Protein AF-J0WQJ3-F1 (afdb_monomer)

Sequence (606 aa):
MAPSYSRLPVNDDILNLIFAFVRDGASLMRLRRVCRYMLFAVDDHGRRRFDVNKMLTPLFSDVIGFRQIQAEIGAVLSGSRVMNFFRECDWTDFSDLDVYLYPGTAAVLGNFLIAVEGYEYVGLSWTADLAAEPSRPGFSLYNMAYVRRVYKFEKGALKIDLVVATQCPLQTILHFHSMPVVNGITWDGAFSCFAYGTWAKDEGMILDAKTNPALAKYRARGFTLYDARVSLSHTFNDYWRTGQRWIGDRDTWTIKLDTTGLIAPAIADRLTNTSFRVVGVPVLSGTDCLKTTEYRVETICFTNALLSMPCTVSLKLYRFADAVINCVRRRWVSSGLPFSARVSIGTGAGFVELVRSWDRLLSLFWQLYKDFVAAFWTIEELLGVADVNDVDLPLVAAVNLLKLVSSTGSLQTDSVIADCCAAAEYKSFLGFQSAMERIHLEGAARVVAEAVSHAGGATGPRLPTPEDCDVKGAGGRLLFYYAVWCASSVVLETWQAGLPSPLHQGFEDFVRKIGTDVKRFVGFGAEACCTFLGSDVISSDAAEAILTRVYLRVAPEMGDVLGIQLDYNNECAKMVASLVEEAAYPKVIAERLERGELQLDLSVDF

Organism: Auricularia subglabra (strain TFB-10046 / SS5) (NCBI:txid717982)

Foldseek 3Di:
DPDPDPDPPPPLVNLLVVVVVVLFVQVLLVQLPPDVVSVVSSLVSLQVQQAPLVLCVVQAPCSLVLLQLLQAQLKKWFDDSLLCSSNVDPPVPLDAIEIEGEPPSCVVNVCCCCVPVPWDKDDDDPVVVNVPQDPDQQDDPDPQRFFNDWIWIDDPPYIYIYTYTSGGRLVSLLQDQKQLRSWIDGSWKTKRQQSCQCRVVLEIEGQDPPPDVVVVVSVVVVHDYDYLWAWPVDCPCPGLPFFKDATPPSNMDMHTYDCVSHDRHPFPNQRHGQMKGWDFCFDDDPPRDRTTTRIHIGRDFRDGSPDPDTDDPPVVVVVVVVVVVVVVVVVVVVVVDDDDDDDDPDPAPVVVVVVVLVVVVVVVLVVLVVVPVVLDDALCVQVPPDDPPDDDDQLQLVLLLLVLLLVLLVVLLPDPVCVVDPDVSVVSVSVSLNVVSVRSNVSSVVSNVSVCVPPPDDDADDADDCVNLVQDDDLSNLLLSLLSLLLSLVLLVVCLVPDDPDDDRSVNVSSVSVSVSSVSVNVVSLVCSLPPCACPNADLVRSLSSSLSSQVRVVVSSCVSSVHDDPSVVSSVVVSVVSVVVSCVRVVVVVCVVVVVGDDDDDDDD

Structure (mmCIF, N/CA/C/O backbone):
data_AF-J0WQJ3-F1
#
_entry.id   AF-J0WQJ3-F1
#
loop_
_atom_site.group_PDB
_atom_site.id
_atom_site.type_symbol
_atom_site.label_atom_id
_atom_site.label_alt_id
_atom_site.label_comp_id
_atom_site.label_asym_id
_atom_site.label_entity_id
_atom_site.label_seq_id
_atom_site.pdbx_PDB_ins_code
_atom_site.Cartn_x
_atom_site.Cartn_y
_atom_site.Cartn_z
_atom_site.occupancy
_atom_site.B_iso_or_equiv
_atom_site.auth_seq_id
_atom_site.auth_comp_id
_atom_site.auth_asym_id
_atom_site.auth_atom_id
_atom_site.pdbx_PDB_model_num
ATOM 1 N N . MET A 1 1 ? -22.448 -19.196 -8.436 1.00 35.66 1 MET A N 1
ATOM 2 C CA . MET A 1 1 ? -21.970 -20.532 -8.856 1.00 35.66 1 MET A CA 1
ATOM 3 C C . MET A 1 1 ? -20.828 -20.341 -9.840 1.00 35.66 1 MET A C 1
ATOM 5 O O . MET A 1 1 ? -21.053 -19.756 -10.891 1.00 35.66 1 MET A O 1
ATOM 9 N N . ALA A 1 2 ? -19.602 -20.727 -9.477 1.00 35.09 2 ALA A N 1
ATOM 10 C CA . ALA A 1 2 ? -18.471 -20.687 -10.407 1.00 35.09 2 ALA A CA 1
ATOM 11 C C . ALA A 1 2 ? -18.679 -21.737 -11.519 1.00 35.09 2 ALA A C 1
ATOM 13 O O . ALA A 1 2 ? -19.236 -22.798 -11.225 1.00 35.09 2 ALA A O 1
ATOM 14 N N . PRO A 1 3 ? -18.274 -21.480 -12.777 1.00 42.78 3 PRO A N 1
ATOM 15 C CA . PRO A 1 3 ? -18.485 -22.433 -13.858 1.00 42.78 3 PRO A CA 1
ATOM 16 C C . PRO A 1 3 ? -17.711 -23.722 -13.573 1.00 42.78 3 PRO A C 1
ATOM 18 O O . PRO A 1 3 ? -16.523 -23.679 -13.251 1.00 42.78 3 PRO A O 1
ATOM 21 N N . SER A 1 4 ? -18.389 -24.862 -13.704 1.00 45.28 4 SER A N 1
ATOM 22 C CA . SER A 1 4 ? -17.785 -26.195 -13.678 1.00 45.28 4 SER A CA 1
ATOM 23 C C . SER A 1 4 ? -16.913 -26.357 -14.925 1.00 45.28 4 SER A C 1
ATOM 25 O O . SER A 1 4 ? -17.370 -26.814 -15.972 1.00 45.28 4 SER A O 1
ATOM 27 N N . TYR A 1 5 ? -15.668 -25.885 -14.854 1.00 46.88 5 TYR A N 1
ATOM 28 C CA . TYR A 1 5 ? -14.679 -26.122 -15.896 1.00 46.88 5 TYR A CA 1
ATOM 29 C C . TYR A 1 5 ? -14.266 -27.588 -15.813 1.00 46.88 5 TYR A C 1
ATOM 31 O O . TYR A 1 5 ? -13.642 -28.025 -14.848 1.00 46.88 5 TYR A O 1
ATOM 39 N N . SER A 1 6 ? -14.680 -28.334 -16.833 1.00 41.56 6 SER A N 1
ATOM 40 C CA . SER A 1 6 ? -14.297 -29.708 -17.140 1.00 41.56 6 SER A CA 1
ATOM 41 C C . SER A 1 6 ? -12.869 -30.017 -16.688 1.00 41.56 6 SER A C 1
ATOM 43 O O . SER A 1 6 ? -11.899 -29.487 -17.237 1.00 41.56 6 SER A O 1
ATOM 45 N N . ARG A 1 7 ? -12.782 -30.872 -15.664 1.00 45.25 7 ARG A N 1
ATOM 46 C CA . ARG A 1 7 ? -11.560 -31.406 -15.066 1.00 45.25 7 ARG A CA 1
ATOM 47 C C . ARG A 1 7 ? -10.653 -31.965 -16.163 1.00 45.25 7 ARG A C 1
ATOM 49 O O . ARG A 1 7 ? -10.948 -33.011 -16.734 1.00 45.25 7 ARG A O 1
ATOM 56 N N . LEU A 1 8 ? -9.512 -31.325 -16.403 1.00 50.59 8 LEU A N 1
ATOM 57 C CA . LEU A 1 8 ? -8.331 -32.128 -16.698 1.00 50.59 8 LEU A CA 1
ATOM 58 C C . LEU A 1 8 ? -8.126 -33.029 -15.467 1.00 50.59 8 LEU A C 1
ATOM 60 O O . LEU A 1 8 ? -8.220 -32.521 -14.350 1.00 50.59 8 LEU A O 1
ATOM 64 N N . PRO A 1 9 ? -7.891 -34.341 -15.619 1.00 56.88 9 PRO A N 1
ATOM 65 C CA . PRO A 1 9 ? -7.734 -35.264 -14.502 1.00 56.88 9 PRO A CA 1
ATOM 66 C C . PRO A 1 9 ? -6.326 -35.125 -13.914 1.00 56.88 9 PRO A C 1
ATOM 68 O O . PRO A 1 9 ? -5.621 -36.111 -13.719 1.00 56.88 9 PRO A O 1
ATOM 71 N N . VAL A 1 10 ? -5.866 -33.896 -13.686 1.00 59.38 10 VAL A N 1
ATOM 72 C CA . VAL A 1 10 ? -4.701 -33.709 -12.840 1.00 59.38 10 VAL A CA 1
ATOM 73 C C . VAL A 1 10 ? -5.231 -33.859 -11.425 1.00 59.38 10 VAL A C 1
ATOM 75 O O . VAL A 1 10 ? -6.024 -33.045 -10.968 1.00 59.38 10 VAL A O 1
ATOM 78 N N . ASN A 1 11 ? -4.883 -34.977 -10.794 1.00 77.25 11 ASN A N 1
ATOM 79 C CA . ASN A 1 11 ? -5.239 -35.249 -9.411 1.00 77.25 11 ASN A CA 1
ATOM 80 C C . ASN A 1 11 ? -4.760 -34.068 -8.545 1.00 77.25 11 ASN A C 1
ATOM 82 O O . ASN A 1 11 ? -3.573 -33.730 -8.587 1.00 77.25 11 ASN A O 1
ATOM 86 N N . ASP A 1 12 ? -5.669 -33.447 -7.788 1.00 79.06 12 ASP A N 1
ATOM 87 C CA . ASP A 1 12 ? -5.358 -32.330 -6.890 1.00 79.06 12 ASP A CA 1
ATOM 88 C C . ASP A 1 12 ? -4.214 -32.695 -5.926 1.00 79.06 12 ASP A C 1
ATOM 90 O O . ASP A 1 12 ? -3.384 -31.846 -5.602 1.00 79.06 12 ASP A O 1
ATOM 94 N N . ASP A 1 13 ? -4.080 -33.973 -5.554 1.00 82.69 13 ASP A N 1
ATOM 95 C CA . ASP A 1 13 ? -2.967 -34.488 -4.750 1.00 82.69 13 ASP A CA 1
ATOM 96 C C . ASP A 1 13 ? -1.614 -34.348 -5.461 1.00 82.69 13 ASP A C 1
ATOM 98 O O . ASP A 1 13 ? -0.623 -33.960 -4.843 1.00 82.69 13 ASP A O 1
ATOM 102 N N . ILE A 1 14 ? -1.559 -34.612 -6.773 1.00 85.25 14 ILE A N 1
ATOM 103 C CA . ILE A 1 14 ? -0.334 -34.466 -7.572 1.00 85.25 14 ILE A CA 1
ATOM 104 C C . ILE A 1 14 ? 0.040 -32.988 -7.683 1.00 85.25 14 ILE A C 1
ATOM 106 O O . ILE A 1 14 ? 1.214 -32.653 -7.546 1.00 85.25 14 ILE A O 1
ATOM 110 N N . LEU A 1 15 ? -0.928 -32.090 -7.892 1.00 85.75 15 LEU A N 1
ATOM 111 C CA . LEU A 1 15 ? -0.651 -30.649 -7.932 1.00 85.75 15 LEU A CA 1
ATOM 112 C C . LEU A 1 15 ? -0.200 -30.117 -6.581 1.00 85.75 15 LEU A C 1
ATOM 114 O O . LEU A 1 15 ? 0.760 -29.356 -6.526 1.00 85.75 15 LEU A O 1
ATOM 118 N N . ASN A 1 16 ? -0.843 -30.543 -5.495 1.00 82.75 16 ASN A N 1
ATOM 119 C CA . ASN A 1 16 ? -0.416 -30.200 -4.144 1.00 82.75 16 ASN A CA 1
ATOM 120 C C . ASN A 1 16 ? 1.014 -30.679 -3.880 1.00 82.75 16 ASN A C 1
ATOM 122 O O . ASN A 1 16 ? 1.807 -29.931 -3.312 1.00 82.75 16 ASN A O 1
ATOM 126 N N . LEU A 1 17 ? 1.363 -31.884 -4.341 1.00 86.06 17 LEU A N 1
ATOM 127 C CA . LEU A 1 17 ? 2.717 -32.416 -4.241 1.00 86.06 17 LEU A CA 1
ATOM 128 C C . LEU A 1 17 ? 3.703 -31.590 -5.079 1.00 86.06 17 LEU A C 1
ATOM 130 O O . LEU A 1 17 ? 4.722 -31.158 -4.550 1.00 86.06 17 LEU A O 1
ATOM 134 N N . ILE A 1 18 ? 3.378 -31.281 -6.341 1.00 87.00 18 ILE A N 1
ATOM 135 C CA . ILE A 1 18 ? 4.190 -30.399 -7.196 1.00 87.00 18 ILE A CA 1
ATOM 136 C C . ILE A 1 18 ? 4.408 -29.053 -6.506 1.00 87.00 18 ILE A C 1
ATOM 138 O O . ILE A 1 18 ? 5.549 -28.628 -6.366 1.00 87.00 18 ILE A O 1
ATOM 142 N N . PHE A 1 19 ? 3.353 -28.395 -6.026 1.00 88.00 19 PHE A N 1
ATOM 143 C CA . PHE A 1 19 ? 3.476 -27.093 -5.379 1.00 88.00 19 PHE A CA 1
ATOM 144 C C . PHE A 1 19 ? 4.248 -27.152 -4.057 1.00 88.00 19 PHE A C 1
ATOM 146 O O . PHE A 1 19 ? 5.010 -26.238 -3.769 1.00 88.00 19 PHE A O 1
ATOM 153 N N . ALA A 1 20 ? 4.153 -28.246 -3.296 1.00 81.75 20 ALA A N 1
ATOM 154 C CA . ALA A 1 20 ? 4.983 -28.454 -2.109 1.00 81.75 20 ALA A CA 1
ATOM 155 C C . ALA A 1 20 ? 6.486 -28.582 -2.441 1.00 81.75 20 ALA A C 1
ATOM 157 O O . ALA A 1 20 ? 7.336 -28.207 -1.628 1.00 81.75 20 ALA A O 1
ATOM 158 N N . PHE A 1 21 ? 6.826 -29.092 -3.631 1.00 84.75 21 PHE A N 1
ATOM 159 C CA . PHE A 1 21 ? 8.204 -29.134 -4.133 1.00 84.75 21 PHE A CA 1
ATOM 160 C C . PHE A 1 21 ? 8.644 -27.826 -4.798 1.00 84.75 21 PHE A C 1
ATOM 162 O O . PHE A 1 21 ? 9.830 -27.491 -4.769 1.00 84.75 21 PHE A O 1
ATOM 169 N N . VAL A 1 22 ? 7.707 -27.063 -5.360 1.00 84.69 22 VAL A N 1
ATOM 170 C CA . VAL A 1 22 ? 7.961 -25.745 -5.940 1.00 84.69 22 VAL A CA 1
ATOM 171 C C . VAL A 1 22 ? 8.062 -24.710 -4.820 1.00 84.69 22 VAL A C 1
ATOM 173 O O . VAL A 1 22 ? 7.110 -24.015 -4.476 1.00 84.69 22 VAL A O 1
ATOM 176 N N . ARG A 1 23 ? 9.257 -24.618 -4.233 1.00 71.12 23 ARG A N 1
ATOM 177 C CA . ARG A 1 23 ? 9.536 -23.696 -3.122 1.00 71.12 23 ARG A CA 1
ATOM 178 C C . ARG A 1 23 ? 9.804 -22.267 -3.571 1.00 71.12 23 ARG A C 1
ATOM 180 O O . ARG A 1 23 ? 9.626 -21.346 -2.780 1.00 71.12 23 ARG A O 1
ATOM 187 N N . ASP A 1 24 ? 10.247 -22.075 -4.812 1.00 72.94 24 ASP A N 1
ATOM 188 C CA . ASP A 1 24 ? 10.558 -20.749 -5.327 1.00 72.94 24 ASP A CA 1
ATOM 189 C C . ASP A 1 24 ? 9.302 -20.069 -5.891 1.00 72.94 24 ASP A C 1
ATOM 191 O O . ASP A 1 24 ? 8.579 -20.617 -6.731 1.00 72.94 24 ASP A O 1
ATOM 195 N N . GLY A 1 25 ? 9.046 -18.837 -5.437 1.00 71.44 25 GLY A N 1
ATOM 196 C CA . GLY A 1 25 ? 7.887 -18.048 -5.863 1.00 71.44 25 GLY A CA 1
ATOM 197 C C . GLY A 1 25 ? 7.835 -17.827 -7.376 1.00 71.44 25 GLY A C 1
ATOM 198 O O . GLY A 1 25 ? 6.773 -17.598 -7.945 1.00 71.44 25 GLY A O 1
ATOM 199 N N . ALA A 1 26 ? 8.955 -17.959 -8.077 1.00 70.38 26 ALA A N 1
ATOM 200 C CA . ALA A 1 26 ? 8.991 -17.773 -9.514 1.00 70.38 26 ALA A CA 1
ATOM 201 C C . ALA A 1 26 ? 8.511 -18.931 -10.346 1.00 70.38 26 ALA A C 1
ATOM 203 O O . ALA A 1 26 ? 7.876 -18.717 -11.374 1.00 70.38 26 ALA A O 1
ATOM 204 N N . SER A 1 27 ? 8.812 -20.148 -9.937 1.00 81.50 27 SER A N 1
ATOM 205 C CA . SER A 1 27 ? 8.210 -21.326 -10.523 1.00 81.50 27 SER A CA 1
ATOM 206 C C . SER A 1 27 ? 6.701 -21.294 -10.286 1.00 81.50 27 SER A C 1
ATOM 208 O O . SER A 1 27 ? 5.966 -21.497 -11.249 1.00 81.50 27 SER A O 1
ATOM 210 N N . LEU A 1 28 ? 6.225 -20.873 -9.103 1.00 83.81 28 LEU A N 1
ATOM 211 C CA . LEU A 1 28 ? 4.795 -20.593 -8.892 1.00 83.81 28 LEU A CA 1
ATOM 212 C C . LEU A 1 28 ? 4.277 -19.528 -9.873 1.00 83.81 28 LEU A C 1
ATOM 214 O O . LEU A 1 28 ? 3.272 -19.752 -10.546 1.00 83.81 28 LEU A O 1
ATOM 218 N N . MET A 1 29 ? 4.992 -18.414 -10.050 1.00 78.50 29 MET A N 1
ATOM 219 C CA . MET A 1 29 ? 4.595 -17.360 -10.990 1.00 78.50 29 MET A CA 1
ATOM 220 C C . MET A 1 29 ? 4.616 -17.790 -12.461 1.00 78.50 29 MET A C 1
ATOM 222 O O . MET A 1 29 ? 3.762 -17.364 -13.239 1.00 78.50 29 MET A O 1
ATOM 226 N N . ARG A 1 30 ? 5.564 -18.639 -12.865 1.00 80.81 30 ARG A N 1
ATOM 227 C CA . ARG A 1 30 ? 5.616 -19.222 -14.211 1.00 80.81 30 ARG A CA 1
ATOM 228 C C . ARG A 1 30 ? 4.446 -20.170 -14.423 1.00 80.81 30 ARG A C 1
ATOM 230 O O . ARG A 1 30 ? 3.755 -20.035 -15.427 1.00 80.81 30 ARG A O 1
ATOM 237 N N . LEU A 1 31 ? 4.177 -21.056 -13.462 1.00 86.69 31 LEU A N 1
ATOM 238 C CA . LEU A 1 31 ? 3.041 -21.980 -13.499 1.00 86.69 31 LEU A CA 1
ATOM 239 C C . LEU A 1 31 ? 1.715 -21.219 -13.587 1.00 86.69 31 LEU A C 1
ATOM 241 O O . LEU A 1 31 ? 0.890 -21.530 -14.445 1.00 86.69 31 LEU A O 1
ATOM 245 N N . ARG A 1 32 ? 1.562 -20.145 -12.806 1.00 85.44 32 ARG A N 1
ATOM 246 C CA . ARG A 1 32 ? 0.399 -19.246 -12.836 1.00 85.44 32 ARG A CA 1
ATOM 247 C C . ARG A 1 32 ? 0.114 -18.677 -14.235 1.00 85.44 32 ARG A C 1
ATOM 249 O O . ARG A 1 32 ? -1.032 -18.382 -14.557 1.00 85.44 32 ARG A O 1
ATOM 256 N N . ARG A 1 33 ? 1.139 -18.532 -15.084 1.00 81.44 33 ARG A N 1
ATOM 257 C CA . ARG A 1 33 ? 1.037 -17.990 -16.454 1.00 81.44 33 ARG A CA 1
ATOM 258 C C . ARG A 1 33 ? 0.813 -19.050 -17.538 1.00 81.44 33 ARG A C 1
ATOM 260 O O . ARG A 1 33 ? 0.591 -18.667 -18.682 1.00 81.44 33 ARG A O 1
ATOM 267 N N . VAL A 1 34 ? 0.856 -20.346 -17.211 1.00 88.31 34 VAL A N 1
ATOM 268 C CA . VAL A 1 34 ? 0.714 -21.434 -18.199 1.00 88.31 34 VAL A CA 1
ATOM 269 C C . VAL A 1 34 ? -0.706 -21.492 -18.764 1.00 88.31 34 VAL A C 1
ATOM 271 O O . VAL A 1 34 ? -0.893 -21.501 -19.977 1.00 88.31 34 VAL A O 1
ATOM 274 N N . CYS A 1 35 ? -1.720 -21.537 -17.898 1.00 86.62 35 CYS A N 1
ATOM 275 C CA . CYS A 1 35 ? -3.127 -21.569 -18.297 1.00 86.62 35 CYS A CA 1
ATOM 276 C C . CYS A 1 35 ? -4.037 -21.094 -17.152 1.00 86.62 35 CYS A C 1
ATOM 278 O O . CYS A 1 35 ? -3.602 -20.982 -16.007 1.00 86.62 35 CYS A O 1
ATOM 280 N N . ARG A 1 36 ? -5.328 -20.859 -17.438 1.00 83.38 36 ARG A N 1
ATOM 281 C CA . ARG A 1 36 ? -6.313 -20.435 -16.421 1.00 83.38 36 ARG A CA 1
ATOM 282 C C . ARG A 1 36 ? -6.446 -21.428 -15.262 1.00 83.38 36 ARG A C 1
ATOM 284 O O . ARG A 1 36 ? -6.646 -21.008 -14.132 1.00 83.38 36 ARG A O 1
ATOM 291 N N . TYR A 1 37 ? -6.328 -22.727 -15.528 1.00 86.62 37 TYR A N 1
ATOM 292 C CA . TYR A 1 37 ? -6.397 -23.743 -14.479 1.00 86.62 37 TYR A CA 1
ATOM 293 C C . TYR A 1 37 ? -5.205 -23.643 -13.518 1.00 86.62 37 TYR A C 1
ATOM 295 O O . TYR A 1 37 ? -5.408 -23.558 -12.312 1.00 86.62 37 TYR A O 1
ATOM 303 N N . MET A 1 38 ? -3.976 -23.547 -14.040 1.00 87.94 38 MET A N 1
ATOM 304 C CA . MET A 1 38 ? -2.784 -23.363 -13.204 1.00 87.94 38 MET A CA 1
ATOM 305 C C . MET A 1 38 ? -2.790 -22.024 -12.466 1.00 87.94 38 MET A C 1
ATOM 307 O O . MET A 1 38 ? -2.332 -21.967 -11.332 1.00 87.94 38 MET A O 1
ATOM 311 N N . LEU A 1 39 ? -3.349 -20.970 -13.070 1.00 84.56 39 LEU A N 1
ATOM 312 C CA . LEU A 1 39 ? -3.618 -19.708 -12.381 1.00 84.56 39 LEU A CA 1
ATOM 313 C C . LEU A 1 39 ? -4.456 -19.942 -11.115 1.00 84.56 39 LEU A C 1
ATOM 315 O O . LEU A 1 39 ? -4.025 -19.571 -10.029 1.00 84.56 39 LEU A O 1
ATOM 319 N N . PHE A 1 40 ? -5.613 -20.601 -11.237 1.00 84.94 40 PHE A N 1
ATOM 320 C CA . PHE A 1 40 ? -6.474 -20.878 -10.084 1.00 84.94 40 PHE A CA 1
ATOM 321 C C . PHE A 1 40 ? -5.839 -21.841 -9.078 1.00 84.94 40 PHE A C 1
ATOM 323 O O . PHE A 1 40 ? -5.983 -21.625 -7.879 1.00 84.94 40 PHE A O 1
ATOM 330 N N . ALA A 1 41 ? -5.130 -22.870 -9.545 1.00 87.81 41 ALA A N 1
ATOM 331 C CA . ALA A 1 41 ? -4.475 -23.851 -8.684 1.00 87.81 41 ALA A C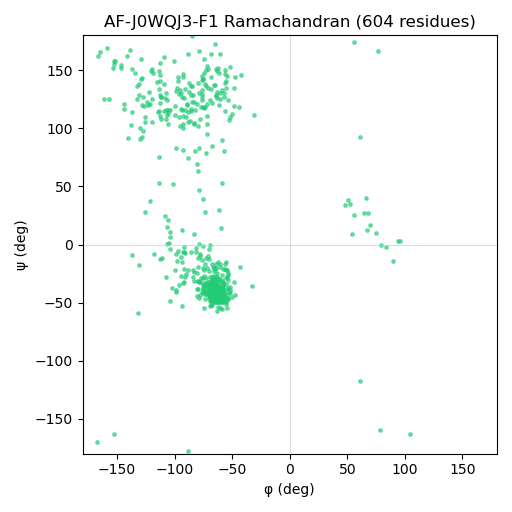A 1
ATOM 332 C C . ALA A 1 41 ? -3.327 -23.226 -7.872 1.00 87.81 41 ALA A C 1
ATOM 334 O O . ALA A 1 41 ? -3.215 -23.481 -6.675 1.00 87.81 41 ALA A O 1
ATOM 335 N N . VAL A 1 42 ? -2.511 -22.363 -8.491 1.00 86.94 42 VAL A N 1
ATOM 336 C CA . VAL A 1 42 ? -1.466 -21.598 -7.792 1.00 86.94 42 VAL A CA 1
ATOM 337 C C . VAL A 1 42 ? -2.084 -20.582 -6.835 1.00 86.94 42 VAL A C 1
ATOM 339 O O . VAL A 1 42 ? -1.605 -20.458 -5.712 1.00 86.94 42 VAL A O 1
ATOM 342 N N . ASP A 1 43 ? -3.150 -19.882 -7.236 1.00 84.62 43 ASP A N 1
ATOM 343 C CA . ASP A 1 43 ? -3.836 -18.929 -6.357 1.00 84.62 43 ASP A CA 1
ATOM 344 C C . ASP A 1 43 ? -4.457 -19.639 -5.134 1.00 84.62 43 ASP A C 1
ATOM 346 O O . ASP A 1 43 ? -4.381 -19.119 -4.023 1.00 84.62 43 ASP A O 1
ATOM 350 N N . ASP A 1 44 ? -5.040 -20.831 -5.306 1.00 84.75 44 ASP A N 1
ATOM 351 C CA . ASP A 1 44 ? -5.568 -21.653 -4.208 1.00 84.75 44 ASP A CA 1
ATOM 352 C C . ASP A 1 44 ? -4.464 -22.180 -3.285 1.00 84.75 44 ASP A C 1
ATOM 354 O O . ASP A 1 44 ? -4.553 -22.053 -2.062 1.00 84.75 44 ASP A O 1
ATOM 358 N N . HIS A 1 45 ? -3.389 -22.716 -3.867 1.00 87.00 45 HIS A N 1
ATOM 359 C CA . HIS A 1 45 ? -2.218 -23.133 -3.108 1.00 87.00 45 HIS A CA 1
ATOM 360 C C . HIS A 1 45 ? -1.631 -21.961 -2.315 1.00 87.00 45 HIS A C 1
ATOM 362 O O . HIS A 1 45 ? -1.330 -22.107 -1.134 1.00 87.00 45 HIS A O 1
ATOM 368 N N . GLY A 1 46 ? -1.545 -20.783 -2.938 1.00 85.38 46 GLY A N 1
ATOM 369 C CA . GLY A 1 46 ? -1.090 -19.554 -2.307 1.00 85.38 46 GLY A CA 1
ATOM 370 C C . GLY A 1 46 ? -1.915 -19.189 -1.073 1.00 85.38 46 GLY A C 1
ATOM 371 O O . GLY A 1 46 ? -1.333 -18.928 -0.028 1.00 85.38 46 GLY A O 1
ATOM 372 N N . ARG A 1 47 ? -3.252 -19.259 -1.137 1.00 83.69 47 ARG A N 1
ATOM 373 C CA . ARG A 1 47 ? -4.115 -18.987 0.034 1.00 83.69 47 ARG A CA 1
ATOM 374 C C . ARG A 1 47 ? -3.812 -19.889 1.229 1.00 83.69 47 ARG A C 1
ATOM 376 O O . ARG A 1 47 ? -3.866 -19.431 2.361 1.00 83.69 47 ARG A O 1
ATOM 383 N N . ARG A 1 48 ? -3.518 -21.169 0.980 1.00 83.62 48 ARG A N 1
ATOM 384 C CA . ARG A 1 48 ? -3.223 -22.159 2.032 1.00 83.62 48 ARG A CA 1
ATOM 385 C C . ARG A 1 48 ? -1.798 -22.044 2.565 1.00 83.62 48 ARG A C 1
ATOM 387 O O . ARG A 1 48 ? -1.540 -22.356 3.721 1.00 83.62 48 ARG A O 1
ATOM 394 N N . ARG A 1 49 ? -0.877 -21.650 1.690 1.00 86.50 49 ARG A N 1
ATOM 395 C CA . ARG A 1 49 ? 0.556 -21.542 1.959 1.00 86.50 49 ARG A CA 1
ATOM 396 C C . ARG A 1 49 ? 0.889 -20.263 2.732 1.00 86.50 49 ARG A C 1
ATOM 398 O O . ARG A 1 49 ? 1.606 -20.301 3.727 1.00 86.50 49 ARG A O 1
ATOM 405 N N . PHE A 1 50 ? 0.321 -19.144 2.299 1.00 90.38 50 PHE A N 1
ATOM 406 C CA . PHE A 1 50 ? 0.646 -17.811 2.785 1.00 90.38 50 PHE A CA 1
ATOM 407 C C . PHE A 1 50 ? -0.364 -17.334 3.836 1.00 90.38 50 PHE A C 1
ATOM 409 O O . PHE A 1 50 ? -1.303 -16.595 3.543 1.00 90.38 50 PHE A O 1
ATOM 416 N N . ASP A 1 51 ? -0.148 -17.758 5.081 1.00 93.12 51 ASP A N 1
ATOM 417 C CA . ASP A 1 51 ? -1.001 -17.418 6.222 1.00 93.12 51 ASP A CA 1
ATOM 418 C C . ASP A 1 51 ? -0.494 -16.166 6.960 1.00 93.12 51 ASP A C 1
ATOM 420 O O . ASP A 1 51 ? 0.478 -16.194 7.726 1.00 93.12 51 ASP A O 1
ATOM 424 N N . VAL A 1 52 ? -1.180 -15.043 6.732 1.00 95.75 52 VAL A N 1
ATOM 425 C CA . VAL A 1 52 ? -0.876 -13.769 7.395 1.00 95.75 52 VAL A CA 1
ATOM 426 C C . VAL A 1 52 ? -1.160 -13.826 8.898 1.00 95.75 52 VAL A C 1
ATOM 428 O O . VAL A 1 52 ? -0.425 -13.219 9.673 1.00 95.75 52 VAL A O 1
ATOM 431 N N . ASN A 1 53 ? -2.161 -14.590 9.344 1.00 96.12 53 ASN A N 1
ATOM 432 C CA . ASN A 1 53 ? -2.480 -14.697 10.765 1.00 96.12 53 ASN A CA 1
ATOM 433 C C . ASN A 1 53 ? -1.350 -15.412 11.504 1.00 96.12 53 ASN A C 1
ATOM 435 O O . ASN A 1 53 ? -0.893 -14.953 12.552 1.00 96.12 53 ASN A O 1
ATOM 439 N N . LYS A 1 54 ? -0.823 -16.486 10.911 1.00 94.19 54 LYS A N 1
ATOM 440 C CA . LYS A 1 54 ? 0.358 -17.178 11.431 1.00 94.19 54 LYS A CA 1
ATOM 441 C C . LYS A 1 54 ? 1.578 -16.256 11.499 1.00 94.19 54 LYS A C 1
ATOM 443 O O . LYS A 1 54 ? 2.278 -16.264 12.508 1.00 94.19 54 LYS A O 1
ATOM 448 N N . MET A 1 55 ? 1.820 -15.437 10.469 1.00 94.62 55 MET A N 1
ATOM 449 C CA . MET A 1 55 ? 2.914 -14.449 10.470 1.00 94.62 55 MET A CA 1
ATOM 450 C C . MET A 1 55 ? 2.784 -13.434 11.621 1.00 94.62 55 MET A C 1
ATOM 452 O O . MET A 1 55 ? 3.794 -13.007 12.188 1.00 94.62 55 MET A O 1
ATOM 456 N N . LEU A 1 56 ? 1.551 -13.043 11.948 1.00 96.38 56 LEU A N 1
ATOM 457 C CA . LEU A 1 56 ? 1.222 -12.003 12.921 1.00 96.38 56 LEU A CA 1
ATOM 458 C C . LEU A 1 56 ? 1.074 -12.505 14.364 1.00 96.38 56 LEU A C 1
ATOM 460 O O . LEU A 1 56 ? 1.270 -11.725 15.292 1.00 96.38 56 LEU A O 1
ATOM 464 N N . THR A 1 57 ? 0.800 -13.795 14.565 1.00 96.19 57 THR A N 1
ATOM 465 C CA . THR A 1 57 ? 0.600 -14.420 15.889 1.00 96.19 57 THR A CA 1
ATOM 466 C C . THR A 1 57 ? 1.739 -14.144 16.890 1.00 96.19 57 THR A C 1
ATOM 468 O O . THR A 1 57 ? 1.453 -13.898 18.057 1.00 96.19 57 THR A O 1
ATOM 471 N N . PRO A 1 58 ? 3.033 -14.125 16.502 1.00 94.62 58 PRO A N 1
ATOM 472 C CA . PRO A 1 58 ? 4.102 -13.796 17.447 1.00 94.62 58 PRO A CA 1
ATOM 473 C C . PRO A 1 58 ? 4.094 -12.336 17.928 1.00 94.62 58 PRO A C 1
ATOM 475 O O . PRO A 1 58 ? 4.786 -12.023 18.890 1.00 94.62 58 PRO A O 1
ATOM 478 N N . LEU A 1 59 ? 3.395 -11.433 17.232 1.00 95.94 59 LEU A N 1
ATOM 479 C CA . LEU A 1 59 ? 3.336 -10.000 17.544 1.00 95.94 59 LEU A CA 1
ATOM 480 C C . LEU A 1 59 ? 2.071 -9.635 18.327 1.00 95.94 59 LEU A C 1
ATOM 482 O O . LEU A 1 59 ? 2.126 -8.833 19.264 1.00 95.94 59 LEU A O 1
ATOM 486 N N . PHE A 1 60 ? 0.951 -10.257 17.960 1.00 97.38 60 PHE A N 1
ATOM 487 C CA . PHE A 1 60 ? -0.377 -9.892 18.432 1.00 97.38 60 PHE A CA 1
ATOM 488 C C . PHE A 1 60 ? -1.066 -11.062 19.120 1.00 97.38 60 PHE A C 1
ATOM 490 O O . PHE A 1 60 ? -1.122 -12.169 18.583 1.00 97.38 60 PHE A O 1
ATOM 497 N N . SER A 1 61 ? -1.615 -10.790 20.299 1.00 97.94 61 SER A N 1
ATOM 498 C CA . SER A 1 61 ? -2.543 -11.689 20.982 1.00 97.94 61 SER A CA 1
ATOM 499 C C . SER A 1 61 ? -3.925 -11.678 20.322 1.00 97.94 61 SER A C 1
ATOM 501 O O . SER A 1 61 ? -4.560 -12.728 20.233 1.00 97.94 61 SER A O 1
ATOM 503 N N . ASP A 1 62 ? -4.345 -10.529 19.783 1.00 98.06 62 ASP A N 1
ATOM 504 C CA . ASP A 1 62 ? -5.566 -10.334 19.005 1.00 98.06 62 ASP A CA 1
ATOM 505 C C . ASP A 1 62 ? -5.238 -9.990 17.539 1.00 98.06 62 ASP A C 1
ATOM 507 O O . ASP A 1 62 ? -5.340 -8.854 17.065 1.00 98.06 62 ASP A O 1
ATOM 511 N N . VAL A 1 63 ? -4.825 -11.017 16.788 1.00 98.25 63 VAL A N 1
ATOM 512 C CA . VAL A 1 63 ? -4.501 -10.901 15.355 1.00 98.25 63 VAL A CA 1
ATOM 513 C C . VAL A 1 63 ? -5.698 -10.416 14.530 1.00 98.25 63 VAL A C 1
ATOM 515 O O . VAL A 1 63 ? -5.520 -9.646 13.584 1.00 98.25 63 VAL A O 1
ATOM 518 N N . ILE A 1 64 ? -6.912 -10.862 14.864 1.00 98.25 64 ILE A N 1
ATOM 519 C CA . ILE A 1 64 ? -8.127 -10.485 14.132 1.00 98.25 64 ILE A CA 1
ATOM 520 C C . ILE A 1 64 ? -8.474 -9.022 14.407 1.00 98.25 64 ILE A C 1
ATOM 522 O O . ILE A 1 64 ? -8.719 -8.290 13.452 1.00 98.25 64 ILE A O 1
ATOM 526 N N . GLY A 1 65 ? -8.398 -8.565 15.660 1.00 98.12 65 GLY A N 1
ATOM 527 C CA . GLY A 1 65 ? -8.575 -7.156 16.013 1.00 98.12 65 GLY A CA 1
ATOM 528 C C . GLY A 1 65 ? -7.569 -6.246 15.312 1.00 98.12 65 GLY A C 1
ATOM 529 O O . GLY A 1 65 ? -7.957 -5.240 14.713 1.00 98.12 65 GLY A O 1
ATOM 530 N N . PHE A 1 66 ? -6.291 -6.639 15.263 1.00 98.44 66 PHE A N 1
ATOM 531 C CA . PHE A 1 66 ? -5.285 -5.907 14.490 1.00 98.44 66 PHE A CA 1
ATOM 532 C C . PHE A 1 66 ? -5.649 -5.822 13.000 1.00 98.44 66 PHE A C 1
ATOM 534 O O . PHE A 1 66 ? -5.610 -4.741 12.411 1.00 98.44 66 PHE A O 1
ATOM 541 N N . ARG A 1 67 ? -6.017 -6.947 12.371 1.00 97.81 67 ARG A N 1
ATOM 542 C CA . ARG A 1 67 ? -6.382 -6.980 10.944 1.00 97.81 67 ARG A CA 1
ATOM 543 C C . ARG A 1 67 ? -7.684 -6.232 10.650 1.00 97.81 67 ARG A C 1
ATOM 545 O O . ARG A 1 67 ? -7.817 -5.665 9.568 1.00 97.81 67 ARG A O 1
ATOM 552 N N . GLN A 1 68 ? -8.610 -6.179 11.603 1.00 97.75 68 GLN A N 1
ATOM 553 C CA . GLN A 1 68 ? -9.821 -5.369 11.505 1.00 97.75 68 GLN A CA 1
ATOM 554 C C . GLN A 1 68 ? -9.469 -3.874 11.488 1.00 97.75 68 GLN A C 1
ATOM 556 O O . GLN A 1 68 ? -9.883 -3.162 10.574 1.00 97.75 68 GLN A O 1
ATOM 561 N N . ILE A 1 69 ? -8.601 -3.415 12.399 1.00 97.50 69 ILE A N 1
ATOM 562 C CA . ILE A 1 69 ? -8.077 -2.037 12.378 1.00 97.50 69 ILE A CA 1
ATOM 563 C C . ILE A 1 69 ? -7.334 -1.765 11.068 1.00 97.50 69 ILE A C 1
ATOM 565 O O . ILE A 1 69 ? -7.527 -0.716 10.451 1.00 97.50 69 ILE A O 1
ATOM 569 N N . GLN A 1 70 ? -6.508 -2.713 10.615 1.00 96.81 70 GLN A N 1
ATOM 570 C CA . GLN A 1 70 ? -5.795 -2.621 9.343 1.00 96.81 70 GLN A CA 1
ATOM 571 C C . GLN A 1 70 ? -6.762 -2.370 8.175 1.00 96.81 70 GLN A C 1
ATOM 573 O O . GLN A 1 70 ? -6.475 -1.519 7.327 1.00 96.81 70 GLN A O 1
ATOM 578 N N . ALA A 1 71 ? -7.900 -3.071 8.145 1.00 95.19 71 ALA A N 1
ATOM 579 C CA . ALA A 1 71 ? -8.941 -2.907 7.136 1.00 95.19 71 ALA A CA 1
ATOM 580 C C . ALA A 1 71 ? -9.602 -1.524 7.202 1.00 95.19 71 ALA A C 1
ATOM 582 O O . ALA A 1 71 ? -9.736 -0.849 6.181 1.00 95.19 71 ALA A O 1
ATOM 583 N N . GLU A 1 72 ? -9.961 -1.074 8.404 1.00 93.75 72 GLU A N 1
ATOM 584 C CA . GLU A 1 72 ? -10.660 0.194 8.637 1.00 93.75 72 GLU A CA 1
ATOM 585 C C . GLU A 1 72 ? -9.826 1.413 8.239 1.00 93.75 72 GLU A C 1
ATOM 587 O O . GLU A 1 72 ? -10.318 2.330 7.574 1.00 93.75 72 GLU A O 1
ATOM 592 N N . ILE A 1 73 ? -8.544 1.425 8.611 1.00 94.00 73 ILE A N 1
ATOM 593 C CA . ILE A 1 73 ? -7.666 2.570 8.340 1.00 94.00 73 ILE A CA 1
ATOM 594 C C . ILE A 1 73 ? -6.916 2.449 7.007 1.00 94.00 73 ILE A C 1
ATOM 596 O O . ILE A 1 73 ? -6.268 3.406 6.571 1.00 94.00 73 ILE A O 1
ATOM 600 N N . GLY A 1 74 ? -7.018 1.298 6.334 1.00 93.62 74 GLY A N 1
ATOM 601 C CA . GLY A 1 74 ? -6.305 1.000 5.092 1.00 93.62 74 GLY A CA 1
ATOM 602 C C . GLY A 1 74 ? -4.788 0.918 5.282 1.00 93.62 74 GLY A C 1
ATOM 603 O O . GLY A 1 74 ? -4.040 1.442 4.455 1.00 93.62 74 GLY A O 1
ATOM 604 N N . ALA A 1 75 ? -4.336 0.327 6.390 1.00 96.19 75 ALA A N 1
ATOM 605 C CA . ALA A 1 75 ? -2.916 0.158 6.686 1.00 96.19 75 ALA A CA 1
ATOM 606 C C . ALA A 1 75 ? -2.280 -0.944 5.824 1.00 96.19 75 ALA A C 1
ATOM 608 O O . ALA A 1 75 ? -2.908 -1.953 5.493 1.00 96.19 75 ALA A O 1
ATOM 609 N N . VAL A 1 76 ? -1.001 -0.766 5.493 1.00 97.38 76 VAL A N 1
ATOM 610 C CA . VAL A 1 76 ? -0.247 -1.699 4.645 1.00 97.38 76 VAL A CA 1
ATOM 611 C C . VAL A 1 76 ? 0.989 -2.169 5.392 1.00 97.38 76 VAL A C 1
ATOM 613 O O . VAL A 1 76 ? 1.838 -1.357 5.747 1.00 97.38 76 VAL A O 1
ATOM 616 N N . LEU A 1 77 ? 1.121 -3.472 5.625 1.00 97.94 77 LEU A N 1
ATOM 617 C CA . LEU A 1 77 ? 2.363 -4.033 6.159 1.00 97.94 77 LEU A CA 1
ATOM 618 C C . LEU A 1 77 ? 3.393 -4.074 5.035 1.00 97.94 77 LEU A C 1
ATOM 620 O O . LEU A 1 77 ? 3.041 -4.393 3.899 1.00 97.94 77 LEU A O 1
ATOM 624 N N . SER A 1 78 ? 4.656 -3.795 5.330 1.00 96.56 78 SER A N 1
ATOM 625 C CA . SER A 1 78 ? 5.742 -3.943 4.356 1.00 96.56 78 SER A CA 1
ATOM 626 C C . SER A 1 78 ? 7.072 -4.231 5.068 1.00 96.56 78 SER A C 1
ATOM 628 O O . SER A 1 78 ? 7.091 -4.671 6.218 1.00 96.56 78 SER A O 1
ATOM 630 N N . GLY A 1 79 ? 8.193 -4.051 4.375 1.00 92.81 79 GLY A N 1
ATOM 631 C CA . GLY A 1 79 ? 9.526 -4.246 4.933 1.00 92.81 79 GLY A CA 1
ATOM 632 C C . GLY A 1 79 ? 9.952 -5.711 5.022 1.00 92.81 79 GLY A C 1
ATOM 633 O O . GLY A 1 79 ? 9.462 -6.593 4.310 1.00 92.81 79 GLY A O 1
ATOM 634 N N . SER A 1 80 ? 10.932 -5.992 5.883 1.00 91.25 80 SER A N 1
ATOM 635 C CA . SER A 1 80 ? 11.601 -7.299 5.889 1.00 91.25 80 SER A CA 1
ATOM 636 C C . SER A 1 80 ? 10.708 -8.453 6.331 1.00 91.25 80 SER A C 1
ATOM 638 O O . SER A 1 80 ? 10.928 -9.577 5.881 1.00 91.25 80 SER A O 1
ATOM 640 N N . ARG A 1 81 ? 9.698 -8.193 7.166 1.00 92.75 81 ARG A N 1
ATOM 641 C CA . ARG A 1 81 ? 8.792 -9.242 7.639 1.00 92.75 81 ARG A CA 1
ATOM 642 C C . ARG A 1 81 ? 7.833 -9.707 6.547 1.00 92.75 81 ARG A C 1
ATOM 644 O O . ARG A 1 81 ? 7.596 -10.903 6.411 1.00 92.75 81 ARG A O 1
ATOM 651 N N . VAL A 1 82 ? 7.377 -8.786 5.698 1.00 94.62 82 VAL A N 1
ATOM 652 C CA . VAL A 1 82 ? 6.598 -9.133 4.501 1.00 94.62 82 VAL A CA 1
ATOM 653 C C . VAL A 1 82 ? 7.450 -9.886 3.479 1.00 94.62 82 VAL A C 1
ATOM 655 O O . VAL A 1 82 ? 6.962 -10.799 2.819 1.00 94.62 82 VAL A O 1
ATOM 658 N N . MET A 1 83 ? 8.752 -9.610 3.392 1.00 91.88 83 MET A N 1
ATOM 659 C CA . MET A 1 83 ? 9.627 -10.448 2.568 1.00 91.88 83 MET A CA 1
ATOM 660 C C . MET A 1 83 ? 9.722 -11.893 3.074 1.00 91.88 83 MET A C 1
ATOM 662 O O . MET A 1 83 ? 9.670 -12.809 2.253 1.00 91.88 83 MET A O 1
ATOM 666 N N . ASN A 1 84 ? 9.806 -12.108 4.394 1.00 90.00 84 ASN A N 1
ATOM 667 C CA . ASN A 1 84 ? 9.759 -13.457 4.973 1.00 90.00 84 ASN A CA 1
ATOM 668 C C . ASN A 1 84 ? 8.450 -14.166 4.628 1.00 90.00 84 ASN A C 1
ATOM 670 O O . ASN A 1 84 ? 8.471 -15.350 4.313 1.00 90.00 84 ASN A O 1
ATOM 674 N N . PHE A 1 85 ? 7.330 -13.439 4.624 1.00 91.81 85 PHE A N 1
ATOM 675 C CA . PHE A 1 85 ? 6.039 -13.977 4.205 1.00 91.81 85 PHE A CA 1
ATOM 676 C C . PHE A 1 85 ? 6.067 -14.502 2.765 1.00 91.81 85 PHE A C 1
ATOM 678 O O . PHE A 1 85 ? 5.678 -15.639 2.532 1.00 91.81 85 PHE A O 1
ATOM 685 N N . PHE A 1 86 ? 6.592 -13.734 1.805 1.00 89.81 86 PHE A N 1
ATOM 686 C CA . PHE A 1 86 ? 6.668 -14.179 0.406 1.00 89.81 86 PHE A CA 1
ATOM 687 C C . PHE A 1 86 ? 7.699 -15.288 0.157 1.00 89.81 86 PHE A C 1
ATOM 689 O O . PHE A 1 86 ? 7.504 -16.113 -0.737 1.00 89.81 86 PHE A O 1
ATOM 696 N N . ARG A 1 87 ? 8.808 -15.301 0.907 1.00 85.44 87 ARG A N 1
ATOM 697 C CA . ARG A 1 87 ? 9.914 -16.252 0.705 1.00 85.44 87 ARG A CA 1
ATOM 698 C C . ARG A 1 87 ? 9.802 -17.511 1.568 1.00 85.44 87 ARG A C 1
ATOM 700 O O . ARG A 1 87 ? 10.513 -18.475 1.304 1.00 85.44 87 ARG A O 1
ATOM 707 N N . GLU A 1 88 ? 8.943 -17.499 2.585 1.00 80.19 88 GLU A N 1
ATOM 708 C CA . GLU A 1 88 ? 8.886 -18.510 3.651 1.00 80.19 88 GLU A CA 1
ATOM 709 C C . GLU A 1 88 ? 10.253 -18.835 4.258 1.00 80.19 88 GLU A C 1
ATOM 711 O O . GLU A 1 88 ? 10.557 -19.976 4.608 1.00 80.19 88 GLU A O 1
ATOM 716 N N . CYS A 1 89 ? 11.122 -17.833 4.334 1.00 74.75 89 CYS A N 1
ATOM 717 C CA . CYS A 1 89 ? 12.406 -17.987 4.983 1.00 74.75 89 CYS A CA 1
ATOM 718 C C . CYS A 1 89 ? 12.318 -17.480 6.418 1.00 74.75 89 CYS A C 1
ATOM 720 O O . CYS A 1 89 ? 11.939 -16.333 6.668 1.00 74.75 89 CYS A O 1
ATOM 722 N N . ASP A 1 90 ? 12.772 -18.313 7.345 1.00 66.06 90 ASP A N 1
ATOM 723 C CA . ASP A 1 90 ? 13.036 -17.917 8.722 1.00 66.06 90 ASP A CA 1
ATOM 724 C C . ASP A 1 90 ? 14.392 -17.207 8.777 1.00 66.06 90 ASP A C 1
ATOM 726 O O . ASP A 1 90 ? 15.348 -17.708 9.373 1.00 66.06 90 ASP A O 1
ATOM 730 N N . TRP A 1 91 ? 14.527 -16.053 8.107 1.00 74.00 91 TRP A N 1
ATOM 731 C CA . TRP A 1 91 ? 15.672 -15.198 8.408 1.00 74.00 91 TRP A CA 1
ATOM 732 C C . TRP A 1 91 ? 15.611 -14.900 9.907 1.00 74.00 91 TRP A C 1
ATOM 734 O O . TRP A 1 91 ? 14.648 -14.321 10.404 1.00 74.00 91 TRP A O 1
ATOM 744 N N . THR A 1 92 ? 16.616 -15.392 10.633 1.00 61.69 92 THR A N 1
ATOM 745 C CA . THR A 1 92 ? 16.650 -15.410 12.101 1.00 61.69 92 THR A CA 1
ATOM 746 C C . THR A 1 92 ? 16.806 -14.017 12.700 1.00 61.69 92 THR A C 1
ATOM 748 O O . THR A 1 92 ? 16.812 -13.869 13.921 1.00 61.69 92 THR A O 1
ATOM 751 N N . ASP A 1 93 ? 16.969 -12.988 11.864 1.00 68.44 93 ASP A N 1
ATOM 752 C CA . ASP A 1 93 ? 16.842 -11.620 12.317 1.00 68.44 93 ASP A CA 1
ATOM 753 C C . ASP A 1 93 ? 15.361 -11.352 12.591 1.00 68.44 93 ASP A C 1
ATOM 755 O O . ASP A 1 93 ? 14.563 -11.207 11.669 1.00 68.44 93 ASP A O 1
ATOM 759 N N . PHE A 1 94 ? 14.989 -11.334 13.878 1.00 65.31 94 PHE A N 1
ATOM 760 C CA . PHE A 1 94 ? 13.668 -10.930 14.368 1.00 65.31 94 PHE A CA 1
ATOM 761 C C . PHE A 1 94 ? 13.374 -9.509 13.904 1.00 65.31 94 PHE A C 1
ATOM 763 O O . PHE A 1 94 ? 13.610 -8.538 14.616 1.00 65.31 94 PHE A O 1
ATOM 770 N N . SER A 1 95 ? 12.939 -9.385 12.657 1.00 76.50 95 SER A N 1
ATOM 771 C CA . SER A 1 95 ? 12.830 -8.092 12.034 1.00 76.50 95 SER A CA 1
ATOM 772 C C . SER A 1 95 ? 11.557 -7.415 12.495 1.00 76.50 95 SER A C 1
ATOM 774 O O . SER A 1 95 ? 10.492 -8.047 12.559 1.00 76.50 95 SER A O 1
ATOM 776 N N . ASP A 1 96 ? 11.693 -6.125 12.742 1.00 91.56 96 ASP A N 1
ATOM 777 C CA . ASP A 1 96 ? 10.621 -5.195 13.047 1.00 91.56 96 ASP A CA 1
ATOM 778 C C . ASP A 1 96 ? 9.464 -5.366 12.043 1.00 91.56 96 ASP A C 1
ATOM 780 O O . ASP A 1 96 ? 9.668 -5.710 10.868 1.00 91.56 96 ASP A O 1
ATOM 784 N N . LEU A 1 97 ? 8.230 -5.207 12.526 1.00 96.12 97 LEU A N 1
ATOM 785 C CA . LEU A 1 97 ? 7.064 -5.104 11.654 1.00 96.12 97 LEU A CA 1
ATOM 786 C C . LEU A 1 97 ? 6.865 -3.634 11.282 1.00 96.12 97 LEU A C 1
ATOM 788 O O . LEU A 1 97 ? 6.506 -2.828 12.136 1.00 96.12 97 LEU A O 1
ATOM 792 N N . ASP A 1 98 ? 7.033 -3.314 10.002 1.00 97.44 98 ASP A N 1
ATOM 793 C CA . ASP A 1 98 ? 6.747 -1.982 9.479 1.00 97.44 98 ASP A CA 1
ATOM 794 C C . ASP A 1 98 ? 5.282 -1.900 9.021 1.00 97.44 98 ASP A C 1
ATOM 796 O O . ASP A 1 98 ? 4.856 -2.632 8.117 1.00 97.44 98 ASP A O 1
ATOM 800 N N . VAL A 1 99 ? 4.511 -0.989 9.616 1.00 98.19 99 VAL A N 1
ATOM 801 C CA . VAL A 1 99 ? 3.106 -0.736 9.271 1.00 98.19 99 VAL A CA 1
ATOM 802 C C . VAL A 1 99 ? 2.968 0.662 8.683 1.00 98.19 99 VAL A C 1
ATOM 804 O O . VAL A 1 99 ? 3.158 1.663 9.368 1.00 98.19 99 VAL A O 1
ATOM 807 N N . TYR A 1 100 ? 2.607 0.740 7.407 1.00 97.44 100 TYR A N 1
ATOM 808 C CA . TYR A 1 100 ? 2.482 1.991 6.671 1.00 97.44 100 TYR A CA 1
ATOM 809 C C . TYR A 1 100 ? 1.055 2.523 6.753 1.00 97.44 100 TYR A C 1
ATOM 811 O O . TYR A 1 100 ? 0.093 1.827 6.415 1.00 97.44 100 TYR A O 1
ATOM 819 N N . LEU A 1 101 ? 0.929 3.775 7.184 1.00 96.12 101 LEU A N 1
ATOM 820 C CA . LEU A 1 101 ? -0.332 4.409 7.553 1.00 96.12 101 LEU A CA 1
ATOM 821 C C . LEU A 1 101 ? -0.619 5.649 6.707 1.00 96.12 101 LEU A C 1
ATOM 823 O O . LEU A 1 101 ? 0.292 6.365 6.288 1.00 96.12 101 LEU A O 1
ATOM 827 N N . TYR A 1 102 ? -1.902 5.932 6.489 1.00 93.00 102 TYR A N 1
ATOM 828 C CA . TYR A 1 102 ? -2.331 7.227 5.963 1.00 93.00 102 TYR A CA 1
ATOM 829 C C . TYR A 1 102 ? -2.142 8.329 7.024 1.00 93.00 102 TYR A C 1
ATOM 831 O O . TYR A 1 102 ? -2.271 8.043 8.222 1.00 93.00 102 TYR A O 1
ATOM 839 N N . PRO A 1 103 ? -1.897 9.593 6.620 1.00 90.56 103 PRO A N 1
ATOM 840 C CA . PRO A 1 103 ? -1.893 10.726 7.545 1.00 90.56 103 PRO A CA 1
ATOM 841 C C . PRO A 1 103 ? -3.125 10.737 8.460 1.00 90.56 103 PRO A C 1
ATOM 843 O O . PRO A 1 103 ? -4.245 10.535 7.994 1.00 90.56 103 PRO A O 1
ATOM 846 N N . GLY A 1 104 ? -2.921 10.974 9.758 1.00 91.81 104 GLY A N 1
ATOM 847 C CA . GLY A 1 104 ? -4.008 11.074 10.740 1.00 91.81 104 GLY A CA 1
ATOM 848 C C . GLY A 1 104 ? -4.591 9.744 11.233 1.00 91.81 104 GLY A C 1
ATOM 849 O O . GLY A 1 104 ? -5.475 9.760 12.083 1.00 91.81 104 GLY A O 1
ATOM 850 N N . THR A 1 105 ? -4.101 8.593 10.760 1.00 94.69 105 THR A N 1
ATOM 851 C CA . THR A 1 105 ? -4.605 7.272 11.202 1.00 94.69 105 THR A CA 1
ATOM 852 C C . THR A 1 105 ? -3.750 6.598 12.281 1.00 94.69 105 THR A C 1
ATOM 854 O O . THR A 1 105 ? -4.179 5.611 12.876 1.00 94.69 105 THR A O 1
ATOM 857 N N . ALA A 1 106 ? -2.572 7.153 12.598 1.00 97.06 106 ALA A N 1
ATOM 858 C CA . ALA A 1 106 ? -1.645 6.606 13.595 1.00 97.06 106 ALA A CA 1
ATOM 859 C C . ALA A 1 106 ? -2.257 6.463 14.993 1.00 97.06 106 ALA A C 1
ATOM 861 O O . ALA A 1 106 ? -1.966 5.489 15.684 1.00 97.06 106 ALA A O 1
ATOM 862 N N . ALA A 1 107 ? -3.140 7.390 15.378 1.00 97.38 107 ALA A N 1
ATOM 863 C CA . ALA A 1 107 ? -3.829 7.383 16.665 1.00 97.38 107 ALA A CA 1
ATOM 864 C C . ALA A 1 107 ? -4.548 6.053 16.937 1.00 97.38 107 ALA A C 1
ATOM 866 O O . ALA A 1 107 ? -4.415 5.485 18.018 1.00 97.38 107 ALA A O 1
ATOM 867 N N . VAL A 1 108 ? -5.280 5.550 15.937 1.00 97.62 108 VAL A N 1
ATOM 868 C CA . VAL A 1 108 ? -6.127 4.355 16.053 1.00 97.62 108 VAL A CA 1
ATOM 869 C C . VAL A 1 108 ? -5.270 3.135 16.371 1.00 97.62 108 VAL A C 1
ATOM 871 O O . VAL A 1 108 ? -5.488 2.463 17.378 1.00 97.62 108 VAL A O 1
ATOM 874 N N . LEU A 1 109 ? -4.251 2.888 15.546 1.00 98.19 109 LEU A N 1
ATOM 875 C CA . LEU A 1 109 ? -3.409 1.712 15.708 1.00 98.19 109 LEU A CA 1
ATOM 876 C C . LEU A 1 109 ? -2.459 1.838 16.905 1.00 98.19 109 LEU A C 1
ATOM 878 O O . LEU A 1 109 ? -2.304 0.878 17.649 1.00 98.19 109 LEU A O 1
ATOM 882 N N . GLY A 1 110 ? -1.861 3.006 17.146 1.00 98.38 110 GLY A N 1
ATOM 883 C CA . GLY A 1 110 ? -0.973 3.194 18.297 1.00 98.38 110 GLY A CA 1
ATOM 884 C C . GLY A 1 110 ? -1.693 3.017 19.637 1.00 98.38 110 GLY A C 1
ATOM 885 O O . GLY A 1 110 ? -1.152 2.387 20.543 1.00 98.38 110 GLY A O 1
ATOM 886 N N . ASN A 1 111 ? -2.947 3.473 19.747 1.00 98.44 111 ASN A N 1
ATOM 887 C CA . ASN A 1 111 ? -3.767 3.224 20.935 1.00 98.44 111 ASN A CA 1
ATOM 888 C C . ASN A 1 111 ? -4.069 1.732 21.123 1.00 98.44 111 ASN A C 1
ATOM 890 O O . ASN A 1 111 ? -4.003 1.250 22.250 1.00 98.44 111 ASN A O 1
ATOM 894 N N . PHE A 1 112 ? -4.358 0.995 20.045 1.00 98.50 112 PHE A N 1
ATOM 895 C CA . PHE A 1 112 ? -4.538 -0.460 20.104 1.00 98.50 112 PHE A CA 1
ATOM 896 C C . PHE A 1 112 ? -3.262 -1.174 20.571 1.00 98.50 112 PHE A C 1
ATOM 898 O O . PHE A 1 112 ? -3.320 -2.007 21.475 1.00 98.50 112 PHE A O 1
ATOM 905 N N . LEU A 1 113 ? -2.101 -0.799 20.021 1.00 98.62 113 LEU A N 1
ATOM 906 C CA . LEU A 1 113 ? -0.816 -1.383 20.408 1.00 98.62 113 LEU A CA 1
ATOM 907 C C . LEU A 1 113 ? -0.540 -1.225 21.909 1.00 98.62 113 LEU A C 1
ATOM 909 O O . LEU A 1 113 ? -0.116 -2.182 22.552 1.00 98.62 113 LEU A O 1
ATOM 913 N N . ILE A 1 114 ? -0.812 -0.045 22.470 1.00 98.44 114 ILE A N 1
ATOM 914 C CA . ILE A 1 114 ? -0.591 0.237 23.894 1.00 98.44 114 ILE A CA 1
ATOM 915 C C . ILE A 1 114 ? -1.656 -0.441 24.762 1.00 98.44 114 ILE A C 1
ATOM 917 O O . ILE A 1 114 ? -1.330 -1.170 25.694 1.00 98.44 114 ILE A O 1
ATOM 921 N N . ALA A 1 115 ? -2.934 -0.180 24.480 1.00 98.19 115 ALA A N 1
ATOM 922 C CA . ALA A 1 115 ? -4.026 -0.522 25.386 1.00 98.19 115 ALA A CA 1
ATOM 923 C C . ALA A 1 115 ? -4.430 -2.000 25.330 1.00 98.19 115 ALA A C 1
ATOM 925 O O . ALA A 1 115 ? -4.879 -2.537 26.340 1.00 98.19 115 ALA A O 1
ATOM 926 N N . VAL A 1 116 ? -4.298 -2.643 24.166 1.00 98.12 116 VAL A N 1
ATOM 927 C CA . VAL A 1 116 ? -4.728 -4.034 23.953 1.00 98.12 116 VAL A CA 1
ATOM 928 C C . VAL A 1 116 ? -3.528 -4.972 23.936 1.00 98.12 116 VAL A C 1
ATOM 930 O O . VAL A 1 116 ? -3.515 -5.975 24.641 1.00 98.12 116 VAL A O 1
ATOM 933 N N . GLU A 1 117 ? -2.496 -4.632 23.166 1.00 98.19 117 GLU A N 1
ATOM 934 C CA . GLU A 1 117 ? -1.367 -5.538 22.919 1.00 98.19 117 GLU A CA 1
ATOM 935 C C . GLU A 1 117 ? -0.192 -5.369 23.889 1.00 98.19 117 GLU A C 1
ATOM 937 O O . GLU A 1 117 ? 0.754 -6.166 23.841 1.00 98.19 117 GLU A O 1
ATOM 942 N N . GLY A 1 118 ? -0.240 -4.353 24.758 1.00 98.19 118 GLY A N 1
ATOM 943 C CA . GLY A 1 118 ? 0.759 -4.104 25.798 1.00 98.19 118 GLY A CA 1
ATOM 944 C C . GLY A 1 118 ? 2.127 -3.677 25.266 1.00 98.19 118 GLY A C 1
ATOM 945 O O . GLY A 1 118 ? 3.141 -3.969 25.894 1.00 98.19 118 GLY A O 1
ATOM 946 N N . TYR A 1 119 ? 2.180 -3.043 24.093 1.00 98.50 119 TYR A N 1
ATOM 947 C CA . TYR A 1 119 ? 3.407 -2.434 23.585 1.00 98.50 119 TYR A CA 1
ATOM 948 C C . TYR A 1 119 ? 3.705 -1.112 24.292 1.00 98.50 119 TYR A C 1
ATOM 950 O O . TYR A 1 119 ? 2.814 -0.307 24.564 1.00 98.50 119 TYR A O 1
ATOM 958 N N . GLU A 1 120 ? 4.988 -0.846 24.498 1.00 98.44 120 GLU A N 1
ATOM 959 C CA . GLU A 1 120 ? 5.489 0.422 25.007 1.00 98.44 120 GLU A CA 1
ATOM 960 C C . GLU A 1 120 ? 5.892 1.325 23.841 1.00 98.44 120 GLU A C 1
ATOM 962 O O . GLU A 1 120 ? 6.608 0.914 22.926 1.00 98.44 120 GLU A O 1
ATOM 967 N N . TYR A 1 121 ? 5.423 2.571 23.855 1.00 98.38 121 TYR A N 1
ATOM 968 C CA . TYR A 1 121 ? 5.821 3.564 22.862 1.00 98.38 121 TYR A CA 1
ATOM 969 C C . TYR A 1 121 ? 7.230 4.094 23.160 1.00 98.38 121 TYR A C 1
ATOM 971 O O . TYR A 1 121 ? 7.499 4.598 24.250 1.00 98.38 121 TYR A O 1
ATOM 979 N N . VAL A 1 122 ? 8.113 4.042 22.162 1.00 97.56 122 VAL A N 1
ATOM 980 C CA . VAL A 1 122 ? 9.492 4.537 22.240 1.00 97.56 122 VAL A CA 1
ATOM 981 C C . VAL A 1 122 ? 9.536 5.986 21.756 1.00 97.56 122 VAL A C 1
ATOM 983 O O . VAL A 1 122 ? 9.869 6.294 20.610 1.00 97.56 122 VAL A O 1
ATOM 986 N N . GLY A 1 123 ? 9.181 6.891 22.660 1.00 95.06 123 GLY A N 1
ATOM 987 C CA . GLY A 1 123 ? 9.244 8.338 22.483 1.00 95.06 123 GLY A CA 1
ATOM 988 C C . GLY A 1 123 ? 9.047 9.047 23.819 1.00 95.06 123 GLY A C 1
ATOM 989 O O . GLY A 1 123 ? 9.066 8.410 24.870 1.00 95.06 123 GLY A O 1
ATOM 990 N N . LEU A 1 124 ? 8.873 10.370 23.803 1.00 93.75 124 LEU A N 1
ATOM 991 C CA . LEU A 1 124 ? 8.700 11.127 25.051 1.00 93.75 124 LEU A CA 1
ATOM 992 C C . LEU A 1 124 ? 7.313 10.905 25.654 1.00 93.75 124 LEU A C 1
ATOM 994 O O . LEU A 1 124 ? 7.164 10.679 26.850 1.00 93.75 124 LEU A O 1
ATOM 998 N N . SER A 1 125 ? 6.286 11.006 24.816 1.00 96.69 125 SER A N 1
ATOM 999 C CA . SER A 1 125 ? 4.898 10.783 25.199 1.00 96.69 125 SER A CA 1
ATOM 1000 C C . SER A 1 125 ? 4.092 10.538 23.937 1.00 96.69 125 SER A C 1
ATOM 1002 O O . SER A 1 125 ? 4.103 11.378 23.041 1.00 96.69 125 SER A O 1
ATOM 1004 N N . TRP A 1 126 ? 3.379 9.411 23.876 1.00 97.12 126 TRP A N 1
ATOM 1005 C CA . TRP A 1 126 ? 2.559 9.047 22.718 1.00 97.12 126 TRP A CA 1
ATOM 1006 C C . TRP A 1 126 ? 1.573 10.160 22.347 1.00 97.12 126 TRP A C 1
ATOM 1008 O O . TRP A 1 126 ? 1.496 10.571 21.192 1.00 97.12 126 TRP A O 1
ATOM 1018 N N . THR A 1 127 ? 0.872 10.711 23.338 1.00 96.56 127 THR A N 1
ATOM 1019 C CA . THR A 1 127 ? -0.130 11.761 23.124 1.00 96.56 127 THR A CA 1
ATOM 1020 C C . THR A 1 127 ? 0.497 13.089 22.710 1.00 96.56 127 THR A C 1
ATOM 1022 O O . THR A 1 127 ? -0.021 13.745 21.808 1.00 96.56 127 THR A O 1
ATOM 1025 N N . ALA A 1 128 ? 1.622 13.481 23.318 1.00 95.69 128 ALA A N 1
ATOM 1026 C CA . ALA A 1 128 ? 2.314 14.719 22.962 1.00 95.69 128 ALA A CA 1
ATOM 1027 C C . ALA A 1 128 ? 2.939 14.630 21.563 1.00 95.69 128 ALA A C 1
ATOM 1029 O O . ALA A 1 128 ? 2.842 15.566 20.772 1.00 95.69 128 ALA A O 1
ATOM 1030 N N . ASP A 1 129 ? 3.537 13.485 21.239 1.00 94.50 129 ASP A N 1
ATOM 1031 C CA . ASP A 1 129 ? 4.140 13.230 19.941 1.00 94.50 129 ASP A CA 1
ATOM 1032 C C . ASP A 1 129 ? 3.091 13.180 18.833 1.00 94.50 129 ASP A C 1
ATOM 1034 O O . ASP A 1 129 ? 3.297 13.771 17.775 1.00 94.50 129 ASP A O 1
ATOM 1038 N N . LEU A 1 130 ? 1.950 12.538 19.071 1.00 93.75 130 LEU A N 1
ATOM 1039 C CA . LEU A 1 130 ? 0.827 12.548 18.141 1.00 93.75 130 LEU A CA 1
ATOM 1040 C C . LEU A 1 130 ? 0.264 13.968 17.945 1.00 93.75 130 LEU A C 1
ATOM 1042 O O . LEU A 1 130 ? 0.033 14.378 16.812 1.00 93.75 130 LEU A O 1
ATOM 1046 N N . ALA A 1 131 ? 0.119 14.755 19.017 1.00 92.94 131 ALA A N 1
ATOM 1047 C CA . ALA A 1 131 ? -0.343 16.145 18.934 1.00 92.94 131 ALA A CA 1
ATOM 1048 C C . ALA A 1 131 ? 0.644 17.074 18.199 1.00 92.94 131 ALA A C 1
ATOM 1050 O O . ALA A 1 131 ? 0.229 18.041 17.564 1.00 92.94 131 ALA A O 1
ATOM 1051 N N . ALA A 1 132 ? 1.943 16.773 18.266 1.00 89.31 132 ALA A N 1
ATOM 1052 C CA . ALA A 1 132 ? 2.991 17.482 17.538 1.00 89.31 132 ALA A CA 1
ATOM 1053 C C . ALA A 1 132 ? 3.133 17.023 16.075 1.00 89.31 132 ALA A C 1
ATOM 1055 O O . ALA A 1 132 ? 3.973 17.558 15.347 1.00 89.31 132 ALA A O 1
ATOM 1056 N N . GLU A 1 133 ? 2.364 16.022 15.625 1.00 85.12 133 GLU A N 1
ATOM 1057 C CA . GLU A 1 133 ? 2.354 15.645 14.216 1.00 85.12 133 GLU A CA 1
ATOM 1058 C C . GLU A 1 133 ? 1.876 16.852 13.386 1.00 85.12 133 GLU A C 1
ATOM 1060 O O . GLU A 1 133 ? 0.814 17.413 13.666 1.00 85.12 133 GLU A O 1
ATOM 1065 N N . PRO A 1 134 ? 2.642 17.299 12.372 1.00 77.88 134 PRO A N 1
ATOM 1066 C CA . PRO A 1 134 ? 2.247 18.443 11.564 1.00 77.88 134 PRO A CA 1
ATOM 1067 C C . PRO A 1 134 ? 0.864 18.180 10.974 1.00 77.88 134 PRO A C 1
ATOM 1069 O O . PRO A 1 134 ? 0.586 17.078 10.527 1.00 77.88 134 PRO A O 1
ATOM 1072 N N . SER A 1 135 ? -0.015 19.178 10.944 1.00 72.62 135 SER A N 1
ATOM 1073 C CA . SER A 1 135 ? -1.356 19.013 10.364 1.00 72.62 135 SER A CA 1
ATOM 1074 C C . SER A 1 135 ? -1.329 19.045 8.834 1.00 72.62 135 SER A C 1
ATOM 1076 O O . SER A 1 135 ? -2.126 18.377 8.179 1.00 72.62 135 SER A O 1
ATOM 1078 N N . ARG A 1 136 ? -0.360 19.756 8.244 1.00 70.69 136 ARG A N 1
ATOM 1079 C CA . ARG A 1 136 ? -0.264 19.982 6.794 1.00 70.69 136 ARG A CA 1
ATOM 1080 C C . ARG A 1 136 ? 0.160 18.718 6.026 1.00 70.69 136 ARG A C 1
ATOM 1082 O O . ARG A 1 136 ? 1.255 18.205 6.294 1.00 70.69 136 ARG A O 1
ATOM 1089 N N . PRO A 1 137 ? -0.651 18.220 5.071 1.00 64.69 137 PRO A N 1
ATOM 1090 C CA . PRO A 1 137 ? -0.229 17.181 4.128 1.00 64.69 137 PRO A CA 1
ATOM 1091 C C . PRO A 1 137 ? 1.023 17.625 3.359 1.00 64.69 137 PRO A C 1
ATOM 1093 O O . PRO A 1 137 ? 1.213 18.819 3.135 1.00 64.69 137 PRO A O 1
ATOM 1096 N N . GLY A 1 138 ? 1.884 16.692 2.943 1.00 62.06 138 GLY A N 1
ATOM 1097 C CA . GLY A 1 138 ? 3.089 17.038 2.168 1.00 62.06 138 GLY A CA 1
ATOM 1098 C C . GLY A 1 138 ? 4.351 17.330 2.992 1.00 62.06 138 GLY A C 1
ATOM 1099 O O . GLY A 1 138 ? 5.441 17.350 2.429 1.00 62.06 138 GLY A O 1
ATOM 1100 N N . PHE A 1 139 ? 4.235 17.539 4.306 1.00 64.81 139 PHE A N 1
ATOM 1101 C CA . PHE A 1 139 ? 5.385 17.831 5.164 1.00 64.81 139 PHE A CA 1
ATOM 1102 C C . PHE A 1 139 ? 6.044 16.547 5.683 1.00 64.81 139 PHE A C 1
ATOM 1104 O O . PHE A 1 139 ? 5.354 15.679 6.214 1.00 64.81 139 PHE A O 1
ATOM 1111 N N . SER A 1 140 ? 7.370 16.450 5.568 1.00 69.19 140 SER A N 1
ATOM 1112 C CA . SER A 1 140 ? 8.171 15.328 6.070 1.00 69.19 140 SER A CA 1
ATOM 1113 C C . SER A 1 140 ? 9.059 15.780 7.228 1.00 69.19 140 SER A C 1
ATOM 1115 O O . SER A 1 140 ? 9.822 16.731 7.072 1.00 69.19 140 SER A O 1
ATOM 1117 N N . LEU A 1 141 ? 8.998 15.087 8.372 1.00 64.81 141 LEU A N 1
ATOM 1118 C CA . LEU A 1 141 ? 9.943 15.295 9.483 1.00 64.81 141 LEU A CA 1
ATOM 1119 C C . LEU A 1 141 ? 11.287 14.588 9.248 1.00 64.81 141 LEU A C 1
ATOM 1121 O O . LEU A 1 141 ? 12.253 14.832 9.965 1.00 64.81 141 LEU A O 1
ATOM 1125 N N . TYR A 1 142 ? 11.350 13.712 8.244 1.00 70.06 142 TYR A N 1
ATOM 1126 C CA . TYR A 1 142 ? 12.529 12.929 7.897 1.00 70.06 142 TYR A CA 1
ATOM 1127 C C . TYR A 1 142 ? 13.136 13.427 6.582 1.00 70.06 142 TYR A C 1
ATOM 1129 O O . TYR A 1 142 ? 12.465 14.036 5.748 1.00 70.06 142 TYR A O 1
ATOM 1137 N N . ASN A 1 143 ? 14.400 13.088 6.318 1.00 68.81 143 ASN A N 1
ATOM 1138 C CA . ASN A 1 143 ? 15.045 13.334 5.017 1.00 68.81 143 ASN A CA 1
ATOM 1139 C C . ASN A 1 143 ? 14.541 12.370 3.907 1.00 68.81 143 ASN A C 1
ATOM 1141 O O . ASN A 1 143 ? 15.270 12.020 2.977 1.00 68.81 143 ASN A O 1
ATOM 1145 N N . MET A 1 144 ? 13.300 11.892 4.047 1.00 76.62 144 MET A N 1
ATOM 1146 C CA . MET A 1 144 ? 12.611 10.935 3.188 1.00 76.62 144 MET A CA 1
ATOM 1147 C C . MET A 1 144 ? 11.283 11.559 2.755 1.00 76.62 144 MET A C 1
ATOM 1149 O O . MET A 1 144 ? 10.351 11.615 3.545 1.00 76.62 144 MET A O 1
ATOM 1153 N N . ALA A 1 145 ? 11.178 12.011 1.503 1.00 82.56 145 ALA A N 1
ATOM 1154 C CA . ALA A 1 145 ? 10.042 12.811 1.016 1.00 82.56 145 ALA A CA 1
ATOM 1155 C C . ALA A 1 145 ? 8.648 12.183 1.254 1.00 82.56 145 ALA A C 1
ATOM 1157 O O . ALA A 1 145 ? 7.644 12.892 1.343 1.00 82.56 145 ALA A O 1
ATOM 1158 N N . TYR A 1 146 ? 8.586 10.856 1.376 1.00 88.00 146 TYR A N 1
ATOM 1159 C CA . TYR A 1 146 ? 7.345 10.085 1.474 1.00 88.00 146 TYR A CA 1
ATOM 1160 C C . TYR A 1 146 ? 7.052 9.547 2.879 1.00 88.00 146 TYR A C 1
ATOM 1162 O O . TYR A 1 146 ? 6.036 8.875 3.062 1.00 88.00 146 TYR A O 1
ATOM 1170 N N . VAL A 1 147 ? 7.919 9.820 3.858 1.00 91.06 147 VAL A N 1
ATOM 1171 C CA . VAL A 1 147 ? 7.722 9.429 5.258 1.00 91.06 147 VAL A CA 1
ATOM 1172 C C . VAL A 1 147 ? 7.500 10.685 6.078 1.00 91.06 147 VAL A C 1
ATOM 1174 O O . VAL A 1 147 ? 8.427 11.437 6.357 1.00 91.06 147 VAL A O 1
ATOM 1177 N N . ARG A 1 148 ? 6.262 10.887 6.516 1.00 91.25 148 ARG A N 1
ATOM 1178 C CA . ARG A 1 148 ? 5.907 12.002 7.382 1.00 91.25 148 ARG A CA 1
ATOM 1179 C C . ARG A 1 148 ? 6.500 11.824 8.766 1.00 91.25 148 ARG A C 1
ATOM 1181 O O . ARG A 1 148 ? 7.165 12.732 9.266 1.00 91.25 148 ARG A O 1
ATOM 1188 N N . ARG A 1 149 ? 6.246 10.661 9.373 1.00 93.62 149 ARG A N 1
ATOM 1189 C CA . ARG A 1 149 ? 6.707 10.321 10.718 1.00 93.62 149 ARG A CA 1
ATOM 1190 C C . ARG A 1 149 ? 6.858 8.816 10.907 1.00 93.62 149 ARG A C 1
ATOM 1192 O O . ARG A 1 149 ? 6.141 8.056 10.268 1.00 93.62 149 ARG A O 1
ATOM 1199 N N . VAL A 1 150 ? 7.758 8.401 11.797 1.00 95.31 150 VAL A N 1
ATOM 1200 C CA . VAL A 1 150 ? 7.845 7.016 12.274 1.00 95.31 150 VAL A CA 1
ATOM 1201 C C . VAL A 1 150 ? 7.623 7.007 13.781 1.00 95.31 150 VAL A C 1
ATOM 1203 O O . VAL A 1 150 ? 8.318 7.719 14.506 1.00 95.31 150 VAL A O 1
ATOM 1206 N N . TYR A 1 151 ? 6.660 6.215 14.240 1.00 97.50 151 TYR A N 1
ATOM 1207 C CA . TYR A 1 151 ? 6.415 5.952 15.656 1.00 97.50 151 TYR A CA 1
ATOM 1208 C C . TYR A 1 151 ? 6.853 4.532 15.979 1.00 97.50 151 TYR A C 1
ATOM 1210 O O . TYR A 1 151 ? 6.476 3.604 15.270 1.00 97.50 151 TYR A O 1
ATOM 1218 N N . LYS A 1 152 ? 7.642 4.365 17.035 1.00 97.94 152 LYS A N 1
ATOM 1219 C CA . LYS A 1 152 ? 8.260 3.085 17.374 1.00 97.94 152 LYS A CA 1
ATOM 1220 C C . LYS A 1 152 ? 7.621 2.493 18.615 1.00 97.94 152 LYS A C 1
ATOM 1222 O O . LYS A 1 152 ? 7.373 3.217 19.576 1.00 97.94 152 LYS A O 1
ATOM 1227 N N . PHE A 1 153 ? 7.377 1.192 18.591 1.00 98.38 153 PHE A N 1
ATOM 1228 C CA . PHE A 1 153 ? 6.746 0.450 19.674 1.00 98.38 153 PHE A CA 1
ATOM 1229 C C . PHE A 1 153 ? 7.538 -0.821 19.965 1.00 98.38 153 PHE A C 1
ATOM 1231 O O . PHE A 1 153 ? 7.922 -1.539 19.040 1.00 98.38 153 PHE A O 1
ATOM 1238 N N . GLU A 1 154 ? 7.752 -1.123 21.242 1.00 97.88 154 GLU A N 1
ATOM 1239 C CA . GLU A 1 154 ? 8.512 -2.295 21.681 1.00 97.88 154 GLU A CA 1
ATOM 1240 C C . GLU A 1 154 ? 7.735 -3.118 22.723 1.00 97.88 154 GLU A C 1
ATOM 1242 O O . GLU A 1 154 ? 7.021 -2.581 23.565 1.00 97.88 154 GLU A O 1
ATOM 1247 N N . LYS A 1 155 ? 7.851 -4.449 22.644 1.00 96.94 155 LYS A N 1
ATOM 1248 C CA . LYS A 1 155 ? 7.324 -5.414 23.623 1.00 96.94 155 LYS A CA 1
ATOM 1249 C C . LYS A 1 155 ? 8.354 -6.525 23.806 1.00 96.94 155 LYS A C 1
ATOM 1251 O O . LYS A 1 155 ? 8.398 -7.494 23.042 1.00 96.94 155 LYS A O 1
ATOM 1256 N N . GLY A 1 156 ? 9.244 -6.357 24.783 1.00 95.00 156 GLY A N 1
ATOM 1257 C CA . GLY A 1 156 ? 10.417 -7.219 24.940 1.00 95.00 156 GLY A CA 1
ATOM 1258 C C . GLY A 1 156 ? 11.332 -7.139 23.713 1.00 95.00 156 GLY A C 1
ATOM 1259 O O . GLY A 1 156 ? 11.850 -6.076 23.393 1.00 95.00 156 GLY A O 1
ATOM 1260 N N . ALA A 1 157 ? 11.524 -8.258 23.009 1.00 94.06 157 ALA A N 1
ATOM 1261 C CA . ALA A 1 157 ? 12.308 -8.300 21.768 1.00 94.06 157 ALA A CA 1
ATOM 1262 C C . ALA A 1 157 ? 11.494 -7.955 20.504 1.00 94.06 157 ALA A C 1
ATOM 1264 O O . ALA A 1 157 ? 12.055 -7.881 19.412 1.00 94.06 157 ALA A O 1
ATOM 1265 N N . LEU A 1 158 ? 10.173 -7.792 20.626 1.00 94.88 158 LEU A N 1
ATOM 1266 C CA . LEU A 1 158 ? 9.285 -7.511 19.502 1.00 94.88 158 LEU A CA 1
ATOM 1267 C C . LEU A 1 158 ? 9.246 -6.011 19.229 1.00 94.88 158 LEU A C 1
ATOM 1269 O O . LEU A 1 158 ? 9.098 -5.222 20.160 1.00 94.88 158 LEU A O 1
ATOM 1273 N N . LYS A 1 159 ? 9.311 -5.632 17.952 1.00 96.69 159 LYS A N 1
ATOM 1274 C CA . LYS A 1 159 ? 9.325 -4.234 17.515 1.00 96.69 159 LYS A CA 1
ATOM 1275 C C . LYS A 1 159 ? 8.312 -3.992 16.407 1.00 96.69 159 LYS A C 1
ATOM 1277 O O . LYS A 1 159 ? 8.173 -4.825 15.504 1.00 96.69 159 LYS A O 1
ATOM 1282 N N . ILE A 1 160 ? 7.613 -2.866 16.490 1.00 97.94 160 ILE A N 1
ATOM 1283 C CA . ILE A 1 160 ? 6.660 -2.399 15.484 1.00 97.94 160 ILE A CA 1
ATOM 1284 C C . ILE A 1 160 ? 6.941 -0.926 15.196 1.00 97.94 160 ILE A C 1
ATOM 1286 O O . ILE A 1 160 ? 6.900 -0.095 16.102 1.00 97.94 160 ILE A O 1
ATOM 1290 N N . ASP A 1 161 ? 7.149 -0.608 13.923 1.00 97.75 161 ASP A N 1
ATOM 1291 C CA . ASP A 1 161 ? 7.319 0.758 13.443 1.00 97.75 161 ASP A CA 1
ATOM 1292 C C . ASP A 1 161 ? 6.058 1.172 12.668 1.00 97.75 161 ASP A C 1
ATOM 1294 O O . ASP A 1 161 ? 5.729 0.617 11.618 1.00 97.75 161 ASP A O 1
ATOM 1298 N N . LEU A 1 162 ? 5.329 2.166 13.181 1.00 98.06 162 LEU A N 1
ATOM 1299 C CA . LEU A 1 162 ? 4.227 2.807 12.467 1.00 98.06 162 LEU A CA 1
ATOM 1300 C C . LEU A 1 162 ? 4.783 3.932 11.593 1.00 98.06 162 LEU A C 1
ATOM 1302 O O . LEU A 1 162 ? 5.152 5.001 12.084 1.00 98.06 162 LEU A O 1
ATOM 1306 N N . VAL A 1 163 ? 4.828 3.697 10.285 1.00 96.88 163 VAL A N 1
ATOM 1307 C CA . VAL A 1 163 ? 5.345 4.629 9.283 1.00 96.88 163 VAL A CA 1
ATOM 1308 C C . VAL A 1 163 ? 4.188 5.424 8.686 1.00 96.88 163 VAL A C 1
ATOM 1310 O O . VAL A 1 163 ? 3.457 4.950 7.816 1.00 96.88 163 VAL A O 1
ATOM 1313 N N . VAL A 1 164 ? 4.012 6.665 9.128 1.00 95.62 164 VAL A N 1
ATOM 1314 C CA . VAL A 1 164 ? 3.004 7.569 8.567 1.00 95.62 164 VAL A CA 1
ATOM 1315 C C . VAL A 1 164 ? 3.505 8.116 7.239 1.00 95.62 164 VAL A C 1
ATOM 1317 O O . VAL A 1 164 ? 4.526 8.806 7.175 1.00 95.62 164 VAL A O 1
ATOM 1320 N N . ALA A 1 165 ? 2.779 7.815 6.169 1.00 92.94 165 ALA A N 1
ATOM 1321 C CA . ALA A 1 165 ? 3.077 8.316 4.840 1.00 92.94 165 ALA A CA 1
ATOM 1322 C C . ALA A 1 165 ? 2.750 9.807 4.719 1.00 92.94 165 ALA A C 1
ATOM 1324 O O . ALA A 1 165 ? 1.852 10.320 5.381 1.00 92.94 165 ALA A O 1
ATOM 1325 N N . THR A 1 166 ? 3.434 10.505 3.814 1.00 89.62 166 THR A N 1
ATOM 1326 C CA . THR A 1 166 ? 3.120 11.909 3.500 1.00 89.62 166 THR A CA 1
ATOM 1327 C C . THR A 1 166 ? 1.760 12.065 2.804 1.00 89.62 166 THR A C 1
ATOM 1329 O O . THR A 1 166 ? 1.069 13.064 3.017 1.00 89.62 166 THR A O 1
ATOM 1332 N N . GLN A 1 167 ? 1.379 11.091 1.967 1.00 85.56 167 GLN A N 1
ATOM 1333 C CA . GLN A 1 167 ? 0.104 11.077 1.234 1.00 85.56 167 GLN A CA 1
ATOM 1334 C C . GLN A 1 167 ? -0.603 9.725 1.358 1.00 85.56 167 GLN A C 1
ATOM 1336 O O . GLN A 1 167 ? -1.720 9.666 1.866 1.00 85.56 167 GLN A O 1
ATOM 1341 N N . CYS A 1 168 ? 0.040 8.635 0.926 1.00 88.75 168 CYS A N 1
ATOM 1342 C CA . CYS A 1 168 ? -0.507 7.287 1.072 1.00 88.75 168 CYS A CA 1
ATOM 1343 C C . CYS A 1 168 ? 0.591 6.227 1.291 1.00 88.75 168 CYS A C 1
ATOM 1345 O O . CYS A 1 168 ? 1.706 6.397 0.786 1.00 88.75 168 CYS A O 1
ATOM 1347 N N . PRO A 1 169 ? 0.278 5.117 1.988 1.00 93.56 169 PRO A N 1
ATOM 1348 C CA . PRO A 1 169 ? 1.213 4.023 2.265 1.00 93.56 169 PRO A CA 1
ATOM 1349 C C . PRO A 1 169 ? 1.958 3.499 1.035 1.00 93.56 169 PRO A C 1
ATOM 1351 O O . PRO A 1 169 ? 3.175 3.319 1.057 1.00 93.56 169 PRO A O 1
ATOM 1354 N N . LEU A 1 170 ? 1.238 3.288 -0.071 1.00 91.69 170 LEU A N 1
ATOM 1355 C CA . LEU A 1 170 ? 1.817 2.695 -1.272 1.00 91.69 170 LEU A CA 1
ATOM 1356 C C . LEU A 1 170 ? 2.833 3.621 -1.949 1.00 91.69 170 LEU A C 1
ATOM 1358 O O . LEU A 1 170 ? 3.821 3.135 -2.490 1.00 91.69 170 LEU A O 1
ATOM 1362 N N . GLN A 1 171 ? 2.662 4.944 -1.864 1.00 89.88 171 GLN A N 1
ATOM 1363 C CA . GLN A 1 171 ? 3.680 5.885 -2.336 1.00 89.88 171 GLN A CA 1
ATOM 1364 C C . GLN A 1 171 ? 4.999 5.692 -1.600 1.00 89.88 171 GLN A C 1
ATOM 1366 O O . GLN A 1 171 ? 6.053 5.684 -2.229 1.00 89.88 171 GLN A O 1
ATOM 1371 N N . THR A 1 172 ? 4.944 5.528 -0.281 1.00 91.94 172 THR A N 1
ATOM 1372 C CA . THR A 1 172 ? 6.132 5.310 0.540 1.00 91.94 172 THR A CA 1
ATOM 1373 C C . THR A 1 172 ? 6.817 3.996 0.165 1.00 91.94 172 THR A C 1
ATOM 1375 O O . THR A 1 172 ? 8.029 3.984 -0.034 1.00 91.94 172 THR A O 1
ATOM 1378 N N . ILE A 1 173 ? 6.042 2.923 -0.031 1.00 94.31 173 ILE A N 1
ATOM 1379 C CA . ILE A 1 173 ? 6.547 1.594 -0.421 1.00 94.31 173 ILE A CA 1
ATOM 1380 C C . ILE A 1 173 ? 7.195 1.610 -1.816 1.00 94.31 173 ILE A C 1
ATOM 1382 O O . ILE A 1 173 ? 8.261 1.032 -2.017 1.00 94.31 173 ILE A O 1
ATOM 1386 N N . LEU A 1 174 ? 6.595 2.307 -2.787 1.00 92.25 174 LEU A N 1
ATOM 1387 C CA . LEU A 1 174 ? 7.135 2.426 -4.151 1.00 92.25 174 LEU A CA 1
ATOM 1388 C C . LEU A 1 174 ? 8.480 3.169 -4.214 1.00 92.25 174 LEU A C 1
ATOM 1390 O O . LEU A 1 174 ? 9.211 3.004 -5.189 1.00 92.25 174 LEU A O 1
ATOM 1394 N N . HIS A 1 175 ? 8.811 3.956 -3.187 1.00 90.06 175 HIS A N 1
ATOM 1395 C CA . HIS A 1 175 ? 10.060 4.718 -3.083 1.00 90.06 175 HIS A CA 1
ATOM 1396 C C . HIS A 1 175 ? 11.025 4.152 -2.038 1.00 90.06 175 HIS A C 1
ATOM 1398 O O . HIS A 1 175 ? 11.878 4.869 -1.509 1.00 90.06 175 HIS A O 1
ATOM 1404 N N . PHE A 1 176 ? 10.914 2.863 -1.728 1.00 90.88 176 PHE A N 1
ATOM 1405 C CA . PHE A 1 176 ? 11.959 2.177 -0.987 1.00 90.88 176 PHE A CA 1
ATOM 1406 C C . PHE A 1 176 ? 13.298 2.198 -1.721 1.00 90.88 176 PHE A C 1
ATOM 1408 O O . PHE A 1 176 ? 13.382 2.422 -2.919 1.00 90.88 176 PHE A O 1
ATOM 1415 N N . HIS A 1 177 ? 14.364 1.898 -0.987 1.00 90.31 177 HIS A N 1
ATOM 1416 C CA . HIS A 1 177 ? 15.735 1.924 -1.489 1.00 90.31 177 HIS A CA 1
ATOM 1417 C C . HIS A 1 177 ? 16.026 0.893 -2.591 1.00 90.31 177 HIS A C 1
ATOM 1419 O O . HIS A 1 177 ? 16.988 1.065 -3.337 1.00 90.31 177 HIS A O 1
ATOM 1425 N N . SER A 1 178 ? 15.240 -0.184 -2.709 1.00 92.25 178 SER A N 1
ATOM 1426 C CA . SER A 1 178 ? 15.437 -1.198 -3.751 1.00 92.25 178 SER A CA 1
ATOM 1427 C C . SER A 1 178 ? 14.145 -1.924 -4.140 1.00 92.25 178 SER A C 1
ATOM 1429 O O . SER A 1 178 ? 13.217 -2.018 -3.346 1.00 92.25 178 SER A O 1
ATOM 1431 N N . MET A 1 179 ? 14.078 -2.465 -5.358 1.00 91.06 179 MET A N 1
ATOM 1432 C CA . MET A 1 179 ? 12.901 -3.200 -5.854 1.00 91.06 179 MET A CA 1
ATOM 1433 C C . MET A 1 179 ? 12.477 -4.426 -5.016 1.00 91.06 179 MET A C 1
ATOM 1435 O O . MET A 1 179 ? 11.269 -4.631 -4.894 1.00 91.06 179 MET A O 1
ATOM 1439 N N . PRO A 1 180 ? 13.384 -5.234 -4.420 1.00 92.50 180 PRO A N 1
ATOM 1440 C CA . PRO A 1 180 ? 13.002 -6.438 -3.675 1.00 92.50 180 PRO A CA 1
ATOM 1441 C C . PRO A 1 180 ? 12.057 -6.194 -2.503 1.00 92.50 180 PRO A C 1
ATOM 1443 O O . PRO A 1 180 ? 11.284 -7.075 -2.139 1.00 92.50 180 PRO A O 1
ATOM 1446 N N . VAL A 1 181 ? 12.090 -4.990 -1.935 1.00 93.50 181 VAL A N 1
ATOM 1447 C CA . VAL A 1 181 ? 11.239 -4.598 -0.808 1.00 93.50 181 VAL A CA 1
ATOM 1448 C C . VAL A 1 181 ? 9.926 -3.943 -1.239 1.00 93.50 181 VAL A C 1
ATOM 1450 O O . VAL A 1 181 ? 9.104 -3.640 -0.384 1.00 93.50 181 VAL A O 1
ATOM 1453 N N . VAL A 1 182 ? 9.681 -3.742 -2.539 1.00 94.94 182 VAL A N 1
ATOM 1454 C CA . VAL A 1 182 ? 8.439 -3.129 -3.045 1.00 94.94 182 VAL A CA 1
ATOM 1455 C C . VAL A 1 182 ? 7.322 -4.179 -3.095 1.00 94.94 182 VAL A C 1
ATOM 1457 O O . VAL A 1 182 ? 6.895 -4.668 -4.147 1.00 94.94 182 VAL A O 1
ATOM 1460 N N . ASN A 1 183 ? 6.897 -4.571 -1.904 1.00 95.94 183 ASN A N 1
ATOM 1461 C CA . ASN A 1 183 ? 5.857 -5.543 -1.615 1.00 95.94 183 ASN A CA 1
ATOM 1462 C C . ASN A 1 183 ? 5.043 -5.067 -0.404 1.00 95.94 183 ASN A C 1
ATOM 1464 O O . ASN A 1 183 ? 5.473 -4.181 0.334 1.00 95.94 183 ASN A O 1
ATOM 1468 N N . GLY A 1 184 ? 3.852 -5.617 -0.210 1.00 96.69 184 GLY A N 1
ATOM 1469 C CA . GLY A 1 184 ? 3.026 -5.250 0.929 1.00 96.69 184 GLY A CA 1
ATOM 1470 C C . GLY A 1 184 ? 1.889 -6.219 1.194 1.00 96.69 184 GLY A C 1
ATOM 1471 O O . GLY A 1 184 ? 1.569 -7.064 0.359 1.00 96.69 184 GLY A O 1
ATOM 1472 N N . ILE A 1 185 ? 1.296 -6.092 2.375 1.00 97.31 185 ILE A N 1
ATOM 1473 C CA . ILE A 1 185 ? 0.134 -6.862 2.820 1.00 97.31 185 ILE A CA 1
ATOM 1474 C C . ILE A 1 185 ? -0.950 -5.881 3.272 1.00 97.31 185 ILE A C 1
ATOM 1476 O O . ILE A 1 185 ? -0.729 -5.087 4.186 1.00 97.31 185 ILE A O 1
ATOM 1480 N N . THR A 1 186 ? -2.107 -5.924 2.618 1.00 96.50 186 THR A N 1
ATOM 1481 C CA . THR A 1 186 ? -3.361 -5.290 3.043 1.00 96.50 186 THR A CA 1
ATOM 1482 C C . THR A 1 186 ? -4.147 -6.245 3.941 1.00 96.50 186 THR A C 1
ATOM 1484 O O . THR A 1 186 ? -3.699 -7.347 4.261 1.00 96.50 186 THR A O 1
ATOM 1487 N N . TRP A 1 187 ? -5.331 -5.823 4.375 1.00 96.25 187 TRP A N 1
ATOM 1488 C CA . TRP A 1 187 ? -6.202 -6.663 5.188 1.00 96.25 187 TRP A CA 1
ATOM 1489 C C . TRP A 1 187 ? -6.738 -7.886 4.422 1.00 96.25 187 TRP A C 1
ATOM 1491 O O . TRP A 1 187 ? -7.004 -8.906 5.049 1.00 96.25 187 TRP A O 1
ATOM 1501 N N . ASP A 1 188 ? -6.868 -7.826 3.094 1.00 95.06 188 ASP A N 1
ATOM 1502 C CA . ASP A 1 188 ? -7.461 -8.867 2.235 1.00 95.06 188 ASP A CA 1
ATOM 1503 C C . ASP A 1 188 ? -6.502 -9.466 1.196 1.00 95.06 188 ASP A C 1
ATOM 1505 O O . ASP A 1 188 ? -6.832 -10.453 0.528 1.00 95.06 188 ASP A O 1
ATOM 1509 N N . GLY A 1 189 ? -5.307 -8.900 1.051 1.00 94.69 189 GLY A N 1
ATOM 1510 C CA . GLY A 1 189 ? -4.381 -9.269 -0.005 1.00 94.69 189 GLY A CA 1
ATOM 1511 C C . GLY A 1 189 ? -2.919 -9.051 0.357 1.00 94.69 189 GLY A C 1
ATOM 1512 O O . GLY A 1 189 ? -2.564 -8.244 1.205 1.00 94.69 189 GLY A O 1
ATOM 1513 N N . ALA A 1 190 ? -2.037 -9.760 -0.332 1.00 95.31 190 ALA A N 1
ATOM 1514 C CA . ALA A 1 190 ? -0.616 -9.451 -0.386 1.00 95.31 190 ALA A CA 1
ATOM 1515 C C . ALA A 1 190 ? -0.217 -9.162 -1.831 1.00 95.31 190 ALA A C 1
ATOM 1517 O O . ALA A 1 190 ? -0.768 -9.760 -2.758 1.00 95.31 190 ALA A O 1
ATOM 1518 N N . PHE A 1 191 ? 0.748 -8.269 -2.037 1.00 94.81 191 PHE A N 1
ATOM 1519 C CA . PHE A 1 191 ? 1.264 -7.933 -3.359 1.00 94.81 191 PHE A CA 1
ATOM 1520 C C . PHE A 1 191 ? 2.790 -7.815 -3.393 1.00 94.81 191 PHE A C 1
ATOM 1522 O O . PHE A 1 191 ? 3.432 -7.418 -2.424 1.00 94.81 191 PHE A O 1
ATOM 1529 N N . SER A 1 192 ? 3.372 -8.104 -4.555 1.00 94.38 192 SER A N 1
ATOM 1530 C CA . SER A 1 192 ? 4.771 -7.822 -4.877 1.00 94.38 192 SER A CA 1
ATOM 1531 C C . SER A 1 192 ? 4.873 -7.251 -6.292 1.00 94.38 192 SER A C 1
ATOM 1533 O O . SER A 1 192 ? 4.566 -7.937 -7.271 1.00 94.38 192 SER A O 1
ATOM 1535 N N . CYS A 1 193 ? 5.289 -5.984 -6.403 1.00 93.56 193 CYS A N 1
ATOM 1536 C CA . CYS A 1 193 ? 5.262 -5.215 -7.656 1.00 93.56 193 CYS A CA 1
ATOM 1537 C C . CYS A 1 193 ? 6.277 -5.705 -8.702 1.00 93.56 193 CYS A C 1
ATOM 1539 O O . CYS A 1 193 ? 6.065 -5.544 -9.908 1.00 93.56 193 CYS A O 1
ATOM 1541 N N . PHE A 1 194 ? 7.381 -6.295 -8.238 1.00 91.50 194 PHE A N 1
ATOM 1542 C CA . PHE A 1 194 ? 8.493 -6.784 -9.061 1.00 91.50 194 PHE A CA 1
ATOM 1543 C C . PHE A 1 194 ? 8.736 -8.279 -8.845 1.00 91.50 194 PHE A C 1
ATOM 1545 O O . PHE A 1 194 ? 9.874 -8.744 -8.838 1.00 91.50 194 PHE A O 1
ATOM 1552 N N . ALA A 1 195 ? 7.648 -9.035 -8.681 1.00 90.12 195 ALA A N 1
ATOM 1553 C CA . ALA A 1 195 ? 7.670 -10.412 -8.209 1.00 90.12 195 ALA A CA 1
ATOM 1554 C C . ALA A 1 195 ? 8.632 -11.329 -8.972 1.00 90.12 195 ALA A C 1
ATOM 1556 O O . ALA A 1 195 ? 9.328 -12.129 -8.356 1.00 90.12 195 ALA A O 1
ATOM 1557 N N . TYR A 1 196 ? 8.708 -11.220 -10.300 1.00 86.00 196 TYR A N 1
ATOM 1558 C CA . TYR A 1 196 ? 9.622 -12.071 -11.058 1.00 86.00 196 TYR A CA 1
ATOM 1559 C C . TYR A 1 196 ? 11.090 -11.723 -10.781 1.00 86.00 196 TYR A C 1
ATOM 1561 O O . TYR A 1 196 ? 11.862 -12.615 -10.462 1.00 86.00 196 TYR A O 1
ATOM 1569 N N . GLY A 1 197 ? 11.493 -10.451 -10.834 1.00 87.25 197 GLY A N 1
ATOM 1570 C CA . GLY A 1 197 ? 12.874 -10.082 -10.494 1.00 87.25 197 GLY A CA 1
ATOM 1571 C C . GLY A 1 197 ? 13.230 -10.478 -9.059 1.00 87.25 197 GLY A C 1
ATOM 1572 O O . GLY A 1 197 ? 14.233 -11.146 -8.822 1.00 87.25 197 GLY A O 1
ATOM 1573 N N . THR A 1 198 ? 12.341 -10.159 -8.118 1.00 90.25 198 THR A N 1
ATOM 1574 C CA . THR A 1 198 ? 12.563 -10.402 -6.693 1.00 90.25 198 THR A CA 1
ATOM 1575 C C . THR A 1 198 ? 12.589 -11.886 -6.342 1.00 90.25 198 THR A C 1
ATOM 1577 O O . THR A 1 198 ? 13.545 -12.340 -5.727 1.00 90.25 198 THR A O 1
ATOM 1580 N N . TRP A 1 199 ? 11.576 -12.657 -6.736 1.00 87.12 199 TRP A N 1
ATOM 1581 C CA . TRP A 1 199 ? 11.407 -14.037 -6.268 1.00 87.12 199 TRP A CA 1
ATOM 1582 C C . TRP A 1 199 ? 11.935 -15.094 -7.246 1.00 87.12 199 TRP A C 1
ATOM 1584 O O . TRP A 1 199 ? 12.069 -16.248 -6.851 1.00 87.12 199 TRP A O 1
ATOM 1594 N N . ALA A 1 200 ? 12.217 -14.742 -8.512 1.00 83.00 200 ALA A N 1
ATOM 1595 C CA . ALA A 1 200 ? 12.786 -15.675 -9.505 1.00 83.00 200 ALA A CA 1
ATOM 1596 C C . ALA A 1 200 ? 14.275 -15.611 -9.647 1.00 83.00 200 ALA A C 1
ATOM 1598 O O . ALA A 1 200 ? 14.904 -16.606 -10.005 1.00 83.00 200 ALA A O 1
ATOM 1599 N N . LYS A 1 201 ? 14.793 -14.403 -9.505 1.00 85.19 201 LYS A N 1
ATOM 1600 C CA . LYS A 1 201 ? 16.177 -14.112 -9.812 1.00 85.19 201 LYS A CA 1
ATOM 1601 C C . LYS A 1 201 ? 16.965 -13.757 -8.565 1.00 85.19 201 LYS A C 1
ATOM 1603 O O . LYS A 1 201 ? 18.182 -13.747 -8.641 1.00 85.19 201 LYS A O 1
ATOM 1608 N N . ASP A 1 202 ? 16.292 -13.500 -7.437 1.00 89.81 202 ASP A N 1
ATOM 1609 C CA . ASP A 1 202 ? 16.908 -12.838 -6.287 1.00 89.81 202 ASP A CA 1
ATOM 1610 C C . ASP A 1 202 ? 17.622 -11.548 -6.745 1.00 89.81 202 ASP A C 1
ATOM 1612 O O . ASP A 1 202 ? 18.705 -11.200 -6.286 1.00 89.81 202 ASP A O 1
ATOM 1616 N N . GLU A 1 203 ? 17.014 -10.823 -7.687 1.00 90.50 203 GLU A N 1
ATOM 1617 C CA . GLU A 1 203 ? 17.583 -9.627 -8.301 1.00 90.50 203 GLU A CA 1
ATOM 1618 C C . GLU A 1 203 ? 16.694 -8.409 -8.056 1.00 90.50 203 GLU A C 1
ATOM 1620 O O . GLU A 1 203 ? 15.464 -8.489 -7.958 1.00 90.50 203 GLU A O 1
ATOM 1625 N N . GLY A 1 204 ? 17.312 -7.234 -8.018 1.00 89.88 204 GLY A N 1
ATOM 1626 C CA . GLY A 1 204 ? 16.566 -5.990 -7.965 1.00 89.88 204 GLY A CA 1
ATOM 1627 C C . GLY A 1 204 ? 17.412 -4.767 -8.249 1.00 89.88 204 GLY A C 1
ATOM 1628 O O . GLY A 1 204 ? 18.637 -4.796 -8.160 1.00 89.88 204 GLY A O 1
ATOM 1629 N N . MET A 1 205 ? 16.739 -3.670 -8.572 1.00 88.69 205 MET A N 1
ATOM 1630 C CA . MET A 1 205 ? 17.398 -2.387 -8.782 1.00 88.69 205 MET A CA 1
ATOM 1631 C C . MET A 1 205 ? 17.421 -1.566 -7.505 1.00 88.69 205 MET A C 1
ATOM 1633 O O . MET A 1 205 ? 16.464 -1.586 -6.727 1.00 88.69 205 MET A O 1
ATOM 1637 N N . ILE A 1 206 ? 18.506 -0.825 -7.316 1.00 90.38 206 ILE A N 1
ATOM 1638 C CA . ILE A 1 206 ? 18.614 0.235 -6.320 1.00 90.38 206 ILE A CA 1
ATOM 1639 C C . ILE A 1 206 ? 17.818 1.429 -6.844 1.00 90.38 206 ILE A C 1
ATOM 1641 O O . ILE A 1 206 ? 18.121 1.954 -7.910 1.00 90.38 206 ILE A O 1
ATOM 1645 N N . LEU A 1 207 ? 16.786 1.830 -6.109 1.00 84.81 207 LEU A N 1
ATOM 1646 C CA . LEU A 1 207 ? 15.902 2.941 -6.476 1.00 84.81 207 LEU A CA 1
ATOM 1647 C C . LEU A 1 207 ? 16.345 4.258 -5.824 1.00 84.81 207 LEU A C 1
ATOM 1649 O O . LEU A 1 207 ? 16.115 5.327 -6.382 1.00 84.81 207 LEU A O 1
ATOM 1653 N N . ASP A 1 208 ? 17.013 4.179 -4.669 1.00 80.44 208 ASP A N 1
ATOM 1654 C CA . ASP A 1 208 ? 17.665 5.312 -4.011 1.00 80.44 208 ASP A CA 1
ATOM 1655 C C . ASP A 1 208 ? 19.132 4.957 -3.742 1.00 80.44 208 ASP A C 1
ATOM 1657 O O . ASP A 1 208 ? 19.441 4.093 -2.919 1.00 80.44 208 ASP A O 1
ATOM 1661 N N . ALA A 1 209 ? 20.032 5.613 -4.479 1.00 65.44 209 ALA A N 1
ATOM 1662 C CA . ALA A 1 209 ? 21.470 5.354 -4.460 1.00 65.44 209 ALA A CA 1
ATOM 1663 C C . ALA A 1 209 ? 22.201 5.966 -3.252 1.00 65.44 209 ALA A C 1
ATOM 1665 O O . ALA A 1 209 ? 23.422 5.823 -3.141 1.00 65.44 209 ALA A O 1
ATOM 1666 N N . LYS A 1 210 ? 21.499 6.650 -2.335 1.00 72.19 210 LYS A N 1
ATOM 1667 C CA . LYS A 1 210 ? 22.105 7.089 -1.070 1.00 72.19 210 LYS A CA 1
ATOM 1668 C C . LYS A 1 210 ? 22.679 5.881 -0.326 1.00 72.19 210 LYS A C 1
ATOM 1670 O O . LYS A 1 210 ? 22.130 4.784 -0.400 1.00 72.19 210 LYS A O 1
ATOM 1675 N N . THR A 1 211 ? 23.779 6.078 0.407 1.00 64.88 211 THR A N 1
ATOM 1676 C CA . THR A 1 211 ? 24.406 5.040 1.243 1.00 64.88 211 THR A CA 1
ATOM 1677 C C . THR A 1 211 ? 23.407 4.539 2.280 1.00 64.88 211 THR A C 1
ATOM 1679 O O . THR A 1 211 ? 23.288 5.096 3.369 1.00 64.88 211 THR A O 1
ATOM 1682 N N . ASN A 1 212 ? 22.657 3.508 1.907 1.00 78.69 212 ASN A N 1
ATOM 1683 C CA . ASN A 1 212 ? 21.603 2.937 2.715 1.00 78.69 212 ASN A CA 1
ATOM 1684 C C . ASN A 1 212 ? 22.099 1.598 3.286 1.00 78.69 212 ASN A C 1
ATOM 1686 O O . ASN A 1 212 ? 22.298 0.652 2.517 1.00 78.69 212 ASN A O 1
ATOM 1690 N N . PRO A 1 213 ? 22.288 1.485 4.615 1.00 85.69 213 PRO A N 1
ATOM 1691 C CA . PRO A 1 213 ? 22.704 0.242 5.269 1.00 85.69 213 PRO A CA 1
ATOM 1692 C C . PRO A 1 213 ? 21.802 -0.954 4.932 1.00 85.69 213 PRO A C 1
ATOM 1694 O O . PRO A 1 213 ? 22.263 -2.096 4.914 1.00 85.69 213 PRO A O 1
ATOM 1697 N N . ALA A 1 214 ? 20.532 -0.702 4.592 1.00 87.31 214 ALA A N 1
ATOM 1698 C CA . ALA A 1 214 ? 19.602 -1.740 4.170 1.00 87.31 214 ALA A CA 1
ATOM 1699 C C . ALA A 1 214 ? 20.066 -2.466 2.895 1.00 87.31 214 ALA A C 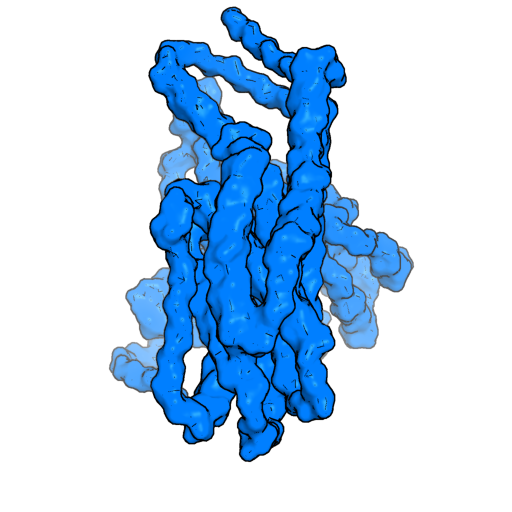1
ATOM 1701 O O . ALA A 1 214 ? 19.826 -3.662 2.759 1.00 87.31 214 ALA A O 1
ATOM 1702 N N . LEU A 1 215 ? 20.806 -1.809 1.992 1.00 91.50 215 LEU A N 1
ATOM 1703 C CA . LEU A 1 215 ? 21.348 -2.460 0.793 1.00 91.50 215 LEU A CA 1
ATOM 1704 C C . LEU A 1 215 ? 22.321 -3.590 1.146 1.00 91.50 215 LEU A C 1
ATOM 1706 O O . LEU A 1 215 ? 22.284 -4.650 0.524 1.00 91.50 215 LEU A O 1
ATOM 1710 N N . ALA A 1 216 ? 23.169 -3.389 2.160 1.00 91.75 216 ALA A N 1
ATOM 1711 C CA . ALA A 1 216 ? 24.069 -4.431 2.648 1.00 91.75 216 ALA A CA 1
ATOM 1712 C C . ALA A 1 216 ? 23.282 -5.592 3.278 1.00 91.75 216 ALA A C 1
ATOM 1714 O O . ALA A 1 216 ? 23.572 -6.750 2.983 1.00 91.75 216 ALA A O 1
ATOM 1715 N N . LYS A 1 217 ? 22.235 -5.283 4.060 1.00 90.81 217 LYS A N 1
ATOM 1716 C CA . LYS A 1 217 ? 21.310 -6.278 4.630 1.00 90.81 217 LYS A CA 1
ATOM 1717 C C . LYS A 1 217 ? 20.686 -7.159 3.543 1.00 90.81 217 LYS A C 1
ATOM 1719 O O . LYS A 1 217 ? 20.722 -8.380 3.658 1.00 90.81 217 LYS A O 1
ATOM 1724 N N . TYR A 1 218 ? 20.150 -6.577 2.469 1.00 91.56 218 TYR A N 1
ATOM 1725 C CA . TYR A 1 218 ? 19.517 -7.366 1.404 1.00 91.56 218 TYR A CA 1
ATOM 1726 C C . TYR A 1 218 ? 20.524 -8.132 0.539 1.00 91.56 218 TYR A C 1
ATOM 1728 O O . TYR A 1 218 ? 20.250 -9.271 0.170 1.00 91.56 218 TYR A O 1
ATOM 1736 N N . ARG A 1 219 ? 21.729 -7.599 0.308 1.00 93.50 219 ARG A N 1
ATOM 1737 C CA . ARG A 1 219 ? 22.816 -8.378 -0.314 1.00 93.50 219 ARG A CA 1
ATOM 1738 C C . ARG A 1 219 ? 23.207 -9.596 0.522 1.00 93.50 219 ARG A C 1
ATOM 1740 O O . ARG A 1 219 ? 23.340 -10.686 -0.022 1.00 93.50 219 ARG A O 1
ATOM 1747 N N . ALA A 1 220 ? 23.316 -9.443 1.843 1.00 91.62 220 ALA A N 1
ATOM 1748 C CA . ALA A 1 220 ? 23.602 -10.555 2.754 1.00 91.62 220 ALA A CA 1
ATOM 1749 C C . ALA A 1 220 ? 22.494 -11.627 2.760 1.00 91.62 220 ALA A C 1
ATOM 1751 O O . ALA A 1 220 ? 22.763 -12.793 3.028 1.00 91.62 220 ALA A O 1
ATOM 1752 N N . ARG A 1 221 ? 21.259 -11.251 2.404 1.00 89.88 221 ARG A N 1
ATOM 1753 C CA . ARG A 1 221 ? 20.113 -12.160 2.212 1.00 89.88 221 ARG A CA 1
ATOM 1754 C C . ARG A 1 221 ? 20.070 -12.821 0.822 1.00 89.88 221 ARG A C 1
ATOM 1756 O O . ARG A 1 221 ? 19.078 -13.467 0.483 1.00 89.88 221 ARG A O 1
ATOM 1763 N N . GLY A 1 222 ? 21.130 -12.661 0.027 1.00 91.44 222 GLY A N 1
ATOM 1764 C CA . GLY A 1 222 ? 21.313 -13.307 -1.273 1.00 91.44 222 GLY A CA 1
ATOM 1765 C C . GLY A 1 222 ? 20.862 -12.483 -2.478 1.00 91.44 222 GLY A C 1
ATOM 1766 O O . GLY A 1 222 ? 20.943 -12.987 -3.593 1.00 91.44 222 GLY A O 1
ATOM 1767 N N . PHE A 1 223 ? 20.408 -11.237 -2.292 1.00 91.69 223 PHE A N 1
ATOM 1768 C CA . PHE A 1 223 ? 19.957 -10.422 -3.419 1.00 91.69 223 PHE A CA 1
ATOM 1769 C C . PHE A 1 223 ? 21.120 -9.803 -4.197 1.00 91.69 223 PHE A C 1
ATOM 1771 O O . PHE A 1 223 ? 21.971 -9.103 -3.638 1.00 91.69 223 PHE A O 1
ATOM 1778 N N . THR A 1 224 ? 21.086 -9.955 -5.517 1.00 92.62 224 THR A N 1
ATOM 1779 C CA . THR A 1 224 ? 21.925 -9.187 -6.435 1.00 92.62 224 THR A CA 1
ATOM 1780 C C . THR A 1 224 ? 21.254 -7.843 -6.705 1.00 92.62 224 THR A C 1
ATOM 1782 O O . THR A 1 224 ? 20.257 -7.746 -7.421 1.00 92.62 224 THR A O 1
ATOM 1785 N N . LEU A 1 225 ? 21.789 -6.790 -6.080 1.00 91.44 225 LEU A N 1
ATOM 1786 C CA . LEU A 1 225 ? 21.281 -5.425 -6.218 1.00 91.44 225 LEU A CA 1
ATOM 1787 C C . LEU A 1 225 ? 22.114 -4.631 -7.215 1.00 91.44 225 LEU A C 1
ATOM 1789 O O . LEU A 1 225 ? 23.268 -4.285 -6.928 1.00 91.44 225 LEU A O 1
ATOM 1793 N N . TYR A 1 226 ? 21.498 -4.314 -8.346 1.00 87.94 226 TYR A N 1
ATOM 1794 C CA . TYR A 1 226 ? 22.098 -3.518 -9.403 1.00 87.94 226 TYR A CA 1
ATOM 1795 C C . TYR A 1 226 ? 21.921 -2.031 -9.119 1.00 87.94 226 TYR A C 1
ATOM 1797 O O . TYR A 1 226 ? 20.836 -1.590 -8.735 1.00 87.94 226 TYR A O 1
ATOM 1805 N N . ASP A 1 227 ? 22.981 -1.251 -9.332 1.00 82.06 227 ASP A N 1
ATOM 1806 C CA . ASP A 1 227 ? 22.860 0.205 -9.415 1.00 82.06 227 ASP A CA 1
ATOM 1807 C C . ASP A 1 227 ? 21.807 0.552 -10.474 1.00 82.06 227 ASP A C 1
ATOM 1809 O O . ASP A 1 227 ? 21.695 -0.150 -11.480 1.00 82.06 227 ASP A O 1
ATOM 1813 N N . ALA A 1 228 ? 21.037 1.621 -10.264 1.00 66.81 228 ALA A N 1
ATOM 1814 C CA . ALA A 1 228 ? 20.081 2.097 -11.250 1.00 66.81 228 ALA A CA 1
ATOM 1815 C C . ALA A 1 228 ? 20.717 2.210 -12.646 1.00 66.81 228 ALA A C 1
ATOM 1817 O O . ALA A 1 228 ? 20.031 1.952 -13.625 1.00 66.81 228 ALA A O 1
ATOM 1818 N N . ARG A 1 229 ? 22.020 2.525 -12.741 1.00 66.19 229 ARG A N 1
ATOM 1819 C CA . ARG A 1 229 ? 22.797 2.668 -13.984 1.00 66.19 229 ARG A CA 1
ATOM 1820 C C . ARG A 1 229 ? 23.413 1.343 -14.454 1.00 66.19 229 ARG A C 1
ATOM 1822 O O . ARG A 1 229 ? 24.628 1.158 -14.369 1.00 66.19 229 ARG A O 1
ATOM 1829 N N . VAL A 1 230 ? 22.612 0.429 -14.999 1.00 61.72 230 VAL A N 1
ATOM 1830 C CA . VAL A 1 230 ? 23.145 -0.834 -15.554 1.00 61.72 230 VAL A CA 1
ATOM 1831 C C . VAL A 1 230 ? 23.442 -0.718 -17.049 1.00 61.72 230 VAL A C 1
ATOM 1833 O O . VAL A 1 230 ? 22.754 0.002 -17.774 1.00 61.72 230 VAL A O 1
ATOM 1836 N N . SER A 1 231 ? 24.476 -1.435 -17.507 1.00 56.03 231 SER A N 1
ATOM 1837 C CA . SER A 1 231 ? 24.847 -1.579 -18.922 1.00 56.03 231 SER A CA 1
ATOM 1838 C C . SER A 1 231 ? 23.678 -2.099 -19.772 1.00 56.03 231 SER A C 1
ATOM 1840 O O . SER A 1 231 ? 23.057 -3.099 -19.412 1.00 56.03 231 SER A O 1
ATOM 1842 N N . LEU A 1 232 ? 23.448 -1.486 -20.940 1.00 51.69 232 LEU A N 1
ATOM 1843 C CA . LEU A 1 232 ? 22.437 -1.860 -21.950 1.00 51.69 232 LEU A CA 1
ATOM 1844 C C . LEU A 1 232 ? 22.544 -3.317 -22.439 1.00 51.69 232 LEU A C 1
ATOM 1846 O O . LEU A 1 232 ? 21.622 -3.821 -23.074 1.00 51.69 232 LEU A O 1
ATOM 1850 N N . SER A 1 233 ? 23.664 -3.993 -22.170 1.00 52.94 233 SER A N 1
ATOM 1851 C CA . SER A 1 233 ? 23.876 -5.396 -22.536 1.00 52.94 233 SER A CA 1
ATOM 1852 C C . SER A 1 233 ? 23.101 -6.396 -21.671 1.00 52.94 233 SER A C 1
ATOM 1854 O O . SER A 1 233 ? 22.954 -7.543 -22.085 1.00 52.94 233 SER A O 1
ATOM 1856 N N . HIS A 1 234 ? 22.596 -6.000 -20.495 1.00 58.03 234 HIS A N 1
ATOM 1857 C CA . HIS A 1 234 ? 21.642 -6.818 -19.743 1.00 58.03 234 HIS A CA 1
ATOM 1858 C C . HIS A 1 234 ? 20.219 -6.488 -20.200 1.00 58.03 234 HIS A C 1
ATOM 1860 O O . HIS A 1 234 ? 19.654 -5.448 -19.858 1.00 58.03 234 HIS A O 1
ATOM 1866 N N . THR A 1 235 ? 19.614 -7.388 -20.970 1.00 54.97 235 THR A N 1
ATOM 1867 C CA . THR A 1 235 ? 18.198 -7.307 -21.336 1.00 54.97 235 THR A CA 1
ATOM 1868 C C . THR A 1 235 ? 17.324 -7.651 -20.128 1.00 54.97 235 THR A C 1
ATOM 1870 O O . THR A 1 235 ? 16.779 -8.745 -20.033 1.00 54.97 235 THR A O 1
ATOM 1873 N N . PHE A 1 236 ? 17.141 -6.700 -19.210 1.00 63.97 236 PHE A N 1
ATOM 1874 C CA . PHE A 1 236 ? 16.149 -6.790 -18.123 1.00 63.97 236 PHE A CA 1
ATOM 1875 C C . PHE A 1 236 ? 14.691 -6.691 -18.613 1.00 63.97 236 PHE A C 1
ATOM 1877 O O . PHE A 1 236 ? 13.750 -6.753 -17.815 1.00 63.97 236 PHE A O 1
ATOM 1884 N N . ASN A 1 237 ? 14.503 -6.530 -19.929 1.00 58.69 237 ASN A N 1
ATOM 1885 C CA . ASN A 1 237 ? 13.225 -6.260 -20.590 1.00 58.69 237 ASN A CA 1
ATOM 1886 C C . ASN A 1 237 ? 12.116 -7.268 -20.264 1.00 58.69 237 ASN A C 1
ATOM 1888 O O . ASN A 1 237 ? 10.942 -6.914 -20.365 1.00 58.69 237 ASN A O 1
ATOM 1892 N N . ASP A 1 238 ? 12.456 -8.479 -19.824 1.00 67.25 238 ASP A N 1
ATOM 1893 C CA . ASP A 1 238 ? 11.453 -9.514 -19.588 1.00 67.25 238 ASP A CA 1
ATOM 1894 C C . ASP A 1 238 ? 10.766 -9.411 -18.218 1.00 67.25 238 ASP A C 1
ATOM 1896 O O . ASP A 1 238 ? 9.645 -9.902 -18.075 1.00 67.25 238 ASP A O 1
ATOM 1900 N N . TYR A 1 239 ? 11.387 -8.777 -17.212 1.00 76.12 239 TYR A N 1
ATOM 1901 C CA . TYR A 1 239 ? 10.839 -8.770 -15.845 1.00 76.12 239 TYR A CA 1
ATOM 1902 C C . TYR A 1 239 ? 10.875 -7.450 -15.077 1.00 76.12 239 TYR A C 1
ATOM 1904 O O . TYR A 1 239 ? 10.201 -7.345 -14.050 1.00 76.12 239 TYR A O 1
ATOM 1912 N N . TRP A 1 240 ? 11.546 -6.417 -15.587 1.00 79.31 240 TRP A N 1
ATOM 1913 C CA . TRP A 1 240 ? 11.403 -5.036 -15.098 1.00 79.31 240 TRP A CA 1
ATOM 1914 C C . TRP A 1 240 ? 10.761 -4.153 -16.158 1.00 79.31 240 TRP A C 1
ATOM 1916 O O . TRP A 1 240 ? 11.282 -3.108 -16.542 1.0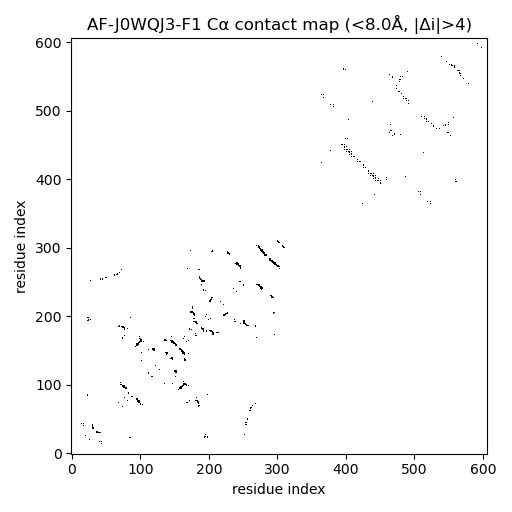0 79.31 240 TRP A O 1
ATOM 1926 N N . ARG A 1 241 ? 9.612 -4.616 -16.655 1.00 82.31 241 ARG A N 1
ATOM 1927 C CA . ARG A 1 241 ? 8.859 -3.956 -17.718 1.00 82.31 241 ARG A CA 1
ATOM 1928 C C . ARG A 1 241 ? 8.692 -2.460 -17.428 1.00 82.31 241 ARG A C 1
ATOM 1930 O O . ARG A 1 241 ? 8.060 -2.084 -16.438 1.00 82.31 241 ARG A O 1
ATOM 1937 N N . THR A 1 242 ? 9.224 -1.635 -18.327 1.00 84.94 242 THR A N 1
ATOM 1938 C CA . THR A 1 242 ? 9.027 -0.184 -18.328 1.00 84.94 242 THR A CA 1
ATOM 1939 C C . THR A 1 242 ? 7.622 0.179 -18.815 1.00 84.94 242 THR A C 1
ATOM 1941 O O . THR A 1 242 ? 6.934 -0.604 -19.475 1.00 84.94 242 THR A O 1
ATOM 1944 N N . GLY A 1 243 ? 7.174 1.385 -18.477 1.00 87.44 243 GLY A N 1
ATOM 1945 C CA . GLY A 1 243 ? 5.841 1.890 -18.780 1.00 87.44 243 GLY A CA 1
ATOM 1946 C C . GLY A 1 243 ? 4.921 1.899 -17.564 1.00 87.44 243 GLY A C 1
ATOM 1947 O O . GLY A 1 243 ? 5.368 1.877 -16.417 1.00 87.44 243 GLY A O 1
ATOM 1948 N N . GLN A 1 244 ? 3.621 2.013 -17.828 1.00 89.12 244 GLN A N 1
ATOM 1949 C CA . GLN A 1 244 ? 2.595 2.060 -16.792 1.00 89.12 244 GLN A CA 1
ATOM 1950 C C . GLN A 1 244 ? 2.338 0.663 -16.219 1.00 89.12 244 GLN A C 1
ATOM 1952 O O . GLN A 1 244 ? 2.175 -0.309 -16.957 1.00 89.12 244 GLN A O 1
ATOM 1957 N N . ARG A 1 245 ? 2.305 0.601 -14.893 1.00 90.19 245 ARG A N 1
ATOM 1958 C CA . ARG A 1 245 ? 2.093 -0.573 -14.050 1.00 90.19 245 ARG A CA 1
ATOM 1959 C C . ARG A 1 245 ? 0.991 -0.257 -13.041 1.00 90.19 245 ARG A C 1
ATOM 1961 O O . ARG A 1 245 ? 0.712 0.915 -12.778 1.00 90.19 245 ARG A O 1
ATOM 1968 N N . TRP A 1 246 ? 0.372 -1.275 -12.468 1.00 90.75 246 TRP A N 1
ATOM 1969 C CA . TRP A 1 246 ? -0.577 -1.117 -11.364 1.00 90.75 246 TRP A CA 1
ATOM 1970 C C . TRP A 1 246 ? -0.605 -2.363 -10.487 1.00 90.75 246 TRP A C 1
ATOM 1972 O O . TRP A 1 246 ? -0.246 -3.455 -10.931 1.00 90.75 246 TRP A O 1
ATOM 1982 N N . ILE A 1 247 ? -1.047 -2.208 -9.238 1.00 89.75 247 ILE A N 1
ATOM 1983 C CA . ILE A 1 247 ? -1.215 -3.353 -8.338 1.00 89.75 247 ILE A CA 1
ATOM 1984 C C . ILE A 1 247 ? -2.247 -4.312 -8.935 1.00 89.75 247 ILE A C 1
ATOM 1986 O O . ILE A 1 247 ? -3.392 -3.936 -9.181 1.00 89.75 247 ILE A O 1
ATOM 1990 N N . GLY A 1 248 ? -1.816 -5.549 -9.187 1.00 88.06 248 GLY A N 1
ATOM 1991 C CA . GLY A 1 248 ? -2.634 -6.589 -9.813 1.00 88.06 248 GLY A CA 1
ATOM 1992 C C . GLY A 1 248 ? -2.451 -6.736 -11.325 1.00 88.06 248 GLY A C 1
ATOM 1993 O O . GLY A 1 248 ? -3.127 -7.567 -11.930 1.00 88.06 248 GLY A O 1
ATOM 1994 N N . ASP A 1 249 ? -1.544 -5.981 -11.955 1.00 88.19 249 ASP A N 1
ATOM 1995 C CA . ASP A 1 249 ? -1.166 -6.252 -13.343 1.00 88.19 249 ASP A CA 1
ATOM 1996 C C . ASP A 1 249 ? -0.456 -7.609 -13.512 1.00 88.19 249 ASP A C 1
ATOM 1998 O O . ASP A 1 249 ? -0.117 -8.298 -12.551 1.00 88.19 249 ASP A O 1
ATOM 2002 N N . ARG A 1 250 ? -0.213 -8.012 -14.765 1.00 84.50 250 ARG A N 1
ATOM 2003 C CA . ARG A 1 250 ? 0.369 -9.327 -15.102 1.00 84.50 250 ARG A CA 1
ATOM 2004 C C . ARG A 1 250 ? 1.770 -9.581 -14.523 1.00 84.50 250 ARG A C 1
ATOM 2006 O O . ARG A 1 250 ? 2.216 -10.725 -14.509 1.00 84.50 250 ARG A O 1
ATOM 2013 N N . ASP A 1 251 ? 2.464 -8.514 -14.141 1.00 85.50 251 ASP A N 1
ATOM 2014 C CA . ASP A 1 251 ? 3.846 -8.525 -13.669 1.00 85.50 251 ASP A CA 1
ATOM 2015 C C . ASP A 1 251 ? 3.895 -8.356 -12.126 1.00 85.50 251 ASP A C 1
ATOM 2017 O O . ASP A 1 251 ? 4.959 -8.457 -11.515 1.00 85.50 251 ASP A O 1
ATOM 2021 N N . THR A 1 252 ? 2.733 -8.154 -11.490 1.00 89.31 252 THR A N 1
ATOM 2022 C CA . THR A 1 252 ? 2.530 -8.137 -10.039 1.00 89.31 252 THR A CA 1
ATOM 2023 C C . THR A 1 252 ? 2.068 -9.515 -9.572 1.00 89.31 252 THR A C 1
ATOM 2025 O O . THR A 1 252 ? 1.145 -10.107 -10.136 1.00 89.31 252 THR A O 1
ATOM 2028 N N . TRP A 1 253 ? 2.671 -10.029 -8.502 1.00 89.88 253 TRP A N 1
ATOM 2029 C CA . TRP A 1 253 ? 2.122 -11.192 -7.806 1.00 89.88 253 TRP A CA 1
ATOM 2030 C C . TRP A 1 253 ? 1.158 -10.712 -6.735 1.00 89.88 253 TRP A C 1
ATOM 2032 O O . TRP A 1 253 ? 1.566 -9.954 -5.859 1.00 89.88 253 TRP A O 1
ATOM 2042 N N . THR A 1 254 ? -0.099 -11.138 -6.817 1.00 91.00 254 THR A N 1
ATOM 2043 C CA . THR A 1 254 ? -1.109 -10.903 -5.786 1.00 91.00 254 THR A CA 1
ATOM 2044 C C . THR A 1 254 ? -1.554 -12.222 -5.168 1.00 91.00 254 THR A C 1
ATOM 2046 O O . THR A 1 254 ? -1.717 -13.223 -5.867 1.00 91.00 254 THR A O 1
ATOM 2049 N N . ILE A 1 255 ? -1.742 -12.223 -3.852 1.00 91.25 255 ILE A N 1
ATOM 2050 C CA . ILE A 1 255 ? -2.219 -13.366 -3.072 1.00 91.25 255 ILE A CA 1
ATOM 2051 C C . ILE A 1 255 ? -3.454 -12.888 -2.321 1.00 91.25 255 ILE A C 1
ATOM 2053 O O . ILE A 1 255 ? -3.373 -11.909 -1.588 1.00 91.25 255 ILE A O 1
ATOM 2057 N N . LYS A 1 256 ? -4.599 -13.548 -2.512 1.00 92.25 256 LYS A N 1
ATOM 2058 C CA . LYS A 1 256 ? -5.776 -13.288 -1.672 1.00 92.25 256 LYS A CA 1
ATOM 2059 C C . LYS A 1 256 ? -5.537 -13.886 -0.291 1.00 92.25 256 LYS A C 1
ATOM 2061 O O . LYS A 1 256 ? -5.064 -15.015 -0.213 1.00 92.25 256 LYS A O 1
ATOM 2066 N N . LEU A 1 257 ? -5.873 -13.160 0.763 1.00 93.94 257 LEU A N 1
ATOM 2067 C CA . LEU A 1 257 ? -5.704 -13.623 2.138 1.00 93.94 257 LEU A CA 1
ATOM 2068 C C . LEU A 1 257 ? -7.027 -14.130 2.702 1.00 93.94 257 LEU A C 1
ATOM 2070 O O . LEU A 1 257 ? -8.100 -13.778 2.214 1.00 93.94 257 LEU A O 1
ATOM 2074 N N . ASP A 1 258 ? -6.943 -14.971 3.730 1.00 93.69 258 ASP A N 1
ATOM 2075 C CA . ASP A 1 258 ? -8.121 -15.385 4.484 1.00 93.69 258 ASP A CA 1
ATOM 2076 C C . ASP A 1 258 ? -8.688 -14.187 5.254 1.00 93.69 258 ASP A C 1
ATOM 2078 O O . ASP A 1 258 ? -7.984 -13.565 6.052 1.00 93.69 258 ASP A O 1
ATOM 2082 N N . THR A 1 259 ? -9.949 -13.854 4.999 1.00 95.56 259 THR A N 1
ATOM 2083 C CA . THR A 1 259 ? -10.681 -12.769 5.664 1.00 95.56 259 THR A CA 1
ATOM 2084 C C . THR A 1 259 ? -11.724 -13.301 6.647 1.00 95.56 259 THR A C 1
ATOM 2086 O O . THR A 1 259 ? -12.619 -12.562 7.053 1.00 95.56 259 THR A O 1
ATOM 2089 N N . THR A 1 260 ? -11.654 -14.583 7.018 1.00 95.56 260 THR A N 1
ATOM 2090 C CA . THR A 1 260 ? -12.544 -15.183 8.016 1.00 95.56 260 THR A CA 1
ATOM 2091 C C . THR A 1 260 ? -12.440 -14.423 9.338 1.00 95.56 260 THR A C 1
ATOM 2093 O O . THR A 1 260 ? -11.350 -14.221 9.869 1.00 95.56 260 THR A O 1
ATOM 2096 N N . GLY A 1 261 ? -13.586 -13.988 9.864 1.00 96.50 261 GLY A N 1
ATOM 2097 C CA . GLY A 1 261 ? -13.664 -13.193 11.093 1.00 96.50 261 GLY A CA 1
ATOM 2098 C C . GLY A 1 261 ? -13.454 -11.686 10.909 1.00 96.50 261 GLY A C 1
ATOM 2099 O O . GLY A 1 261 ? -13.584 -10.958 11.886 1.00 96.50 261 GLY A O 1
ATOM 2100 N N . LEU A 1 262 ? -13.178 -11.207 9.689 1.00 96.75 262 LEU A N 1
ATOM 2101 C CA . LEU A 1 262 ? -13.082 -9.777 9.383 1.00 96.75 262 LEU A CA 1
ATOM 2102 C C . LEU A 1 262 ? -14.390 -9.244 8.800 1.00 96.75 262 LEU A C 1
ATOM 2104 O O . LEU A 1 262 ? -15.060 -9.909 8.007 1.00 96.75 262 LEU A O 1
ATOM 2108 N N . ILE A 1 263 ? -14.718 -8.004 9.150 1.00 96.19 263 ILE A N 1
ATOM 2109 C CA . ILE A 1 263 ? -15.792 -7.242 8.521 1.00 96.19 263 ILE A CA 1
ATOM 2110 C C . ILE A 1 263 ? -15.157 -6.422 7.405 1.00 96.19 263 ILE A C 1
ATOM 2112 O O . ILE A 1 263 ? -14.324 -5.551 7.662 1.00 96.19 263 ILE A O 1
ATOM 2116 N N . ALA A 1 264 ? -15.550 -6.707 6.161 1.00 92.38 264 ALA A N 1
ATOM 2117 C CA . ALA A 1 264 ? -15.073 -5.945 5.017 1.00 92.38 264 ALA A CA 1
ATOM 2118 C C . ALA A 1 264 ? -15.404 -4.453 5.218 1.00 92.38 264 ALA A C 1
ATOM 2120 O O . ALA A 1 264 ? -16.553 -4.126 5.535 1.00 92.38 264 ALA A O 1
ATOM 2121 N N . PRO A 1 265 ? -14.430 -3.544 5.047 1.00 89.75 265 PRO A N 1
ATOM 2122 C CA . PRO A 1 265 ? -14.685 -2.122 5.176 1.00 89.75 265 PRO A CA 1
ATOM 2123 C C . PRO A 1 265 ? -15.715 -1.698 4.123 1.00 89.75 265 PRO A C 1
ATOM 2125 O O . PRO A 1 265 ? -15.730 -2.221 3.008 1.00 89.75 265 PRO A O 1
ATOM 2128 N N . ALA A 1 266 ? -16.545 -0.702 4.450 1.00 81.06 266 ALA A N 1
ATOM 2129 C CA . ALA A 1 266 ? -17.533 -0.132 3.518 1.00 81.06 266 ALA A CA 1
ATOM 2130 C C . ALA A 1 266 ? -16.898 0.389 2.214 1.00 81.06 266 ALA A C 1
ATOM 2132 O O . ALA A 1 266 ? -17.562 0.627 1.210 1.00 81.06 266 ALA A O 1
ATOM 2133 N N . ILE A 1 267 ? -15.586 0.578 2.255 1.00 71.12 267 ILE A N 1
ATOM 2134 C CA . ILE A 1 267 ? -14.771 1.160 1.224 1.00 71.12 267 ILE A CA 1
ATOM 2135 C C . ILE A 1 267 ? -13.866 0.042 0.729 1.00 71.12 267 ILE A C 1
ATOM 2137 O O . ILE A 1 267 ? -13.010 -0.424 1.479 1.00 71.12 267 ILE A O 1
ATOM 2141 N N . ALA A 1 268 ? -14.036 -0.346 -0.535 1.00 67.44 268 ALA A N 1
ATOM 2142 C CA . ALA A 1 268 ? -13.171 -1.322 -1.187 1.00 67.44 268 ALA A CA 1
ATOM 2143 C C . ALA A 1 268 ? -11.681 -0.955 -1.049 1.00 67.44 268 ALA A C 1
ATOM 2145 O O . ALA A 1 268 ? -11.329 0.221 -0.929 1.00 67.44 268 ALA A O 1
ATOM 2146 N N . ASP A 1 269 ? -10.814 -1.973 -1.073 1.00 66.62 269 ASP A N 1
ATOM 2147 C CA . ASP A 1 269 ? -9.374 -1.832 -0.846 1.00 66.62 269 ASP A CA 1
ATOM 2148 C C . ASP A 1 269 ? -8.772 -0.630 -1.598 1.00 66.62 269 ASP A C 1
ATOM 2150 O O . ASP A 1 269 ? -8.775 -0.554 -2.831 1.00 66.62 269 ASP A O 1
ATOM 2154 N N . ARG A 1 270 ? -8.229 0.315 -0.816 1.00 71.75 270 ARG A N 1
ATOM 2155 C CA . ARG A 1 270 ? -7.678 1.592 -1.290 1.00 71.75 270 ARG A CA 1
ATOM 2156 C C . ARG A 1 270 ? -6.482 1.416 -2.227 1.00 71.75 270 ARG A C 1
ATOM 2158 O O . ARG A 1 270 ? -6.091 2.385 -2.874 1.00 71.75 270 ARG A O 1
ATOM 2165 N N . LEU A 1 271 ? -5.872 0.230 -2.277 1.00 74.25 271 LEU A N 1
ATOM 2166 C CA . LEU A 1 271 ? -4.724 -0.036 -3.142 1.00 74.25 271 LEU A CA 1
ATOM 2167 C C . LEU A 1 271 ? -5.101 -0.587 -4.514 1.00 74.25 271 LEU A C 1
ATOM 2169 O O . LEU A 1 271 ? -4.305 -0.464 -5.453 1.00 74.25 271 LEU A O 1
ATOM 2173 N N . THR A 1 272 ? -6.292 -1.171 -4.655 1.00 68.25 272 THR A N 1
ATOM 2174 C CA . THR A 1 272 ? -6.716 -1.784 -5.913 1.00 68.25 272 THR A CA 1
ATOM 2175 C C . THR A 1 272 ? -6.749 -0.721 -7.018 1.00 68.25 272 THR A C 1
ATOM 2177 O O . THR A 1 272 ? -7.297 0.364 -6.844 1.00 68.25 272 THR A O 1
ATOM 2180 N N . ASN A 1 273 ? -6.124 -1.017 -8.162 1.00 64.62 273 ASN A N 1
ATOM 2181 C CA . ASN A 1 273 ? -5.943 -0.101 -9.300 1.00 64.62 273 ASN A CA 1
ATOM 2182 C C . ASN A 1 273 ? -5.022 1.109 -9.059 1.00 64.62 273 ASN A C 1
ATOM 2184 O O . ASN A 1 273 ? -4.960 2.002 -9.906 1.00 64.62 273 ASN A O 1
ATOM 2188 N N . THR A 1 274 ? -4.248 1.146 -7.969 1.00 81.06 274 THR A N 1
ATOM 2189 C CA . THR A 1 274 ? -3.183 2.150 -7.858 1.00 81.06 274 THR A CA 1
ATOM 2190 C C . THR A 1 274 ? -2.127 1.917 -8.933 1.00 81.06 274 THR A C 1
ATOM 2192 O O . THR A 1 274 ? -1.596 0.810 -9.061 1.00 81.06 274 THR A O 1
ATOM 2195 N N . SER A 1 275 ? -1.791 2.975 -9.677 1.00 86.00 275 SER A N 1
ATOM 2196 C CA . SER A 1 275 ? -0.869 2.905 -10.809 1.00 86.00 275 SER A CA 1
ATOM 2197 C C . SER A 1 275 ? 0.441 3.654 -10.567 1.00 86.00 275 SER A C 1
ATOM 2199 O O . SER A 1 275 ? 0.497 4.715 -9.944 1.00 86.00 275 SER A O 1
ATOM 2201 N N . PHE A 1 276 ? 1.514 3.112 -11.123 1.00 90.50 276 PHE A N 1
ATOM 2202 C CA . PHE A 1 276 ? 2.849 3.695 -11.106 1.00 90.50 276 PHE A CA 1
ATOM 2203 C C . PHE A 1 276 ? 3.514 3.512 -12.474 1.00 90.50 276 PHE A C 1
ATOM 2205 O O . PHE A 1 276 ? 3.015 2.796 -13.341 1.00 90.50 276 PHE A O 1
ATOM 2212 N N . ARG A 1 277 ? 4.625 4.202 -12.712 1.00 88.31 277 ARG A N 1
ATOM 2213 C CA . ARG A 1 277 ? 5.458 4.055 -13.904 1.00 88.31 277 ARG A CA 1
ATOM 2214 C C . ARG A 1 277 ? 6.786 3.466 -13.507 1.00 88.31 277 ARG A C 1
ATOM 2216 O O . ARG A 1 277 ? 7.388 3.897 -12.532 1.00 88.31 277 ARG A O 1
ATOM 2223 N N . VAL A 1 278 ? 7.292 2.582 -14.344 1.00 86.38 278 VAL A N 1
ATOM 2224 C CA . VAL A 1 278 ? 8.712 2.249 -14.364 1.00 86.38 278 VAL A CA 1
ATOM 2225 C C . VAL A 1 278 ? 9.303 2.946 -15.582 1.00 86.38 278 VAL A C 1
ATOM 2227 O O . VAL A 1 278 ? 8.905 2.665 -16.712 1.00 86.38 278 VAL A O 1
ATOM 2230 N N . VAL A 1 279 ? 10.204 3.897 -15.374 1.00 84.50 279 VAL A N 1
ATOM 2231 C CA . VAL A 1 279 ? 10.851 4.653 -16.449 1.00 84.50 279 VAL A CA 1
ATOM 2232 C C . VAL A 1 279 ? 12.286 4.184 -16.576 1.00 84.50 279 VAL A C 1
ATOM 2234 O O . VAL A 1 279 ? 13.029 4.228 -15.605 1.00 84.50 279 VAL A O 1
ATOM 2237 N N . GLY A 1 280 ? 12.671 3.745 -17.772 1.00 79.88 280 GLY A N 1
ATOM 2238 C CA . GLY A 1 280 ? 14.075 3.588 -18.135 1.00 79.88 280 GLY A CA 1
ATOM 2239 C C . GLY A 1 280 ? 14.555 4.869 -18.805 1.00 79.88 280 GLY A C 1
ATOM 2240 O O . GLY A 1 280 ? 14.112 5.184 -19.908 1.00 79.88 280 GLY A O 1
ATOM 2241 N N . VAL A 1 281 ? 15.431 5.620 -18.144 1.00 75.44 281 VAL A N 1
ATOM 2242 C CA . VAL A 1 281 ? 16.055 6.828 -18.685 1.00 75.44 281 VAL A CA 1
ATOM 2243 C C . VAL A 1 281 ? 17.396 6.435 -19.305 1.00 75.44 281 VAL A C 1
ATOM 2245 O O . VAL A 1 281 ? 18.275 5.957 -18.589 1.00 75.44 281 VAL A O 1
ATOM 2248 N N . PRO A 1 282 ? 17.598 6.598 -20.620 1.00 70.50 282 PRO A N 1
ATOM 2249 C CA . PRO A 1 282 ? 18.913 6.393 -21.208 1.00 70.50 282 PRO A CA 1
ATOM 2250 C C . PRO A 1 282 ? 19.896 7.434 -20.658 1.00 70.50 282 PRO A C 1
ATOM 2252 O O . PRO A 1 282 ? 19.623 8.633 -20.703 1.00 70.50 282 PRO A O 1
ATOM 2255 N N . VAL A 1 283 ? 21.044 6.983 -20.152 1.00 71.62 283 VAL A N 1
ATOM 2256 C CA . VAL A 1 283 ? 22.107 7.857 -19.641 1.00 71.62 283 VAL A CA 1
ATOM 2257 C C . VAL A 1 283 ? 23.314 7.764 -20.572 1.00 71.62 283 VAL A C 1
ATOM 2259 O O . VAL A 1 283 ? 23.813 6.679 -20.885 1.00 71.62 283 VAL A O 1
ATOM 2262 N N . LEU A 1 284 ? 23.786 8.922 -21.037 1.00 66.38 284 LEU A N 1
ATOM 2263 C CA . LEU A 1 284 ? 25.023 9.020 -21.804 1.00 66.38 284 LEU A CA 1
ATOM 2264 C C . LEU A 1 284 ? 26.203 8.844 -20.843 1.00 66.38 284 LEU A C 1
ATOM 2266 O O . LEU A 1 284 ? 26.395 9.638 -19.924 1.00 66.38 284 LEU A O 1
ATOM 2270 N N . SER A 1 285 ? 26.999 7.794 -21.046 1.00 58.50 285 SER A N 1
ATOM 2271 C CA . SER A 1 285 ? 28.338 7.734 -20.450 1.00 58.50 285 SER A CA 1
ATOM 2272 C C . SER A 1 285 ? 29.246 8.666 -21.256 1.00 58.50 285 SER A C 1
ATOM 2274 O O . SER A 1 285 ? 29.074 8.721 -22.470 1.00 58.50 285 SER A O 1
ATOM 2276 N N . GLY A 1 286 ? 30.180 9.385 -20.618 1.00 57.47 286 GLY A N 1
ATOM 2277 C CA . GLY A 1 286 ? 31.001 10.476 -21.191 1.00 57.47 286 GLY A CA 1
ATOM 2278 C C . GLY A 1 286 ? 31.944 10.136 -22.362 1.00 57.47 286 GLY A C 1
ATOM 2279 O O . GLY A 1 286 ? 32.988 10.755 -22.500 1.00 57.47 286 GLY A O 1
ATOM 2280 N N . THR A 1 287 ? 31.602 9.146 -23.186 1.00 60.22 287 THR A N 1
ATOM 2281 C CA . THR A 1 287 ? 32.266 8.748 -24.435 1.00 60.22 287 THR A CA 1
ATOM 2282 C C . THR A 1 287 ? 31.284 8.720 -25.620 1.00 60.22 287 THR A C 1
ATOM 2284 O O . THR A 1 287 ? 31.452 7.918 -26.533 1.00 60.22 287 THR A O 1
ATOM 2287 N N . ASP A 1 288 ? 30.217 9.530 -25.586 1.00 53.03 288 ASP A N 1
ATOM 2288 C CA . ASP A 1 288 ? 29.160 9.642 -26.619 1.00 53.03 288 ASP A CA 1
ATOM 2289 C C . ASP A 1 288 ? 28.456 8.332 -27.028 1.00 53.03 288 ASP A C 1
ATOM 2291 O O . ASP A 1 288 ? 27.623 8.300 -27.932 1.00 53.03 288 ASP A O 1
ATOM 2295 N N . CYS A 1 289 ? 28.711 7.237 -26.314 1.00 57.03 289 CYS A N 1
ATOM 2296 C CA . CYS A 1 289 ? 28.044 5.962 -26.516 1.00 57.03 289 CYS A CA 1
ATOM 2297 C C . CYS A 1 289 ? 26.941 5.795 -25.461 1.00 57.03 289 CYS A C 1
ATOM 2299 O O . CYS A 1 289 ? 27.227 5.731 -24.257 1.00 57.03 289 CYS A O 1
ATOM 2301 N N . LEU A 1 290 ? 25.686 5.675 -25.913 1.00 53.72 290 LEU A N 1
ATOM 2302 C CA . LEU A 1 290 ? 24.571 5.139 -25.123 1.00 53.72 290 LEU A CA 1
ATOM 2303 C C . LEU A 1 290 ? 25.005 3.785 -24.557 1.00 53.72 290 LEU A C 1
ATOM 2305 O O . LEU A 1 290 ? 25.191 2.833 -25.313 1.00 53.72 290 LEU A O 1
ATOM 2309 N N . LYS A 1 291 ? 25.227 3.709 -23.242 1.00 59.25 291 LYS A N 1
ATOM 2310 C CA . LYS A 1 291 ? 25.685 2.473 -22.590 1.00 59.25 291 LYS A CA 1
ATOM 2311 C C . LYS A 1 291 ? 24.880 2.083 -21.366 1.00 59.25 291 LYS A C 1
ATOM 2313 O O . LYS A 1 291 ? 24.953 0.916 -21.007 1.00 59.25 291 LYS A O 1
ATOM 2318 N N . THR A 1 292 ? 24.100 2.972 -20.751 1.00 59.19 292 THR A N 1
ATOM 2319 C CA . THR A 1 292 ? 23.361 2.639 -19.526 1.00 59.19 292 THR A CA 1
ATOM 2320 C C . THR A 1 292 ? 21.911 3.120 -19.557 1.00 59.19 292 THR A C 1
ATOM 2322 O O . THR A 1 292 ? 21.586 4.145 -20.157 1.00 59.19 292 THR A O 1
ATOM 2325 N N . THR A 1 293 ? 21.025 2.365 -18.908 1.00 64.62 293 THR A N 1
ATOM 2326 C CA . THR A 1 293 ? 19.648 2.788 -18.616 1.00 64.62 293 THR A CA 1
ATOM 2327 C C . THR A 1 293 ? 19.521 2.951 -17.114 1.00 64.62 293 THR A C 1
ATOM 2329 O O . THR A 1 293 ? 19.773 1.998 -16.387 1.00 64.62 293 THR A O 1
ATOM 2332 N N . GLU A 1 294 ? 19.146 4.147 -16.664 1.00 74.62 294 GLU A N 1
ATOM 2333 C CA . GLU A 1 294 ? 18.760 4.424 -15.286 1.00 74.62 294 GLU A CA 1
ATOM 2334 C C . GLU A 1 294 ? 17.277 4.117 -15.102 1.00 74.62 294 GLU A C 1
ATOM 2336 O O . GLU A 1 294 ? 16.433 4.761 -15.723 1.00 74.62 294 GLU A O 1
ATOM 2341 N N . TYR A 1 295 ? 16.941 3.147 -14.259 1.00 74.88 295 TYR A N 1
ATOM 2342 C CA . TYR A 1 295 ? 15.539 2.861 -13.971 1.00 74.88 295 TYR A CA 1
ATOM 2343 C C . TYR A 1 295 ? 15.056 3.668 -12.773 1.00 74.88 295 TYR A C 1
ATOM 2345 O O . TYR A 1 295 ? 15.704 3.714 -11.730 1.00 74.88 295 TYR A O 1
ATOM 2353 N N . ARG A 1 296 ? 13.877 4.268 -12.919 1.00 80.50 296 ARG A N 1
ATOM 23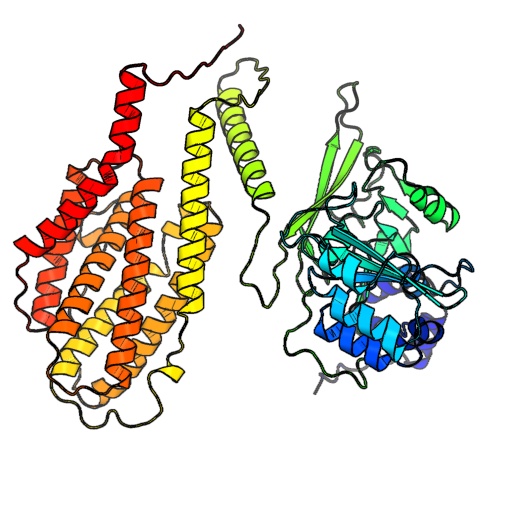54 C CA . ARG A 1 296 ? 13.181 5.017 -11.874 1.00 80.50 296 ARG A CA 1
ATOM 2355 C C . ARG A 1 296 ? 11.759 4.506 -11.738 1.00 80.50 296 ARG A C 1
ATOM 2357 O O . ARG A 1 296 ? 11.112 4.173 -12.732 1.00 80.50 296 ARG A O 1
ATOM 2364 N N . VAL A 1 297 ? 11.261 4.469 -10.509 1.00 79.38 297 VAL A N 1
ATOM 2365 C CA . VAL A 1 297 ? 9.837 4.265 -10.244 1.00 79.38 297 VAL A CA 1
ATOM 2366 C C . VAL A 1 297 ? 9.222 5.642 -10.052 1.00 79.38 297 VAL A C 1
ATOM 2368 O O . VAL A 1 297 ? 9.507 6.327 -9.076 1.00 79.38 297 VAL A O 1
ATOM 2371 N N . GLU A 1 298 ? 8.409 6.069 -11.012 1.00 83.62 298 GLU A N 1
ATOM 2372 C CA . GLU A 1 298 ? 7.649 7.310 -10.905 1.00 83.62 298 GLU A CA 1
ATOM 2373 C C . GLU A 1 298 ? 6.232 6.980 -10.464 1.00 83.62 298 GLU A C 1
ATOM 2375 O O . GLU A 1 298 ? 5.561 6.120 -11.031 1.00 83.62 298 GLU A O 1
ATOM 2380 N N . THR A 1 299 ? 5.721 7.693 -9.476 1.00 77.69 299 THR A N 1
ATOM 2381 C CA . THR A 1 299 ? 4.311 7.566 -9.116 1.00 77.69 299 THR A CA 1
ATOM 2382 C C . THR A 1 299 ? 3.470 8.406 -10.079 1.00 77.69 299 THR A C 1
ATOM 2384 O O . THR A 1 299 ? 3.687 9.610 -10.177 1.00 77.69 299 THR A O 1
ATOM 2387 N N . ILE A 1 300 ? 2.535 7.786 -10.815 1.00 62.16 300 ILE A N 1
ATOM 2388 C CA . ILE A 1 300 ? 1.715 8.495 -11.818 1.00 62.16 300 ILE A CA 1
ATOM 2389 C C . ILE A 1 300 ? 0.396 8.964 -11.206 1.00 62.16 300 ILE A C 1
ATOM 2391 O O . ILE A 1 300 ? 0.073 10.141 -11.321 1.00 62.16 300 ILE A O 1
ATOM 2395 N N . CYS A 1 301 ? -0.362 8.057 -10.578 1.00 54.62 301 CYS A N 1
ATOM 2396 C CA . CYS A 1 301 ? -1.703 8.333 -10.064 1.00 54.62 301 CYS A CA 1
ATOM 2397 C C . CYS A 1 301 ? -2.076 7.353 -8.940 1.00 54.62 301 CYS A C 1
ATOM 2399 O O . CYS A 1 301 ? -2.125 6.141 -9.170 1.00 54.62 301 CYS A O 1
ATOM 2401 N N . PHE A 1 302 ? -2.452 7.888 -7.776 1.00 51.56 302 PHE A N 1
ATOM 2402 C CA . PHE A 1 302 ? -3.328 7.190 -6.834 1.00 51.56 302 PHE A CA 1
ATOM 2403 C C . PHE A 1 302 ? -4.763 7.556 -7.188 1.00 51.56 302 PHE A C 1
ATOM 2405 O O . PHE A 1 302 ? -5.168 8.700 -7.004 1.00 51.56 302 PHE A O 1
ATOM 2412 N N . THR A 1 303 ? -5.521 6.609 -7.722 1.00 42.66 303 THR A N 1
ATOM 2413 C CA . THR A 1 303 ? -6.982 6.687 -7.739 1.00 42.66 303 THR A CA 1
ATOM 2414 C C . THR A 1 303 ? -7.470 5.972 -6.491 1.00 42.66 303 THR A C 1
ATOM 2416 O O . THR A 1 303 ? -7.468 4.747 -6.443 1.00 42.66 303 THR A O 1
ATOM 2419 N N . ASN A 1 304 ? -7.817 6.730 -5.453 1.00 40.72 304 ASN A N 1
ATOM 2420 C CA . ASN A 1 304 ? -8.510 6.188 -4.288 1.00 40.72 304 ASN A CA 1
ATOM 2421 C C . ASN A 1 304 ? -9.981 5.981 -4.678 1.00 40.72 304 ASN A C 1
ATOM 2423 O O . ASN A 1 304 ? -10.608 6.905 -5.181 1.00 40.72 304 ASN A O 1
ATOM 2427 N N . ALA A 1 305 ? -10.541 4.798 -4.425 1.00 36.59 305 ALA A N 1
ATOM 2428 C CA . ALA A 1 305 ? -11.942 4.495 -4.729 1.00 36.59 305 ALA A CA 1
ATOM 2429 C C . ALA A 1 305 ? -12.962 5.406 -3.998 1.00 36.59 305 ALA A C 1
ATOM 2431 O O . ALA A 1 305 ? -14.109 5.483 -4.419 1.00 36.59 305 ALA A O 1
ATOM 2432 N N . LEU A 1 306 ? -12.551 6.119 -2.941 1.00 36.41 306 LEU A N 1
ATOM 2433 C CA . LEU A 1 306 ? -13.352 7.132 -2.233 1.00 36.41 306 LEU A CA 1
ATOM 2434 C C . LEU A 1 306 ? -13.063 8.567 -2.610 1.00 36.41 306 LEU A C 1
ATOM 2436 O O . LEU A 1 306 ? -13.856 9.450 -2.296 1.00 36.41 306 LEU A O 1
ATOM 2440 N N . LEU A 1 307 ? -11.879 8.825 -3.154 1.00 39.44 307 LEU A N 1
ATOM 2441 C CA . LEU A 1 307 ? -11.517 10.170 -3.532 1.00 39.44 307 LEU A CA 1
ATOM 2442 C C . LEU A 1 307 ? -11.573 10.222 -5.041 1.00 39.44 307 LEU A C 1
ATOM 2444 O O . LEU A 1 307 ? -10.682 9.740 -5.737 1.00 39.44 307 LEU A O 1
ATOM 2448 N N . SER A 1 308 ? -12.550 10.964 -5.525 1.00 33.94 308 SER A N 1
ATOM 2449 C CA . SER A 1 308 ? -12.442 11.747 -6.743 1.00 33.94 308 SER A CA 1
ATOM 2450 C C . SER A 1 308 ? -11.287 12.776 -6.645 1.00 33.94 308 SER A C 1
ATOM 2452 O O . SER A 1 308 ? -11.469 13.975 -6.821 1.00 33.94 308 SER A O 1
ATOM 2454 N N . MET A 1 309 ? -10.071 12.331 -6.310 1.00 33.03 309 MET A N 1
ATOM 2455 C CA . MET A 1 309 ? -8.844 13.120 -6.277 1.00 33.03 309 MET A CA 1
ATOM 2456 C C . MET A 1 309 ? -7.749 12.411 -7.072 1.00 33.03 309 MET A C 1
ATOM 2458 O O . MET A 1 309 ? -7.284 11.348 -6.663 1.00 33.03 309 MET A O 1
ATOM 2462 N N . PRO A 1 310 ? -7.222 13.054 -8.123 1.00 36.78 310 PRO A N 1
ATOM 2463 C CA . PRO A 1 310 ? -5.847 12.892 -8.545 1.00 36.78 310 PRO A CA 1
ATOM 2464 C C . PRO A 1 310 ? -5.064 14.149 -8.151 1.00 36.78 310 PRO A C 1
ATOM 2466 O O . PRO A 1 310 ? -5.301 15.215 -8.708 1.00 36.78 310 PRO A O 1
ATOM 2469 N N . CYS A 1 311 ? -4.077 14.045 -7.261 1.00 37.12 311 CYS A N 1
ATOM 2470 C CA . CYS A 1 311 ? -3.138 15.150 -7.056 1.00 37.12 311 CYS A CA 1
ATOM 2471 C C . CYS A 1 311 ? -1.696 14.662 -6.921 1.00 37.12 311 CYS A C 1
ATOM 2473 O O . CYS A 1 311 ? -1.250 14.263 -5.851 1.00 37.12 311 CYS A O 1
ATOM 2475 N N . THR A 1 312 ? -0.930 14.824 -8.001 1.00 36.56 312 THR A N 1
ATOM 2476 C CA . THR A 1 312 ? 0.432 15.369 -7.903 1.00 36.56 312 THR A CA 1
ATOM 2477 C C . THR A 1 312 ? 0.564 16.523 -8.903 1.00 36.56 312 THR A C 1
ATOM 2479 O O . THR A 1 312 ? 0.886 16.341 -10.074 1.00 36.56 312 THR A O 1
ATOM 2482 N N . VAL A 1 313 ? 0.287 17.743 -8.428 1.00 37.19 313 VAL A N 1
ATOM 2483 C CA . VAL A 1 313 ? 0.450 19.018 -9.162 1.00 37.19 313 VAL A CA 1
ATOM 2484 C C . VAL A 1 313 ? 1.893 19.175 -9.692 1.00 37.19 313 VAL A C 1
ATOM 2486 O O . VAL A 1 313 ? 2.110 19.727 -10.768 1.00 37.19 313 VAL A O 1
ATOM 2489 N N . SER A 1 314 ? 2.892 18.593 -9.014 1.00 41.88 314 SER A N 1
ATOM 2490 C CA . SER A 1 314 ? 4.308 18.702 -9.400 1.00 41.88 314 SER A CA 1
ATOM 2491 C C . SER A 1 314 ? 4.671 17.980 -10.706 1.00 41.88 314 SER A C 1
ATOM 2493 O O . SER A 1 314 ? 5.498 18.477 -11.469 1.00 41.88 314 SER A O 1
ATOM 2495 N N . LEU A 1 315 ? 4.038 16.842 -11.014 1.00 39.03 315 LEU A N 1
ATOM 2496 C CA . LEU A 1 315 ? 4.340 16.057 -12.218 1.00 39.03 315 LEU A CA 1
ATOM 2497 C C . LEU A 1 315 ? 3.770 16.718 -13.485 1.00 39.03 315 LEU A C 1
ATOM 2499 O O . LEU A 1 315 ? 4.320 16.569 -14.577 1.00 39.03 315 LEU A O 1
ATOM 2503 N N . LYS A 1 316 ? 2.675 17.473 -13.342 1.00 40.59 316 LYS A N 1
ATOM 2504 C CA . LYS A 1 316 ? 2.007 18.172 -14.449 1.00 40.59 316 LYS A CA 1
ATOM 2505 C C . LYS A 1 316 ? 2.770 19.423 -14.880 1.00 40.59 316 LYS A C 1
ATOM 2507 O O . LYS A 1 316 ? 2.956 19.619 -16.079 1.00 40.59 316 LYS A O 1
ATOM 2512 N N . LEU A 1 317 ? 3.304 20.187 -13.922 1.00 40.25 317 LEU A N 1
ATOM 2513 C CA . LEU A 1 317 ? 4.188 21.324 -14.203 1.00 40.25 317 LEU A CA 1
ATOM 2514 C C . LEU A 1 317 ? 5.461 20.869 -14.944 1.00 40.25 317 LEU A C 1
ATOM 2516 O O . LEU A 1 317 ? 5.893 21.508 -15.902 1.00 40.25 317 LEU A O 1
ATOM 2520 N N . TYR A 1 318 ? 6.007 19.709 -14.558 1.00 41.91 318 TYR A N 1
ATOM 2521 C CA . TYR A 1 318 ? 7.189 19.120 -15.193 1.00 41.91 318 TYR A CA 1
ATOM 2522 C C . TYR A 1 318 ? 6.913 18.644 -16.629 1.00 41.91 318 TYR A C 1
ATOM 2524 O O . TYR A 1 318 ? 7.694 18.918 -17.536 1.00 41.91 318 TYR A O 1
ATOM 2532 N N . ARG A 1 319 ? 5.769 17.985 -16.872 1.00 44.38 319 ARG A N 1
ATOM 2533 C CA . ARG A 1 319 ? 5.359 17.542 -18.220 1.00 44.38 319 ARG A CA 1
ATOM 2534 C C . ARG A 1 319 ? 5.031 18.701 -19.157 1.00 44.38 319 ARG A C 1
ATOM 2536 O O . ARG A 1 319 ? 5.282 18.586 -20.352 1.00 44.38 319 ARG A O 1
ATOM 2543 N N . PHE A 1 320 ? 4.493 19.800 -18.635 1.00 44.53 320 PHE A N 1
ATOM 2544 C CA . PHE A 1 320 ? 4.268 21.010 -19.422 1.00 44.53 320 PHE A CA 1
ATOM 2545 C C . PHE A 1 320 ? 5.594 21.664 -19.828 1.00 44.53 320 PHE A C 1
ATOM 2547 O O . PHE A 1 320 ? 5.796 21.930 -21.011 1.00 44.53 320 PHE A O 1
ATOM 2554 N N . ALA A 1 321 ? 6.530 21.832 -18.886 1.00 44.16 321 ALA A N 1
ATOM 2555 C CA . ALA A 1 321 ? 7.865 22.346 -19.190 1.00 44.16 321 ALA A CA 1
ATOM 2556 C C . ALA A 1 321 ? 8.581 21.475 -20.238 1.00 44.16 321 ALA A C 1
ATOM 2558 O O . ALA A 1 321 ? 9.121 21.996 -21.212 1.00 44.16 321 ALA A O 1
ATOM 2559 N N . ASP A 1 322 ? 8.505 20.150 -20.101 1.00 43.41 322 ASP A N 1
ATOM 2560 C CA . ASP A 1 322 ? 9.102 19.209 -21.051 1.00 43.41 322 ASP A CA 1
ATOM 2561 C C . ASP A 1 322 ? 8.412 19.242 -22.431 1.00 43.41 322 ASP A C 1
ATOM 2563 O O . ASP A 1 322 ? 9.073 19.197 -23.470 1.00 43.41 322 ASP A O 1
ATOM 2567 N N . ALA A 1 323 ? 7.086 19.402 -22.487 1.00 45.25 323 ALA A N 1
ATOM 2568 C CA . ALA A 1 323 ? 6.350 19.550 -23.744 1.00 45.25 323 ALA A CA 1
ATOM 2569 C C . ALA A 1 323 ? 6.697 20.858 -24.477 1.00 45.25 323 ALA A C 1
ATOM 2571 O O . ALA A 1 323 ? 6.902 20.838 -25.693 1.00 45.25 323 ALA A O 1
ATOM 2572 N N . VAL A 1 324 ? 6.824 21.974 -23.751 1.00 43.25 324 VAL A N 1
ATOM 2573 C CA . VAL A 1 324 ? 7.238 23.274 -24.304 1.00 43.25 324 VAL A CA 1
ATOM 2574 C C . VAL A 1 324 ? 8.674 23.201 -24.826 1.00 43.25 324 VAL A C 1
ATOM 2576 O O . VAL A 1 324 ? 8.921 23.562 -25.977 1.00 43.25 324 VAL A O 1
ATOM 2579 N N . ILE A 1 325 ? 9.603 22.640 -24.043 1.00 47.69 325 ILE A N 1
ATOM 2580 C CA . ILE A 1 325 ? 11.003 22.437 -24.449 1.00 47.69 325 ILE A CA 1
ATOM 2581 C C . ILE A 1 325 ? 11.083 21.576 -25.715 1.00 47.69 325 ILE A C 1
ATOM 2583 O O . ILE A 1 325 ? 11.790 21.921 -26.663 1.00 47.69 325 ILE A O 1
ATOM 2587 N N . ASN A 1 326 ? 10.326 20.480 -25.779 1.00 46.75 326 ASN A N 1
ATOM 2588 C CA . ASN A 1 326 ? 10.319 19.602 -26.945 1.00 46.75 326 ASN A CA 1
ATOM 2589 C C . ASN A 1 326 ? 9.659 20.240 -28.175 1.00 46.75 326 ASN A C 1
ATOM 2591 O O . ASN A 1 326 ? 10.080 19.957 -29.297 1.00 46.75 326 ASN A O 1
ATOM 2595 N N . CYS A 1 327 ? 8.655 21.100 -27.998 1.00 45.00 327 CYS A N 1
ATOM 2596 C CA . CYS A 1 327 ? 8.019 21.824 -29.098 1.00 45.00 327 CYS A CA 1
ATOM 2597 C C . CYS A 1 327 ? 8.974 22.870 -29.700 1.00 45.00 327 CYS A C 1
ATOM 2599 O O . CYS A 1 327 ? 9.173 22.894 -30.916 1.00 45.00 327 CYS A O 1
ATOM 2601 N N . VAL A 1 328 ? 9.654 23.647 -28.847 1.00 45.19 328 VAL A N 1
ATOM 2602 C CA . VAL A 1 328 ? 10.695 24.610 -29.253 1.00 45.19 328 VAL A CA 1
ATOM 2603 C C . VAL A 1 328 ? 11.851 23.891 -29.951 1.00 45.19 328 VAL A C 1
ATOM 2605 O O . VAL A 1 328 ? 12.248 24.275 -31.050 1.00 45.19 328 VAL A O 1
ATOM 2608 N N . ARG A 1 329 ? 12.323 22.774 -29.382 1.00 46.53 329 ARG A N 1
ATOM 2609 C CA . ARG A 1 329 ? 13.382 21.945 -29.972 1.00 46.53 329 ARG A CA 1
ATOM 2610 C C . ARG A 1 329 ? 13.007 21.425 -31.363 1.00 46.53 329 ARG A C 1
ATOM 2612 O O . ARG A 1 329 ? 13.833 21.485 -32.266 1.00 46.53 329 ARG A O 1
ATOM 2619 N N . ARG A 1 330 ? 11.779 20.933 -31.572 1.00 48.09 330 ARG A N 1
ATOM 2620 C CA . ARG A 1 330 ? 11.336 20.411 -32.884 1.00 48.09 330 ARG A CA 1
ATOM 2621 C C . ARG A 1 330 ? 11.245 21.501 -33.949 1.00 48.09 330 ARG A C 1
ATOM 2623 O O . ARG A 1 330 ? 11.679 21.268 -35.071 1.00 48.09 330 ARG A O 1
ATOM 2630 N N . ARG A 1 331 ? 10.719 22.677 -33.592 1.00 42.81 331 ARG A N 1
ATOM 2631 C CA . ARG A 1 331 ? 10.565 23.819 -34.511 1.00 42.81 331 ARG A CA 1
ATOM 2632 C C . ARG A 1 331 ? 11.909 24.457 -34.893 1.00 42.81 331 ARG A C 1
ATOM 2634 O O . ARG A 1 331 ? 12.014 25.074 -35.948 1.00 42.81 331 ARG A O 1
ATOM 2641 N N . TRP A 1 332 ? 12.935 24.273 -34.061 1.00 48.22 332 TRP A N 1
ATOM 2642 C CA . TRP A 1 332 ? 14.290 24.775 -34.299 1.00 48.22 332 TRP A CA 1
ATOM 2643 C C . TRP A 1 332 ? 15.205 23.760 -35.000 1.00 48.22 332 TRP A C 1
ATOM 2645 O O . TRP A 1 332 ? 16.009 24.127 -35.844 1.00 48.22 332 TRP A O 1
ATOM 2655 N N . VAL A 1 333 ? 15.048 22.455 -34.755 1.00 46.06 333 VAL A N 1
ATOM 2656 C CA . VAL A 1 333 ? 15.743 21.424 -35.556 1.00 46.06 333 VAL A CA 1
ATOM 2657 C C . VAL A 1 333 ? 15.365 21.532 -37.041 1.00 46.06 333 VAL A C 1
ATOM 2659 O O . VAL A 1 333 ? 16.202 21.288 -37.905 1.00 46.06 333 VAL A O 1
ATOM 2662 N N . SER A 1 334 ? 14.145 21.982 -37.353 1.00 44.72 334 SER A N 1
ATOM 2663 C CA . SER A 1 334 ? 13.733 22.280 -38.729 1.00 44.72 334 SER A CA 1
ATOM 2664 C C . SER A 1 334 ? 14.371 23.532 -39.351 1.00 44.72 334 SER A C 1
ATOM 2666 O O . SER A 1 334 ? 14.215 23.717 -40.554 1.00 44.72 334 SER A O 1
ATOM 2668 N N . SER A 1 335 ? 15.082 24.382 -38.594 1.00 48.50 335 SER A N 1
ATOM 2669 C CA . SER A 1 335 ? 15.750 25.586 -39.128 1.00 48.50 335 SER A CA 1
ATOM 2670 C C . SER A 1 335 ? 17.243 25.397 -39.440 1.00 48.50 335 SER A C 1
ATOM 2672 O O . SER A 1 335 ? 17.854 26.289 -40.020 1.00 48.50 335 SER A O 1
ATOM 2674 N N . GLY A 1 336 ? 17.834 24.239 -39.113 1.00 53.62 336 GLY A N 1
ATOM 2675 C CA . GLY A 1 336 ? 19.191 23.867 -39.543 1.00 53.62 336 GLY A CA 1
ATOM 2676 C C . GLY A 1 336 ? 20.353 24.577 -38.831 1.00 53.62 336 GLY A C 1
ATOM 2677 O O . GLY A 1 336 ? 21.494 24.428 -39.263 1.00 53.62 336 GLY A O 1
ATOM 2678 N N . LEU A 1 337 ? 20.100 25.321 -37.750 1.00 42.44 337 LEU A N 1
ATOM 2679 C CA . LEU A 1 337 ? 21.137 26.023 -36.981 1.00 42.44 337 LEU A CA 1
ATOM 2680 C C . LEU A 1 337 ? 21.577 25.219 -35.738 1.00 42.44 337 LEU A C 1
ATOM 2682 O O . LEU A 1 337 ? 20.721 24.629 -35.069 1.00 42.44 337 LEU A O 1
ATOM 2686 N N . PRO A 1 338 ? 22.880 25.196 -35.386 1.00 41.38 338 PRO A N 1
ATOM 2687 C CA . PRO A 1 338 ? 23.349 24.573 -34.149 1.00 41.38 338 PRO A CA 1
ATOM 2688 C C . PRO A 1 338 ? 22.793 25.321 -32.927 1.00 41.38 338 PRO A C 1
ATOM 2690 O O . PRO A 1 338 ? 22.752 26.547 -32.900 1.00 41.38 338 PRO A O 1
ATOM 2693 N N . PHE A 1 339 ? 22.341 24.574 -31.917 1.00 45.00 339 PHE A N 1
ATOM 2694 C CA . PHE A 1 339 ? 21.664 25.113 -30.737 1.00 45.00 339 PHE A CA 1
ATOM 2695 C C . PHE A 1 339 ? 22.265 24.545 -29.452 1.00 45.00 339 PHE A C 1
ATOM 2697 O O . PHE A 1 339 ? 22.337 23.329 -29.273 1.00 45.00 339 PHE A O 1
ATOM 2704 N N . SER A 1 340 ? 22.625 25.438 -28.531 1.00 37.72 340 SER A N 1
ATOM 2705 C CA . SER A 1 340 ? 22.928 25.125 -27.136 1.00 37.72 340 SER A CA 1
ATOM 2706 C C . SER A 1 340 ? 22.123 26.077 -26.256 1.00 37.72 340 SER A C 1
ATOM 2708 O O . SER A 1 340 ? 22.517 27.224 -26.073 1.00 37.72 340 SER A O 1
ATOM 2710 N N . ALA A 1 341 ? 20.998 25.618 -25.700 1.00 40.50 341 ALA A N 1
ATOM 2711 C CA . ALA A 1 341 ? 20.294 26.370 -24.663 1.00 40.50 341 ALA A CA 1
ATOM 2712 C C . ALA A 1 341 ? 20.641 25.863 -23.274 1.00 40.50 341 ALA A C 1
ATOM 2714 O O . ALA A 1 341 ? 20.574 24.669 -22.977 1.00 40.50 341 ALA A O 1
ATOM 2715 N N . ARG A 1 342 ? 20.899 26.822 -22.392 1.00 35.31 342 ARG A N 1
ATOM 2716 C CA . ARG A 1 342 ? 20.889 26.626 -20.952 1.00 35.31 342 ARG A CA 1
ATOM 2717 C C . ARG A 1 342 ? 19.636 27.324 -20.423 1.00 35.31 342 ARG A C 1
ATOM 2719 O O . ARG A 1 342 ? 19.559 28.545 -20.433 1.00 35.31 342 ARG A O 1
ATOM 2726 N N . VAL A 1 343 ? 18.631 26.552 -20.008 1.00 36.06 343 VAL A N 1
ATOM 2727 C CA . VAL A 1 343 ? 17.419 27.107 -19.387 1.00 36.06 343 VAL A CA 1
ATOM 2728 C C . VAL A 1 343 ? 17.739 27.413 -17.927 1.00 36.06 343 VAL A C 1
ATOM 2730 O O . VAL A 1 343 ? 17.789 26.509 -17.095 1.00 36.06 343 VAL A O 1
ATOM 2733 N N . SER A 1 344 ? 17.978 28.681 -17.607 1.00 35.53 344 SER A N 1
ATOM 2734 C CA . SER A 1 344 ? 17.929 29.168 -16.228 1.00 35.53 344 SER A CA 1
ATOM 2735 C C . SER A 1 344 ? 16.516 29.666 -15.940 1.00 35.53 344 SER A C 1
ATOM 2737 O O . SER A 1 344 ? 16.058 30.620 -16.564 1.00 35.53 344 SER A O 1
ATOM 2739 N N . ILE A 1 345 ? 15.814 29.021 -15.004 1.00 36.88 345 ILE A N 1
ATOM 2740 C CA . ILE A 1 345 ? 14.512 29.501 -14.524 1.00 36.88 345 ILE A CA 1
ATOM 2741 C C . ILE A 1 345 ? 14.780 30.743 -13.667 1.00 36.88 345 ILE A C 1
ATOM 2743 O O . ILE A 1 345 ? 15.141 30.633 -12.497 1.00 36.88 345 ILE A O 1
ATOM 2747 N N . GLY A 1 346 ? 14.673 31.926 -14.270 1.00 36.00 346 GLY A N 1
ATOM 2748 C CA . GLY A 1 346 ? 14.778 33.196 -13.560 1.00 36.00 346 GLY A CA 1
ATOM 2749 C C . GLY A 1 346 ? 13.521 33.471 -12.733 1.00 36.00 346 GLY A C 1
ATOM 2750 O O . GLY A 1 346 ? 12.402 33.278 -13.203 1.00 36.00 346 GLY A O 1
ATOM 2751 N N . THR A 1 347 ? 13.692 33.965 -11.508 1.00 36.50 347 THR A N 1
ATOM 2752 C CA . THR A 1 347 ? 12.620 34.363 -10.574 1.00 36.50 347 THR A CA 1
ATOM 2753 C C . THR A 1 347 ? 11.966 35.705 -10.948 1.00 36.50 347 THR A C 1
ATOM 2755 O O . THR A 1 347 ? 11.697 36.533 -10.080 1.00 36.50 347 THR A O 1
ATOM 2758 N N . GLY A 1 348 ? 11.758 35.967 -12.241 1.00 44.34 348 GLY A N 1
ATOM 2759 C CA . GLY A 1 348 ? 11.198 37.229 -12.731 1.00 44.34 348 GLY A CA 1
ATOM 2760 C C . GLY A 1 348 ? 9.697 37.370 -12.451 1.00 44.34 348 GLY A C 1
ATOM 2761 O O . GLY A 1 348 ? 8.958 36.38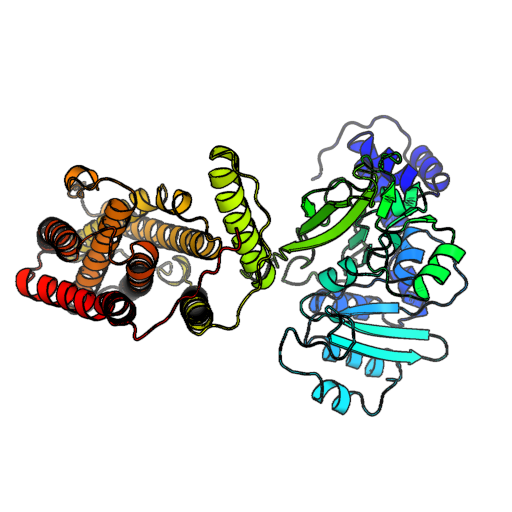2 -12.433 1.00 44.34 348 GLY A O 1
ATOM 2762 N N . ALA A 1 349 ? 9.236 38.613 -12.274 1.00 42.19 349 ALA A N 1
ATOM 2763 C CA . ALA A 1 349 ? 7.856 38.950 -11.906 1.00 42.19 349 ALA A CA 1
ATOM 2764 C C . ALA A 1 349 ? 6.791 38.372 -12.864 1.00 42.19 349 ALA A C 1
ATOM 2766 O O . ALA A 1 349 ? 5.744 37.930 -12.398 1.00 42.19 349 ALA A O 1
ATOM 2767 N N . GLY A 1 350 ? 7.081 38.270 -14.168 1.00 44.69 350 GLY A N 1
ATOM 2768 C CA . GLY A 1 350 ? 6.152 37.708 -15.160 1.00 44.69 350 GLY A CA 1
ATOM 2769 C C . GLY A 1 350 ? 5.910 36.197 -15.024 1.00 44.69 350 GLY A C 1
ATOM 2770 O O . GLY A 1 350 ? 4.787 35.731 -15.200 1.00 44.69 350 GLY A O 1
ATOM 2771 N N . PHE A 1 351 ? 6.923 35.413 -14.629 1.00 42.50 351 PHE A N 1
ATOM 2772 C CA . PHE A 1 351 ? 6.735 33.986 -14.326 1.00 42.50 351 PHE A CA 1
ATOM 2773 C C . PHE A 1 351 ? 5.918 33.806 -13.045 1.00 42.50 351 PHE A C 1
ATOM 2775 O O . PHE A 1 351 ? 5.044 32.946 -12.975 1.00 42.50 351 PHE A O 1
ATOM 2782 N N . VAL A 1 352 ? 6.156 34.662 -12.048 1.00 44.88 352 VAL A N 1
ATOM 2783 C CA . VAL A 1 352 ? 5.382 34.676 -10.804 1.00 44.88 352 VAL A CA 1
ATOM 2784 C C . VAL A 1 352 ? 3.920 35.049 -11.070 1.00 44.88 352 VAL A C 1
ATOM 2786 O O . VAL A 1 352 ? 3.038 34.433 -10.482 1.00 44.88 352 VAL A O 1
ATOM 2789 N N . GLU A 1 353 ? 3.628 35.994 -11.965 1.00 45.72 353 GLU A N 1
ATOM 2790 C CA . GLU A 1 353 ? 2.249 36.336 -12.342 1.00 45.72 353 GLU A CA 1
ATOM 2791 C C . GLU A 1 353 ? 1.554 35.251 -13.165 1.00 45.72 353 GLU A C 1
ATOM 2793 O O . GLU A 1 353 ? 0.390 34.949 -12.891 1.00 45.72 353 GLU A O 1
ATOM 2798 N N . LEU A 1 354 ? 2.253 34.601 -14.101 1.00 44.44 354 LEU A N 1
ATOM 2799 C CA . LEU A 1 354 ? 1.707 33.464 -14.844 1.00 44.44 354 LEU A CA 1
ATOM 2800 C C . LEU A 1 354 ? 1.397 32.298 -13.896 1.00 44.44 354 LEU A C 1
ATOM 2802 O O . LEU A 1 354 ? 0.284 31.779 -13.898 1.00 44.44 354 LEU A O 1
ATOM 2806 N N . VAL A 1 355 ? 2.339 31.938 -13.018 1.00 44.69 355 VAL A N 1
ATOM 2807 C CA . VAL A 1 355 ? 2.135 30.902 -11.994 1.00 44.69 355 VAL A CA 1
ATOM 2808 C C . VAL A 1 355 ? 1.013 31.291 -11.031 1.00 44.69 355 VAL A C 1
ATOM 2810 O O . VAL A 1 355 ? 0.196 30.440 -10.716 1.00 44.69 355 VAL A O 1
ATOM 2813 N N . ARG A 1 356 ? 0.895 32.559 -10.614 1.00 48.25 356 ARG A N 1
ATOM 2814 C CA . ARG A 1 356 ? -0.216 33.037 -9.766 1.00 48.25 356 ARG A CA 1
ATOM 2815 C C . ARG A 1 356 ? -1.568 33.022 -10.473 1.00 48.25 356 ARG A C 1
ATOM 2817 O O . ARG A 1 356 ? -2.581 32.855 -9.804 1.00 48.25 356 ARG A O 1
ATOM 2824 N N . SER A 1 357 ? -1.609 33.252 -11.780 1.00 48.88 357 SER A N 1
ATOM 2825 C CA . SER A 1 357 ? -2.850 33.193 -12.563 1.00 48.88 357 SER A CA 1
ATOM 2826 C C . SER A 1 357 ? -3.300 31.742 -12.727 1.00 48.88 357 SER A C 1
ATOM 2828 O O . SER A 1 357 ? -4.462 31.432 -12.500 1.00 48.88 357 SER A O 1
ATOM 2830 N N . TRP A 1 358 ? -2.358 30.825 -12.967 1.00 52.84 358 TRP A N 1
ATOM 2831 C CA . TRP A 1 358 ? -2.626 29.385 -12.988 1.00 52.84 358 TRP A CA 1
ATOM 2832 C C . TRP A 1 358 ? -2.955 28.800 -11.612 1.00 52.84 358 TRP A C 1
ATOM 2834 O O . TRP A 1 358 ? -3.824 27.943 -11.515 1.00 52.84 358 TRP A O 1
ATOM 2844 N N . ASP A 1 359 ? -2.306 29.255 -10.542 1.00 47.88 359 ASP A N 1
ATOM 2845 C CA . ASP A 1 359 ? -2.601 28.833 -9.168 1.00 47.88 359 ASP A CA 1
ATOM 2846 C C . ASP A 1 359 ? -3.983 29.327 -8.724 1.00 47.88 359 ASP A C 1
ATOM 2848 O O . ASP A 1 359 ? -4.745 28.576 -8.117 1.00 47.88 359 ASP A O 1
ATOM 2852 N N . ARG A 1 360 ? -4.361 30.554 -9.116 1.00 55.25 360 ARG A N 1
ATOM 2853 C CA . ARG A 1 360 ? -5.730 31.063 -8.957 1.00 55.25 360 ARG A CA 1
ATOM 2854 C C . ARG A 1 360 ? -6.733 30.233 -9.746 1.00 55.25 360 ARG A C 1
ATOM 2856 O O . ARG A 1 360 ? -7.732 29.822 -9.169 1.00 55.25 360 ARG A O 1
ATOM 2863 N N . LEU A 1 361 ? -6.435 29.912 -11.001 1.00 55.88 361 LEU A N 1
ATOM 2864 C CA . LEU A 1 361 ? -7.298 29.096 -11.849 1.00 55.88 361 LEU A CA 1
ATOM 2865 C C . LEU A 1 361 ? -7.476 27.675 -11.287 1.00 55.88 361 LEU A C 1
ATOM 2867 O O . LEU A 1 361 ? -8.593 27.186 -11.184 1.00 55.88 361 LEU A O 1
ATOM 2871 N N . LEU A 1 362 ? -6.396 27.017 -10.859 1.00 55.44 362 LEU A N 1
ATOM 2872 C CA . LEU A 1 362 ? -6.456 25.692 -10.235 1.00 55.44 362 LEU A CA 1
ATOM 2873 C C . LEU A 1 362 ? -7.174 25.730 -8.882 1.00 55.44 362 LEU A C 1
ATOM 2875 O O . LEU A 1 362 ? -7.921 24.806 -8.566 1.00 55.44 362 LEU A O 1
ATOM 2879 N N . SER A 1 363 ? -6.991 26.798 -8.103 1.00 57.47 363 SER A N 1
ATOM 2880 C CA . SER A 1 363 ? -7.710 27.011 -6.844 1.00 57.47 363 SER A CA 1
ATOM 2881 C C . SER A 1 363 ? -9.202 27.238 -7.074 1.00 57.47 363 SER A C 1
ATOM 2883 O O . SER A 1 363 ? -10.016 26.674 -6.346 1.00 57.47 363 SER A O 1
ATOM 2885 N N . LEU A 1 364 ? -9.570 27.999 -8.107 1.00 57.91 364 LEU A N 1
ATOM 2886 C CA . LEU A 1 364 ? -10.954 28.219 -8.509 1.00 57.91 364 LEU A CA 1
ATOM 2887 C C . LEU A 1 364 ? -11.576 26.931 -9.052 1.00 57.91 364 LEU A C 1
ATOM 2889 O O . LEU A 1 364 ? -12.653 26.553 -8.608 1.00 57.91 364 LEU A O 1
ATOM 2893 N N . PHE A 1 365 ? -10.878 26.199 -9.927 1.00 58.16 365 PHE A N 1
ATOM 2894 C CA . PHE A 1 365 ? -11.314 24.883 -10.401 1.00 58.16 365 PHE A CA 1
ATOM 2895 C C . PHE A 1 365 ? -11.548 23.928 -9.241 1.00 58.16 365 PHE A C 1
ATOM 2897 O O . PHE A 1 365 ? -12.534 23.200 -9.227 1.00 58.16 365 PHE A O 1
ATOM 2904 N N . TRP A 1 366 ? -10.661 23.943 -8.250 1.00 58.53 366 TRP A N 1
ATOM 2905 C CA . TRP A 1 366 ? -10.794 23.108 -7.071 1.00 58.53 366 TRP A CA 1
ATOM 2906 C C . TRP A 1 366 ? -11.955 23.531 -6.172 1.00 58.53 366 TRP A C 1
ATOM 2908 O O . TRP A 1 366 ? -12.656 22.670 -5.641 1.00 58.53 366 TRP A O 1
ATOM 2918 N N . GLN A 1 367 ? -12.176 24.834 -6.006 1.00 65.81 367 GLN A N 1
ATOM 2919 C CA . GLN A 1 367 ? -13.295 25.353 -5.229 1.00 65.81 367 GLN A CA 1
ATOM 2920 C C . GLN A 1 367 ? -14.629 25.046 -5.914 1.00 65.81 367 GLN A C 1
ATOM 2922 O O . GLN A 1 367 ? -15.493 24.446 -5.287 1.00 65.81 367 GLN A O 1
ATOM 2927 N N . LEU A 1 368 ? -14.748 25.322 -7.215 1.00 57.81 368 LEU A N 1
ATOM 2928 C CA . LEU A 1 368 ? -15.912 24.953 -8.019 1.00 57.81 368 LEU A CA 1
ATOM 2929 C C . LEU A 1 368 ? -16.161 23.448 -7.946 1.00 57.81 368 LEU A C 1
ATOM 2931 O O . LEU A 1 368 ? -17.275 23.024 -7.666 1.00 57.81 368 LEU A O 1
ATOM 2935 N N . TYR A 1 369 ? -15.121 22.630 -8.116 1.00 60.91 369 TYR A N 1
ATOM 2936 C CA . TYR A 1 369 ? -15.224 21.179 -8.003 1.00 60.91 369 TYR A CA 1
ATOM 2937 C C . TYR A 1 369 ? -15.747 20.727 -6.631 1.00 60.91 369 TYR A C 1
ATOM 2939 O O . TYR A 1 369 ? -16.634 19.879 -6.559 1.00 60.91 369 TYR A O 1
ATOM 2947 N N . LYS A 1 370 ? -15.242 21.307 -5.536 1.00 59.81 370 LYS A N 1
ATOM 2948 C CA . LYS A 1 370 ? -15.748 21.042 -4.181 1.00 59.81 370 LYS A CA 1
ATOM 2949 C C . LYS A 1 370 ? -17.205 21.445 -4.027 1.00 59.81 370 LYS A C 1
ATOM 2951 O O . LYS A 1 370 ? -17.977 20.671 -3.471 1.00 59.81 370 LYS A O 1
ATOM 2956 N N . ASP A 1 371 ? -17.567 22.622 -4.520 1.00 65.31 371 ASP A N 1
ATOM 2957 C CA . ASP A 1 371 ? -18.928 23.142 -4.435 1.00 65.31 371 ASP A CA 1
ATOM 2958 C C . ASP A 1 371 ? -19.898 22.266 -5.239 1.00 65.31 371 ASP A C 1
ATOM 2960 O O . ASP A 1 371 ? -21.031 22.044 -4.815 1.00 65.31 371 ASP A O 1
ATOM 2964 N N . PHE A 1 372 ? -19.435 21.706 -6.358 1.00 64.19 372 PHE A N 1
ATOM 2965 C CA . PHE A 1 372 ? -20.162 20.740 -7.174 1.00 64.19 372 PHE A CA 1
ATOM 2966 C C . PHE A 1 372 ? -20.328 19.383 -6.487 1.00 64.19 372 PHE A C 1
ATOM 2968 O O . PHE A 1 372 ? -21.439 18.867 -6.427 1.00 64.19 372 PHE A O 1
ATOM 2975 N N . VAL A 1 373 ? -19.256 18.812 -5.933 1.00 60.44 373 VAL A N 1
ATOM 2976 C CA . VAL A 1 373 ? -19.321 17.527 -5.216 1.00 60.44 373 VAL A CA 1
ATOM 2977 C C . VAL A 1 373 ? -20.185 17.642 -3.962 1.00 60.44 373 VAL A C 1
ATOM 2979 O O . VAL A 1 373 ? -20.999 16.763 -3.698 1.00 60.44 373 VAL A O 1
ATOM 2982 N N . ALA A 1 374 ? -20.054 18.735 -3.209 1.00 67.25 374 ALA A N 1
ATOM 2983 C CA . ALA A 1 374 ? -20.860 18.989 -2.016 1.00 67.25 374 ALA A CA 1
ATOM 2984 C C . ALA A 1 374 ? -22.347 19.200 -2.335 1.00 67.25 374 ALA A C 1
ATOM 2986 O O . ALA A 1 374 ? -23.196 19.020 -1.466 1.00 67.25 374 ALA A O 1
ATOM 2987 N N . ALA A 1 375 ? -22.659 19.596 -3.567 1.00 68.88 375 ALA A N 1
ATOM 2988 C CA . ALA A 1 375 ? -24.018 19.828 -4.022 1.00 68.88 375 ALA A CA 1
ATOM 2989 C C . ALA A 1 375 ? -24.567 18.711 -4.912 1.00 68.88 375 ALA A C 1
ATOM 2991 O O . ALA A 1 375 ? -25.670 18.890 -5.430 1.00 68.88 375 ALA A O 1
ATOM 2992 N N . PHE A 1 376 ? -23.832 17.606 -5.080 1.00 76.56 376 PHE A N 1
ATOM 2993 C CA . PHE A 1 376 ? -24.270 16.447 -5.849 1.00 76.56 376 PHE A CA 1
ATOM 2994 C C . PHE A 1 376 ? -25.615 15.935 -5.326 1.00 76.56 376 PHE A C 1
ATOM 2996 O O . PHE A 1 376 ? -25.866 15.936 -4.120 1.00 76.56 376 PHE A O 1
ATOM 3003 N N . TRP A 1 377 ? -26.481 15.533 -6.247 1.00 82.62 3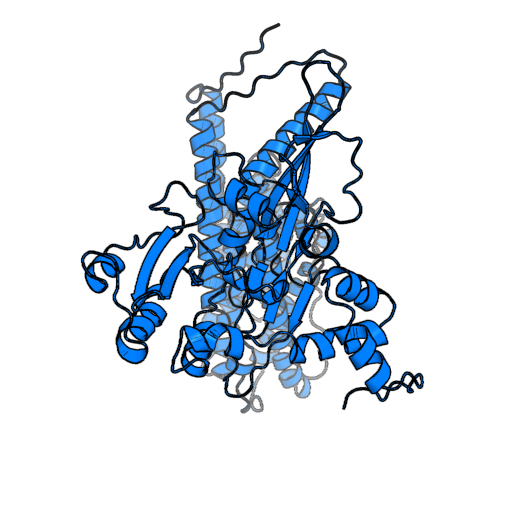77 TRP A N 1
ATOM 3004 C CA . TRP A 1 377 ? -27.831 15.069 -5.960 1.00 82.62 377 TRP A CA 1
ATOM 3005 C C . TRP A 1 377 ? -28.223 13.984 -6.958 1.00 82.62 377 TRP A C 1
ATOM 3007 O O . TRP A 1 377 ? -27.699 13.930 -8.074 1.00 82.62 377 TRP A O 1
ATOM 3017 N N . THR A 1 378 ? -29.148 13.121 -6.554 1.00 79.69 378 THR A N 1
ATOM 3018 C CA . THR A 1 378 ? -29.744 12.096 -7.419 1.00 79.69 378 THR A CA 1
ATOM 3019 C C . THR A 1 378 ? -31.214 12.399 -7.677 1.00 79.69 378 THR A C 1
ATOM 3021 O O . THR A 1 378 ? -31.868 13.105 -6.909 1.00 79.69 378 THR A O 1
ATOM 3024 N N . ILE A 1 379 ? -31.754 11.883 -8.780 1.00 74.38 379 ILE A N 1
ATOM 3025 C CA . ILE A 1 379 ? -33.163 12.104 -9.135 1.00 74.38 379 ILE A CA 1
ATOM 3026 C C . ILE A 1 379 ? -34.075 11.476 -8.075 1.00 74.38 379 ILE A C 1
ATOM 3028 O O . ILE A 1 379 ? -35.105 12.047 -7.724 1.00 74.38 379 ILE A O 1
ATOM 3032 N N . GLU A 1 380 ? -33.661 10.332 -7.532 1.00 78.50 380 GLU A N 1
ATOM 3033 C CA . GLU A 1 380 ? -34.360 9.576 -6.495 1.00 78.50 380 GLU A CA 1
ATOM 3034 C C . GLU A 1 380 ? -34.521 10.367 -5.187 1.00 78.50 380 GLU A C 1
ATOM 3036 O O . GLU A 1 380 ? -35.503 10.171 -4.474 1.00 78.50 380 GLU A O 1
ATOM 3041 N N . GLU A 1 381 ? -33.592 11.278 -4.879 1.00 77.56 381 GLU A N 1
ATOM 3042 C CA . GLU A 1 381 ? -33.668 12.151 -3.699 1.00 77.56 381 GLU A CA 1
ATOM 3043 C C . GLU A 1 381 ? -34.693 13.283 -3.853 1.00 77.56 381 GLU A C 1
ATOM 3045 O O . GLU A 1 381 ? -35.203 13.773 -2.847 1.00 77.56 381 GLU A O 1
ATOM 3050 N N . LEU A 1 382 ? -34.985 13.716 -5.087 1.00 72.25 382 LEU A N 1
ATOM 3051 C CA . LEU A 1 382 ? -35.819 14.896 -5.356 1.00 72.25 382 LEU A CA 1
ATOM 3052 C C . LEU A 1 382 ? -37.245 14.546 -5.784 1.00 72.25 382 LEU A C 1
ATOM 3054 O O . LEU A 1 382 ? -38.192 15.229 -5.398 1.00 72.25 382 LEU A O 1
ATOM 3058 N N . LEU A 1 383 ? -37.412 13.482 -6.568 1.00 67.81 383 LEU A N 1
ATOM 3059 C CA . LEU A 1 383 ? -38.702 13.062 -7.117 1.00 67.81 383 LEU A CA 1
ATOM 3060 C C . LEU A 1 383 ? -39.281 11.883 -6.328 1.00 67.81 383 LEU A C 1
ATOM 3062 O O . LEU A 1 383 ? -39.602 10.856 -6.916 1.00 67.81 383 LEU A O 1
ATOM 3066 N N . GLY A 1 384 ? -39.370 11.995 -4.996 1.00 62.44 384 GLY A N 1
ATOM 3067 C CA . GLY A 1 384 ? -39.955 10.947 -4.145 1.00 62.44 384 GLY A CA 1
ATOM 3068 C C . GLY A 1 384 ? -41.236 10.342 -4.751 1.00 62.44 384 GLY A C 1
ATOM 3069 O O . GLY A 1 384 ? -41.985 11.042 -5.417 1.00 62.44 384 GLY A O 1
ATOM 3070 N N . VAL A 1 385 ? -41.467 9.041 -4.524 1.00 48.38 385 VAL A N 1
ATOM 3071 C CA . VAL A 1 385 ? -42.398 8.128 -5.246 1.00 48.38 385 VAL A CA 1
ATOM 3072 C C . VAL A 1 385 ? -43.900 8.527 -5.227 1.00 48.38 385 VAL A C 1
ATOM 3074 O O . VAL A 1 385 ? -44.757 7.711 -5.549 1.00 48.38 385 VAL A O 1
ATOM 3077 N N . ALA A 1 386 ? -44.277 9.749 -4.855 1.00 46.66 386 ALA A N 1
ATOM 3078 C CA . ALA A 1 386 ? -45.667 10.162 -4.690 1.00 46.66 386 ALA A CA 1
ATOM 3079 C C . ALA A 1 386 ? -46.067 11.359 -5.578 1.00 46.66 386 ALA A C 1
ATOM 3081 O O . ALA A 1 386 ? -45.532 12.453 -5.440 1.00 46.66 386 ALA A O 1
ATOM 3082 N N . ASP A 1 387 ? -47.076 11.084 -6.415 1.00 54.16 387 ASP A N 1
ATOM 3083 C CA . ASP A 1 387 ? -48.092 11.962 -7.017 1.00 54.16 387 ASP A CA 1
ATOM 3084 C C . ASP A 1 387 ? -47.672 13.129 -7.933 1.00 54.16 387 ASP A C 1
ATOM 3086 O O . ASP A 1 387 ? -47.567 14.282 -7.525 1.00 54.16 387 ASP A O 1
ATOM 3090 N N . VAL A 1 388 ? -47.631 12.840 -9.242 1.00 55.31 388 VAL A N 1
ATOM 3091 C CA . VAL A 1 388 ? -47.680 13.831 -10.345 1.00 55.31 388 VAL A CA 1
ATOM 3092 C C . VAL A 1 388 ? -49.060 13.815 -11.042 1.00 55.31 388 VAL A C 1
ATOM 3094 O O . VAL A 1 388 ? -49.206 14.220 -12.188 1.00 55.31 388 VAL A O 1
ATOM 3097 N N . ASN A 1 389 ? -50.103 13.316 -10.367 1.00 55.75 389 ASN A N 1
ATOM 3098 C CA . ASN A 1 389 ? -51.404 13.037 -10.993 1.00 55.75 389 ASN A CA 1
ATOM 3099 C C . ASN A 1 389 ? -52.331 14.261 -11.164 1.00 55.75 389 ASN A C 1
ATOM 3101 O O . ASN A 1 389 ? -53.361 14.129 -11.817 1.00 55.75 389 ASN A O 1
ATOM 3105 N N . ASP A 1 390 ? -51.981 15.436 -10.633 1.00 56.44 390 ASP A N 1
ATOM 3106 C CA . ASP A 1 390 ? -52.776 16.669 -10.762 1.00 56.44 390 ASP A CA 1
ATOM 3107 C C . ASP A 1 390 ? -51.880 17.819 -11.235 1.00 56.44 390 ASP A C 1
ATOM 3109 O O . ASP A 1 390 ? -51.256 18.508 -10.424 1.00 56.44 390 ASP A O 1
ATOM 3113 N N . VAL A 1 391 ? -51.760 18.025 -12.553 1.00 53.28 391 VAL A N 1
ATOM 3114 C CA . VAL A 1 391 ? -50.963 19.148 -13.073 1.00 53.28 391 VAL A CA 1
ATOM 3115 C C . VAL A 1 391 ? -51.565 19.778 -14.334 1.00 53.28 391 VAL A C 1
ATOM 3117 O O . VAL A 1 391 ? -51.719 19.130 -15.367 1.00 53.28 391 VAL A O 1
ATOM 3120 N N . ASP A 1 392 ? -51.859 21.079 -14.238 1.00 58.50 392 ASP A N 1
ATOM 3121 C CA . ASP A 1 392 ? -52.385 21.937 -15.309 1.00 58.50 392 ASP A CA 1
ATOM 3122 C C . ASP A 1 392 ? -51.283 22.531 -16.230 1.00 58.50 392 ASP A C 1
ATOM 3124 O O . ASP A 1 392 ? -50.081 22.315 -16.040 1.00 58.50 392 ASP A O 1
ATOM 3128 N N . LEU A 1 393 ? -51.712 23.314 -17.238 1.00 50.72 393 LEU A N 1
ATOM 3129 C CA . LEU A 1 393 ? -50.952 23.942 -18.346 1.00 50.72 393 LEU A CA 1
ATOM 3130 C C . LEU A 1 393 ? -49.486 24.403 -18.104 1.00 50.72 393 LEU A C 1
ATOM 3132 O O . LEU A 1 393 ? -48.703 24.275 -19.053 1.00 50.72 393 LEU A O 1
ATOM 3136 N N . PRO A 1 394 ? -49.056 24.924 -16.930 1.00 59.25 394 PRO A N 1
ATOM 3137 C CA . PRO A 1 394 ? -47.655 25.303 -16.687 1.00 59.25 394 PRO A CA 1
ATOM 3138 C C . PRO A 1 394 ? -46.634 24.179 -16.928 1.00 59.25 394 PRO A C 1
ATOM 3140 O O . PRO A 1 394 ? -45.465 24.450 -17.211 1.00 59.25 394 PRO A O 1
ATOM 3143 N N . LEU A 1 395 ? -47.068 22.915 -16.882 1.00 61.19 395 LEU A N 1
ATOM 3144 C CA . LEU A 1 395 ? -46.192 21.767 -17.090 1.00 61.19 395 LEU A CA 1
ATOM 3145 C C . LEU A 1 395 ? -45.759 21.592 -18.550 1.00 61.19 395 LEU A C 1
ATOM 3147 O O . LEU A 1 395 ? -44.657 21.116 -18.784 1.00 61.19 395 LEU A O 1
ATOM 3151 N N . VAL A 1 396 ? -46.551 22.011 -19.545 1.00 61.47 396 VAL A N 1
ATOM 3152 C CA . VAL A 1 396 ? -46.157 21.896 -20.967 1.00 61.47 396 VAL A CA 1
ATOM 3153 C C . VAL A 1 396 ? -44.991 22.834 -21.285 1.00 61.47 396 VAL A C 1
ATOM 3155 O O . VAL A 1 396 ? -44.033 22.433 -21.948 1.00 61.47 396 VAL A O 1
ATOM 3158 N N . ALA A 1 397 ? -45.036 24.057 -20.755 1.00 65.12 397 ALA A N 1
ATOM 3159 C CA . ALA A 1 397 ? -43.941 25.021 -20.823 1.00 65.12 397 ALA A CA 1
ATOM 3160 C C . ALA A 1 397 ? -42.682 24.476 -20.126 1.00 65.12 397 ALA A C 1
ATOM 3162 O O . ALA A 1 397 ? -41.588 24.510 -20.690 1.00 65.12 397 ALA A O 1
ATOM 3163 N N . ALA A 1 398 ? -42.850 23.876 -18.945 1.00 65.00 398 ALA A N 1
ATOM 3164 C CA . ALA A 1 398 ? -41.760 23.270 -18.192 1.00 65.00 398 ALA A CA 1
ATOM 3165 C C . ALA A 1 398 ? -41.159 22.037 -18.893 1.00 65.00 398 ALA A C 1
ATOM 3167 O O . ALA A 1 398 ? -39.944 21.887 -18.967 1.00 65.00 398 ALA A O 1
ATOM 3168 N N . VAL A 1 399 ? -41.998 21.183 -19.481 1.00 63.88 399 VAL A N 1
ATOM 3169 C CA . VAL A 1 399 ? -41.616 20.024 -20.300 1.00 63.88 399 VAL A CA 1
ATOM 3170 C C . VAL A 1 399 ? -40.851 20.468 -21.539 1.00 63.88 399 VAL A C 1
ATOM 3172 O O . VAL A 1 399 ? -39.854 19.846 -21.895 1.00 63.88 399 VAL A O 1
ATOM 3175 N N . ASN A 1 400 ? -41.279 21.544 -22.195 1.00 66.88 400 ASN A N 1
ATOM 3176 C CA . ASN A 1 400 ? -40.573 22.081 -23.350 1.00 66.88 400 ASN A CA 1
ATOM 3177 C C . ASN A 1 400 ? -39.238 22.720 -22.952 1.00 66.88 400 ASN A C 1
ATOM 3179 O O . ASN A 1 400 ? -38.254 22.495 -23.649 1.00 66.88 400 ASN A O 1
ATOM 3183 N N . LEU A 1 401 ? -39.162 23.417 -21.813 1.00 70.00 401 LEU A N 1
ATOM 3184 C CA . LEU A 1 401 ? -37.906 23.923 -21.254 1.00 70.00 401 LEU A CA 1
ATOM 3185 C C . LEU A 1 401 ? -36.950 22.784 -20.878 1.00 70.00 401 LEU A C 1
ATOM 3187 O O . LEU A 1 401 ? -35.761 22.847 -21.168 1.00 70.00 401 LEU A O 1
ATOM 3191 N N . LEU A 1 402 ? -37.460 21.707 -20.287 1.00 66.69 402 LEU A N 1
ATOM 3192 C CA . LEU A 1 402 ? -36.668 20.529 -19.939 1.00 66.69 402 LEU A CA 1
ATOM 3193 C C . LEU A 1 402 ? -36.209 19.758 -21.179 1.00 66.69 402 LEU A C 1
ATOM 3195 O O . LEU A 1 402 ? -35.064 19.319 -21.225 1.00 66.69 402 LEU A O 1
ATOM 3199 N N . LYS A 1 403 ? -37.045 19.654 -22.221 1.00 66.12 403 LYS A N 1
ATOM 3200 C CA . LYS A 1 403 ? -36.638 19.154 -23.545 1.00 66.12 403 LYS A CA 1
ATOM 3201 C C . LYS A 1 403 ? -35.564 20.046 -24.171 1.00 66.12 403 LYS A C 1
ATOM 3203 O O . LYS A 1 403 ? -34.640 19.527 -24.789 1.00 66.12 403 LYS A O 1
ATOM 3208 N N . LEU A 1 404 ? -35.651 21.360 -23.972 1.00 69.31 404 LEU A N 1
ATOM 3209 C CA . LEU A 1 404 ? -34.662 22.333 -24.427 1.00 69.31 404 LEU A CA 1
ATOM 3210 C C . LEU A 1 404 ? -33.306 22.098 -23.754 1.00 69.31 404 LEU A C 1
ATOM 3212 O O . LEU A 1 404 ? -32.326 21.813 -24.437 1.00 69.31 404 LEU A O 1
ATOM 3216 N N . VAL A 1 405 ? -33.284 22.119 -22.417 1.00 66.50 405 VAL A N 1
ATOM 3217 C CA . VAL A 1 405 ? -32.107 21.839 -21.577 1.00 66.50 405 VAL A CA 1
ATOM 3218 C C . VAL A 1 405 ? -31.556 20.436 -21.860 1.00 66.50 405 VAL A C 1
ATOM 3220 O O . VAL A 1 405 ? -30.350 20.208 -21.843 1.00 66.50 405 VAL A O 1
ATOM 3223 N N . SER A 1 406 ? -32.431 19.487 -22.192 1.00 61.84 406 SER A N 1
ATOM 3224 C CA . SER A 1 406 ? -32.033 18.140 -22.577 1.00 61.84 406 SER A CA 1
ATOM 3225 C C . SER A 1 406 ? -31.346 18.095 -23.948 1.00 61.84 406 SER A C 1
ATOM 3227 O O . SER A 1 406 ? -30.285 17.494 -24.126 1.00 61.84 406 SER A O 1
ATOM 3229 N N . SER A 1 407 ? -31.909 18.768 -24.944 1.00 63.91 407 SER A N 1
ATOM 3230 C CA . SER A 1 407 ? -31.317 18.791 -26.280 1.00 63.91 407 SER A CA 1
ATOM 3231 C C . SER A 1 407 ? -29.951 19.493 -26.302 1.00 63.91 407 SER A C 1
ATOM 3233 O O . SER A 1 407 ? -29.055 19.032 -27.013 1.00 63.91 407 SER A O 1
ATOM 3235 N N . THR A 1 408 ? -29.731 20.509 -25.456 1.00 62.09 408 THR A N 1
ATOM 3236 C CA . THR A 1 408 ? -28.417 21.159 -25.304 1.00 62.09 408 THR A CA 1
ATOM 3237 C C . THR A 1 408 ? -27.383 20.236 -24.657 1.00 62.09 408 THR A C 1
ATOM 3239 O O . THR A 1 408 ? -26.279 20.134 -25.187 1.00 62.09 408 THR A O 1
ATOM 3242 N N . GLY A 1 409 ? -27.744 19.475 -23.615 1.00 58.09 409 GLY A N 1
ATOM 3243 C CA . GLY A 1 409 ? -26.850 18.480 -22.996 1.00 58.09 409 GLY A CA 1
ATOM 3244 C C . GLY A 1 409 ? -26.436 17.339 -23.943 1.00 58.09 409 GLY A C 1
ATOM 3245 O O . GLY A 1 409 ? -25.306 16.845 -23.897 1.00 58.09 409 GLY A O 1
ATOM 3246 N N . SER A 1 410 ? -27.315 16.941 -24.873 1.00 54.06 410 SER A N 1
ATOM 3247 C CA . SER A 1 410 ? -26.995 15.913 -25.884 1.00 54.06 410 SER A CA 1
ATOM 3248 C C . SER A 1 410 ? -26.000 16.392 -26.954 1.00 54.06 410 SER A C 1
ATOM 3250 O O . SER A 1 410 ? -25.134 15.632 -27.373 1.00 54.06 410 SER A O 1
ATOM 3252 N N . LEU A 1 411 ? -26.056 17.672 -27.344 1.00 53.69 411 LEU A N 1
ATOM 3253 C CA . LEU A 1 411 ? -25.080 18.292 -28.254 1.00 53.69 411 LEU A CA 1
ATOM 3254 C C . LEU A 1 411 ? -23.708 18.515 -27.579 1.00 53.69 411 LEU A C 1
ATOM 3256 O O . LEU A 1 411 ? -22.694 18.670 -28.260 1.00 53.69 411 LEU A O 1
ATOM 3260 N N . GLN A 1 412 ? -23.676 18.529 -26.242 1.00 55.44 412 GLN A N 1
ATOM 3261 C CA . GLN A 1 412 ? -22.502 18.814 -25.407 1.00 55.44 412 GLN A CA 1
ATOM 3262 C C . GLN A 1 412 ? -21.709 17.558 -25.018 1.00 55.44 412 GLN A C 1
ATOM 3264 O O . GLN A 1 412 ? -20.477 17.606 -24.935 1.00 55.44 412 GLN A O 1
ATOM 3269 N N . THR A 1 413 ? -22.386 16.419 -24.852 1.00 49.50 413 THR A N 1
ATOM 3270 C CA . THR A 1 413 ? -21.754 15.135 -24.496 1.00 49.50 413 THR A CA 1
ATOM 3271 C C . THR A 1 413 ? -20.837 14.577 -25.593 1.00 49.50 413 THR A C 1
ATOM 3273 O O . THR A 1 413 ? -19.918 13.821 -25.279 1.00 49.50 413 THR A O 1
ATOM 3276 N N . ASP A 1 414 ? -20.986 15.041 -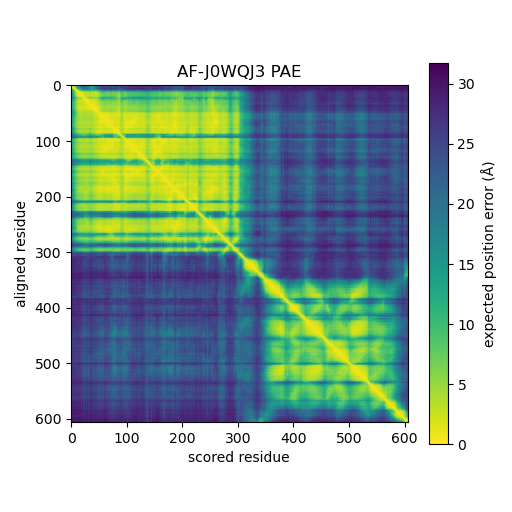26.837 1.00 48.09 414 ASP A N 1
ATOM 3277 C CA . ASP A 1 414 ? -20.132 14.685 -27.982 1.00 48.09 414 ASP A CA 1
ATOM 3278 C C . ASP A 1 414 ? -18.953 15.667 -28.224 1.00 48.09 414 ASP A C 1
ATOM 3280 O O . ASP A 1 414 ? -18.329 15.662 -29.288 1.00 48.09 414 ASP A O 1
ATOM 3284 N N . SER A 1 415 ? -18.634 16.573 -27.287 1.00 52.72 415 SER A N 1
ATOM 3285 C CA . SER A 1 415 ? -17.897 17.791 -27.657 1.00 52.72 415 SER A CA 1
ATOM 3286 C C . SER A 1 415 ? -16.411 17.649 -28.056 1.00 52.72 415 SER A C 1
ATOM 3288 O O . SER A 1 415 ? -15.542 17.152 -27.339 1.00 52.72 415 SER A O 1
ATOM 3290 N N . VAL A 1 416 ? -16.126 18.359 -29.152 1.00 48.59 416 VAL A N 1
ATOM 3291 C CA . VAL A 1 416 ? -14.859 18.945 -29.638 1.00 48.59 416 VAL A CA 1
ATOM 3292 C C . VAL A 1 416 ? -14.018 19.644 -28.546 1.00 48.59 416 VAL A C 1
ATOM 3294 O O . VAL A 1 416 ? -12.817 19.843 -28.720 1.00 48.59 416 VAL A O 1
ATOM 3297 N N . ILE A 1 417 ? -14.607 20.013 -27.403 1.00 51.41 417 ILE A N 1
ATOM 3298 C CA . ILE A 1 417 ? -13.930 20.744 -26.322 1.00 51.41 417 ILE A CA 1
ATOM 3299 C C . ILE A 1 417 ? -12.955 19.825 -25.559 1.00 51.41 417 ILE A C 1
ATOM 3301 O O . ILE A 1 417 ? -11.842 20.245 -25.226 1.00 51.41 417 ILE A O 1
ATOM 3305 N N . ALA A 1 418 ? -13.323 18.558 -25.336 1.00 52.03 418 ALA A N 1
ATOM 3306 C CA . ALA A 1 418 ? -12.443 17.573 -24.699 1.00 52.03 418 ALA A CA 1
ATOM 3307 C C . ALA A 1 418 ? -11.187 17.270 -25.542 1.00 52.03 418 ALA A C 1
ATOM 3309 O O . ALA A 1 418 ? -10.129 16.935 -24.991 1.00 52.03 418 ALA A O 1
ATOM 3310 N N . ASP A 1 419 ? -11.295 17.433 -26.863 1.00 49.56 419 ASP A N 1
ATOM 3311 C CA . ASP A 1 419 ? -10.199 17.266 -27.817 1.00 49.56 419 ASP A CA 1
ATOM 3312 C C . ASP A 1 419 ? -9.323 18.521 -27.936 1.00 49.56 419 ASP A C 1
ATOM 3314 O O . ASP A 1 419 ? -8.113 18.412 -28.135 1.00 49.56 419 ASP A O 1
ATOM 3318 N N . CYS A 1 420 ? -9.895 19.716 -27.756 1.00 44.88 420 CYS A N 1
ATOM 3319 C CA . CYS A 1 420 ? -9.154 20.980 -27.806 1.00 44.88 420 CYS A CA 1
ATOM 3320 C C . CYS A 1 420 ? -8.388 21.314 -26.517 1.00 44.88 420 CYS A C 1
ATOM 3322 O O . CYS A 1 420 ? -7.451 22.111 -26.563 1.00 44.88 420 CYS A O 1
ATOM 3324 N N . CYS A 1 421 ? -8.737 20.709 -25.377 1.00 53.25 421 CYS A N 1
ATOM 3325 C CA . CYS A 1 421 ? -8.117 21.031 -24.092 1.00 53.25 421 CYS A CA 1
ATOM 3326 C C . CYS A 1 421 ? -7.272 19.867 -23.544 1.00 53.25 421 CYS A C 1
ATOM 3328 O O . CYS A 1 421 ? -7.790 18.832 -23.129 1.00 53.25 421 CYS A O 1
ATOM 3330 N N . ALA A 1 422 ? -5.943 20.024 -23.513 1.00 51.28 422 ALA A N 1
ATOM 3331 C CA . ALA A 1 422 ? -5.021 18.997 -23.003 1.00 51.28 422 ALA A CA 1
ATOM 3332 C C . ALA A 1 422 ? -4.946 18.934 -21.460 1.00 51.28 422 ALA A C 1
ATOM 3334 O O . ALA A 1 422 ? -4.353 18.001 -20.911 1.00 51.28 422 ALA A O 1
ATOM 3335 N N . ALA A 1 423 ? -5.533 19.908 -20.753 1.00 56.41 423 ALA A N 1
ATOM 3336 C CA . ALA A 1 423 ? -5.493 19.984 -19.295 1.00 56.41 423 ALA A CA 1
ATOM 3337 C C . ALA A 1 423 ? -6.407 18.921 -18.661 1.00 56.41 423 ALA A C 1
ATOM 3339 O O . ALA A 1 423 ? -7.621 18.916 -18.857 1.00 56.41 423 ALA A O 1
ATOM 3340 N N . ALA A 1 424 ? -5.823 18.011 -17.878 1.00 52.75 424 ALA A N 1
ATOM 3341 C CA . ALA A 1 424 ? -6.552 16.902 -17.263 1.00 52.75 424 ALA A CA 1
ATOM 3342 C C . ALA A 1 424 ? -7.616 17.373 -16.256 1.00 52.75 424 ALA A C 1
ATOM 3344 O O . ALA A 1 424 ? -8.649 16.736 -16.131 1.00 52.75 424 ALA A O 1
ATOM 3345 N N . GLU A 1 425 ? -7.386 18.490 -15.570 1.00 55.66 425 GLU A N 1
ATOM 3346 C CA . GLU A 1 425 ? -8.324 19.147 -14.656 1.00 55.66 425 GLU A CA 1
ATOM 3347 C C . GLU A 1 425 ? -9.589 19.588 -15.392 1.00 55.66 425 GLU A C 1
ATOM 3349 O O . GLU A 1 425 ? -10.697 19.321 -14.935 1.00 55.66 425 GLU A O 1
ATOM 3354 N N . TYR A 1 426 ? -9.413 20.174 -16.578 1.00 63.56 426 TYR A N 1
ATOM 3355 C CA . TYR A 1 426 ? -10.512 20.569 -17.447 1.00 63.56 426 TYR A CA 1
ATOM 3356 C C . TYR A 1 426 ? -11.278 19.339 -17.947 1.00 63.56 426 TYR A C 1
ATOM 3358 O O . TYR A 1 426 ? -12.500 19.315 -17.897 1.00 63.56 426 TYR A O 1
ATOM 3366 N N . LYS A 1 427 ? -10.578 18.258 -18.324 1.00 63.72 427 LYS A N 1
ATOM 3367 C CA . LYS A 1 427 ? -11.222 16.984 -18.697 1.00 63.72 427 LYS A CA 1
ATOM 3368 C C . LYS A 1 427 ? -11.981 16.335 -17.540 1.00 63.72 427 LYS A C 1
ATOM 3370 O O . LYS A 1 427 ? -13.057 15.794 -17.760 1.00 63.72 427 LYS A O 1
ATOM 3375 N N . SER A 1 428 ? -11.445 16.389 -16.321 1.00 64.62 428 SER A N 1
ATOM 3376 C CA . SER A 1 428 ? -12.127 15.894 -15.122 1.00 64.62 428 SER A CA 1
ATOM 3377 C C . SER A 1 428 ? -13.382 16.708 -14.821 1.00 64.62 428 SER A C 1
ATOM 3379 O O . SER A 1 428 ? -14.417 16.122 -14.514 1.00 64.62 428 SER A O 1
ATOM 3381 N N . PHE A 1 429 ? -13.311 18.036 -14.953 1.00 69.75 429 PHE A N 1
ATOM 3382 C CA . PHE A 1 429 ? -14.477 18.903 -14.825 1.00 69.75 429 PHE A CA 1
ATOM 3383 C C . PHE A 1 429 ? -15.519 18.597 -15.902 1.00 69.75 429 PHE A C 1
ATOM 3385 O O . PHE A 1 429 ? -16.664 18.344 -15.560 1.00 69.75 429 PHE A O 1
ATOM 3392 N N . LEU A 1 430 ? -15.124 18.519 -17.177 1.00 70.62 430 LEU A N 1
ATOM 3393 C CA . LEU A 1 430 ? -16.027 18.162 -18.276 1.00 70.62 430 LEU A CA 1
ATOM 3394 C C . LEU A 1 430 ? -16.646 16.773 -18.085 1.00 70.62 430 LEU A C 1
ATOM 3396 O O . LEU A 1 430 ? -17.816 16.577 -18.394 1.00 70.62 430 LEU A O 1
ATOM 3400 N N . GLY A 1 431 ? -15.889 15.808 -17.557 1.00 69.25 431 GLY A N 1
ATOM 3401 C CA . GLY A 1 431 ? -16.396 14.475 -17.233 1.00 69.25 431 GLY A CA 1
ATOM 3402 C C . GLY A 1 431 ? -17.436 14.498 -16.112 1.00 69.25 431 GLY A C 1
ATOM 3403 O O . GLY A 1 431 ? -18.444 13.795 -16.198 1.00 69.25 431 GLY A O 1
ATOM 3404 N N . PHE A 1 432 ? -17.220 15.332 -15.092 1.00 69.44 432 PHE A N 1
ATOM 3405 C CA . PHE A 1 432 ? -18.186 15.568 -14.020 1.00 69.44 432 PHE A CA 1
ATOM 3406 C C . PHE A 1 432 ? -19.429 16.309 -14.530 1.00 69.44 432 PHE A C 1
ATOM 3408 O O . PHE A 1 432 ? -20.546 15.859 -14.301 1.00 69.44 432 PHE A O 1
ATOM 3415 N N . GLN A 1 433 ? -19.241 17.388 -15.286 1.00 77.19 433 GLN A N 1
ATOM 3416 C CA . GLN A 1 433 ? -20.307 18.131 -15.948 1.00 77.19 433 GLN A CA 1
ATOM 3417 C C . GLN A 1 433 ? -21.153 17.209 -16.832 1.00 77.19 433 GLN A C 1
ATOM 3419 O O . GLN A 1 433 ? -22.366 17.172 -16.678 1.00 77.19 433 GLN A O 1
ATOM 3424 N N . SER A 1 434 ? -20.522 16.371 -17.659 1.00 74.50 434 SER A N 1
ATOM 3425 C CA . SER A 1 434 ? -21.220 15.383 -18.492 1.00 74.50 434 SER A CA 1
ATOM 3426 C C . SER A 1 434 ? -22.041 14.390 -17.659 1.00 74.50 434 SER A C 1
ATOM 3428 O O . SER A 1 434 ? -23.055 13.874 -18.121 1.00 74.50 434 SER A O 1
ATOM 3430 N N . ALA A 1 435 ? -21.594 14.057 -16.443 1.00 72.62 435 ALA A N 1
ATOM 3431 C CA . ALA A 1 435 ? -22.356 13.204 -15.535 1.00 72.62 435 ALA A CA 1
ATOM 3432 C C . ALA A 1 435 ? -23.571 13.937 -14.952 1.00 72.62 435 ALA A C 1
ATOM 3434 O O . ALA A 1 435 ? -24.657 13.364 -14.938 1.00 72.62 435 ALA A O 1
ATOM 3435 N N . MET A 1 436 ? -23.409 15.197 -14.547 1.00 74.81 436 MET A N 1
ATOM 3436 C CA . MET A 1 436 ? -24.509 16.041 -14.073 1.00 74.81 436 MET A CA 1
ATOM 3437 C C . MET A 1 436 ? -25.539 16.310 -15.171 1.00 74.81 436 MET A C 1
ATOM 3439 O O . MET A 1 436 ? -26.730 16.179 -14.928 1.00 74.81 436 MET A O 1
ATOM 3443 N N . GLU A 1 437 ? -25.099 16.584 -16.398 1.00 76.56 437 GLU A N 1
ATOM 3444 C CA . GLU A 1 437 ? -25.985 16.753 -17.552 1.00 76.56 437 GLU A CA 1
ATOM 3445 C C . GLU A 1 437 ? -26.799 15.482 -17.816 1.00 76.56 437 GLU A C 1
ATOM 3447 O O . GLU A 1 437 ? -27.995 15.572 -18.065 1.00 76.56 437 GLU A O 1
ATOM 3452 N N . ARG A 1 438 ? -26.213 14.283 -17.679 1.00 75.12 438 ARG A N 1
ATOM 3453 C CA . ARG A 1 438 ? -26.980 13.023 -17.756 1.00 75.12 438 ARG A CA 1
ATOM 3454 C C . ARG A 1 438 ? -28.039 12.902 -16.660 1.00 75.12 438 ARG A C 1
ATOM 3456 O O . ARG A 1 438 ? -29.132 12.429 -16.949 1.00 75.12 438 ARG A O 1
ATOM 3463 N N . ILE A 1 439 ? -27.744 13.354 -15.444 1.00 76.12 439 ILE A N 1
ATOM 3464 C CA . ILE A 1 439 ? -28.717 13.391 -14.341 1.00 76.12 439 ILE A CA 1
ATOM 3465 C C . ILE A 1 439 ? -29.835 14.397 -14.654 1.00 76.12 439 ILE A C 1
ATOM 3467 O O . ILE A 1 439 ? -31.012 14.086 -14.484 1.00 76.12 439 ILE A O 1
ATOM 3471 N N . HIS A 1 440 ? -29.497 15.579 -15.180 1.00 82.19 440 HIS A N 1
ATOM 3472 C CA . HIS A 1 440 ? -30.487 16.572 -15.612 1.00 82.19 440 HIS A CA 1
ATOM 3473 C C . HIS A 1 440 ? -31.379 16.014 -16.724 1.00 82.19 440 HIS A C 1
ATOM 3475 O O . HIS A 1 440 ? -32.597 16.156 -16.658 1.00 82.19 440 HIS A O 1
ATOM 3481 N N . LEU A 1 441 ? -30.781 15.332 -17.707 1.00 75.81 441 LEU A N 1
ATOM 3482 C CA . LEU A 1 441 ? -31.457 14.680 -18.828 1.00 75.81 441 LEU A CA 1
ATOM 3483 C C . LEU A 1 441 ? -32.420 13.591 -18.379 1.00 75.81 441 LEU A C 1
ATOM 3485 O O . LEU A 1 441 ? -33.563 13.551 -18.825 1.00 75.81 441 LEU A O 1
ATOM 3489 N N . GLU A 1 442 ? -31.955 12.695 -17.518 1.00 78.88 442 GLU A N 1
ATOM 3490 C CA . GLU A 1 442 ? -32.758 11.589 -17.024 1.00 78.88 442 GLU A CA 1
ATOM 3491 C C . GLU A 1 442 ? -33.898 12.098 -16.136 1.00 78.88 442 GLU A C 1
ATOM 3493 O O . GLU A 1 442 ? -35.035 11.655 -16.291 1.00 78.88 442 GLU A O 1
ATOM 3498 N N . GLY A 1 443 ? -33.636 13.084 -15.274 1.00 79.94 443 GLY A N 1
ATOM 3499 C CA . GLY A 1 443 ? -34.667 13.701 -14.443 1.00 79.94 443 GLY A CA 1
ATOM 3500 C C . GLY A 1 443 ? -35.715 14.420 -15.288 1.00 79.94 443 GLY A C 1
ATOM 3501 O O . GLY A 1 443 ? -36.911 14.215 -15.097 1.00 79.94 443 GLY A O 1
ATOM 3502 N N . ALA A 1 444 ? -35.270 15.180 -16.293 1.00 76.81 444 ALA A N 1
ATOM 3503 C CA . ALA A 1 444 ? -36.135 15.822 -17.272 1.00 76.81 444 ALA A CA 1
ATOM 3504 C C . ALA A 1 444 ? -36.994 14.787 -18.003 1.00 76.81 444 ALA A C 1
ATOM 3506 O O . ALA A 1 444 ? -38.208 14.933 -18.069 1.00 76.81 444 ALA A O 1
ATOM 3507 N N . ALA A 1 445 ? -36.384 13.718 -18.517 1.00 74.38 445 ALA A N 1
ATOM 3508 C CA . ALA A 1 445 ? -37.085 12.667 -19.242 1.00 74.38 445 ALA A CA 1
ATOM 3509 C C . ALA A 1 445 ? -38.126 11.948 -18.375 1.00 74.38 445 ALA A C 1
ATOM 3511 O O . ALA A 1 445 ? -39.201 11.644 -18.884 1.00 74.38 445 ALA A O 1
ATOM 3512 N N . ARG A 1 446 ? -37.849 11.712 -17.086 1.00 77.62 446 ARG A N 1
ATOM 3513 C CA . ARG A 1 446 ? -38.816 11.117 -16.148 1.00 77.62 446 ARG A CA 1
ATOM 3514 C C . ARG A 1 446 ? -40.006 12.045 -15.904 1.00 77.62 446 ARG A C 1
ATOM 3516 O O . ARG A 1 446 ? -41.137 11.622 -16.123 1.00 77.62 446 ARG A O 1
ATOM 3523 N N . VAL A 1 447 ? -39.754 13.321 -15.597 1.00 74.56 447 VAL A N 1
ATOM 3524 C CA . VAL A 1 447 ? -40.818 14.333 -15.446 1.00 74.56 447 VAL A CA 1
ATOM 3525 C C . VAL A 1 447 ? -41.655 14.444 -16.725 1.00 74.56 447 VAL A C 1
ATOM 3527 O O . VAL A 1 447 ? -42.880 14.498 -16.679 1.00 74.56 447 VAL A O 1
ATOM 3530 N N . VAL A 1 448 ? -41.004 14.444 -17.892 1.00 71.19 448 VAL A N 1
ATOM 3531 C CA . VAL A 1 448 ? -41.674 14.509 -19.196 1.00 71.19 448 VAL A CA 1
ATOM 3532 C C . VAL A 1 448 ? -42.473 13.239 -19.480 1.00 71.19 448 VAL A C 1
ATOM 3534 O O . VAL A 1 448 ? -43.578 13.345 -19.995 1.00 71.19 448 VAL A O 1
ATOM 3537 N N . ALA A 1 449 ? -41.954 12.049 -19.179 1.00 72.31 449 ALA A N 1
ATOM 3538 C CA . ALA A 1 449 ? -42.662 10.789 -19.403 1.00 72.31 449 ALA A CA 1
ATOM 3539 C C . ALA A 1 449 ? -43.939 10.703 -18.556 1.00 72.31 449 ALA A C 1
ATOM 3541 O O . ALA A 1 449 ? -44.979 10.270 -19.054 1.00 72.31 449 ALA A O 1
ATOM 3542 N N . GLU A 1 450 ? -43.875 11.183 -17.315 1.00 70.56 450 GLU A N 1
ATOM 3543 C CA . GLU A 1 450 ? -45.034 11.292 -16.430 1.00 70.56 450 GLU A CA 1
ATOM 3544 C C . GLU A 1 450 ? -46.037 12.325 -16.966 1.00 70.56 450 GLU A C 1
ATOM 3546 O O . GLU A 1 450 ? -47.210 11.999 -17.146 1.00 70.56 450 GLU A O 1
ATOM 3551 N N . ALA A 1 451 ? -45.574 13.510 -17.372 1.00 68.06 451 ALA A N 1
ATOM 3552 C CA . ALA A 1 451 ? -46.413 14.586 -17.911 1.00 68.06 451 ALA A CA 1
ATOM 3553 C C . ALA A 1 451 ? -47.070 14.271 -19.276 1.00 68.06 451 ALA A C 1
ATOM 3555 O O . ALA A 1 451 ? -48.237 14.577 -19.520 1.00 68.06 451 ALA A O 1
ATOM 3556 N N . VAL A 1 452 ? -46.321 13.675 -20.210 1.00 64.62 452 VAL A N 1
ATOM 3557 C CA . VAL A 1 452 ? -46.742 13.435 -21.607 1.00 64.62 452 VAL A CA 1
ATOM 3558 C C . VAL A 1 452 ? -47.741 12.287 -21.715 1.00 64.62 452 VAL A C 1
ATOM 3560 O O . VAL A 1 452 ? -48.516 12.252 -22.669 1.00 64.62 452 VAL A O 1
ATOM 3563 N N . SER A 1 453 ? -47.808 11.398 -20.719 1.00 63.38 453 SER A N 1
ATOM 3564 C CA . SER A 1 453 ? -48.910 10.433 -20.627 1.00 63.38 453 SER A CA 1
ATOM 3565 C C . SER A 1 453 ? -50.294 11.116 -20.599 1.00 63.38 453 SER A C 1
ATOM 3567 O O . SER A 1 453 ? -51.279 10.496 -20.992 1.00 63.38 453 SER A O 1
ATOM 3569 N N . HIS A 1 454 ? -50.350 12.407 -20.233 1.00 57.00 454 HIS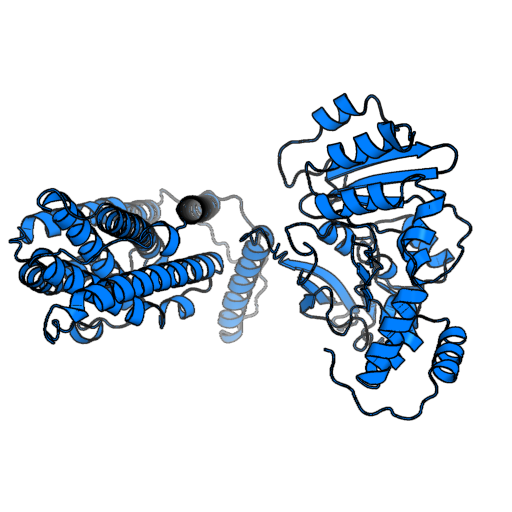 A N 1
ATOM 3570 C CA . HIS A 1 454 ? -51.569 13.218 -20.150 1.00 57.00 454 HIS A CA 1
ATOM 3571 C C . HIS A 1 454 ? -51.698 14.276 -21.267 1.00 57.00 454 HIS A C 1
ATOM 3573 O O . HIS A 1 454 ? -52.812 14.620 -21.662 1.00 57.00 454 HIS A O 1
ATOM 3579 N N . ALA A 1 455 ? -50.589 14.778 -21.824 1.00 54.75 455 ALA A N 1
ATOM 3580 C CA . ALA A 1 455 ? -50.590 15.831 -22.845 1.00 54.75 455 ALA A CA 1
ATOM 3581 C C . ALA A 1 455 ? -50.266 15.272 -24.243 1.00 54.75 455 ALA A C 1
ATOM 3583 O O . ALA A 1 455 ? -49.115 14.980 -24.568 1.00 54.75 455 ALA A O 1
ATOM 3584 N N . GLY A 1 456 ? -51.286 15.133 -25.093 1.00 54.91 456 GLY A N 1
ATOM 3585 C CA . GLY A 1 456 ? -51.167 14.560 -26.436 1.00 54.91 456 GLY A CA 1
ATOM 3586 C C . GLY A 1 456 ? -50.080 15.202 -27.314 1.00 54.91 456 GLY A C 1
ATOM 3587 O O . GLY A 1 456 ? -50.252 16.298 -27.832 1.00 54.91 456 GLY A O 1
ATOM 3588 N N . GLY A 1 457 ? -48.983 14.471 -27.531 1.00 55.84 457 GLY A N 1
ATOM 3589 C CA . GLY A 1 457 ? -48.206 14.436 -28.778 1.00 55.84 457 GLY A CA 1
ATOM 3590 C C . GLY A 1 457 ? -47.637 15.735 -29.370 1.00 55.84 457 GLY A C 1
ATOM 3591 O O . GLY A 1 457 ? -47.422 15.768 -30.579 1.00 55.84 457 GLY A O 1
ATOM 3592 N N . ALA A 1 458 ? -47.371 16.791 -28.597 1.00 54.31 458 ALA A N 1
ATOM 3593 C CA . ALA A 1 458 ? -46.768 18.011 -29.147 1.00 54.31 458 ALA A CA 1
ATOM 3594 C C . ALA A 1 458 ? -45.250 17.856 -29.410 1.00 54.31 458 ALA A C 1
ATOM 3596 O O . ALA A 1 458 ? -44.465 17.545 -28.505 1.00 54.31 458 ALA A O 1
ATOM 3597 N N . THR A 1 459 ? -44.821 18.110 -30.651 1.00 57.12 459 THR A N 1
ATOM 3598 C CA . THR A 1 459 ? -43.406 18.247 -31.034 1.00 57.12 459 THR A CA 1
ATOM 3599 C C . THR A 1 459 ? -42.929 19.665 -30.714 1.00 57.12 459 THR A C 1
ATOM 3601 O O . THR A 1 459 ? -43.449 20.623 -31.284 1.00 57.12 459 THR A O 1
ATOM 3604 N N . GLY A 1 460 ? -41.968 19.805 -29.797 1.00 59.00 460 GLY A N 1
ATOM 3605 C CA . GLY A 1 460 ? -41.383 21.103 -29.442 1.00 59.00 460 GLY A CA 1
ATOM 3606 C C . GLY A 1 460 ? -40.532 21.709 -30.573 1.00 59.00 460 GLY A C 1
ATOM 3607 O O . GLY A 1 460 ? -40.168 20.992 -31.511 1.00 59.00 460 GLY A O 1
ATOM 3608 N N . PRO A 1 461 ? -40.214 23.014 -30.501 1.00 59.06 461 PRO A N 1
ATOM 3609 C CA . PRO A 1 461 ? -39.374 23.687 -31.491 1.00 59.06 461 PRO A CA 1
ATOM 3610 C C . PRO A 1 461 ? -37.947 23.116 -31.522 1.00 59.06 461 PRO A C 1
ATOM 3612 O O . PRO A 1 461 ? -37.422 22.636 -30.516 1.00 59.06 461 PRO A O 1
ATOM 3615 N N . ARG A 1 462 ? -37.316 23.159 -32.702 1.00 67.62 462 ARG A N 1
ATOM 3616 C CA . ARG A 1 462 ? -35.922 22.745 -32.915 1.00 67.62 462 ARG A CA 1
ATOM 3617 C C . ARG A 1 462 ? -34.989 23.894 -32.530 1.00 67.62 462 ARG A C 1
ATOM 3619 O O . ARG A 1 462 ? -35.063 24.943 -33.155 1.00 67.62 462 ARG A O 1
ATOM 3626 N N . LEU A 1 463 ? -34.070 23.653 -31.594 1.00 60.88 463 LEU A N 1
ATOM 3627 C CA . LEU A 1 463 ? -33.024 24.617 -31.239 1.00 60.88 463 LEU A CA 1
ATOM 3628 C C . LEU A 1 463 ? -32.057 24.910 -32.401 1.00 60.88 463 LEU A C 1
ATOM 3630 O O . LEU A 1 463 ? -31.773 24.009 -33.203 1.00 60.88 463 LEU A O 1
ATOM 3634 N N . PRO A 1 464 ? -31.471 26.123 -32.439 1.00 65.06 464 PRO A N 1
ATOM 3635 C CA . PRO A 1 464 ? -30.364 26.423 -33.329 1.00 65.06 464 PRO A CA 1
ATOM 3636 C C . PRO A 1 464 ? -29.118 25.612 -32.947 1.00 65.06 464 PRO A C 1
ATOM 3638 O O . PRO A 1 464 ? -28.760 25.477 -31.779 1.00 65.06 464 PRO A O 1
ATOM 3641 N N . THR A 1 465 ? -28.445 25.081 -33.959 1.00 74.69 465 THR A N 1
ATOM 3642 C CA . THR A 1 465 ? -27.128 24.438 -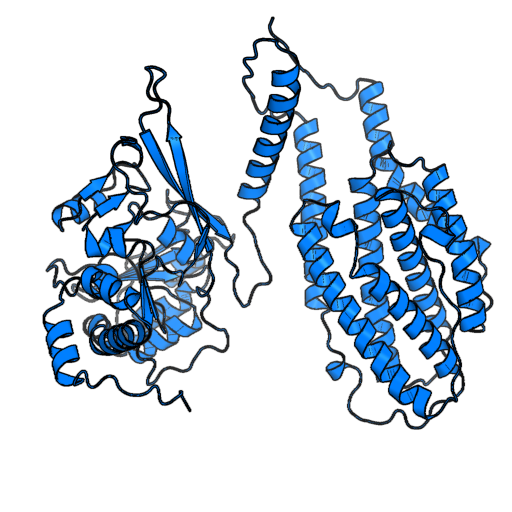33.886 1.00 74.69 465 THR A CA 1
ATOM 3643 C C . THR A 1 465 ? -26.009 25.476 -34.071 1.00 74.69 465 THR A C 1
ATOM 3645 O O . THR A 1 465 ? -26.279 26.576 -34.565 1.00 74.69 465 THR A O 1
ATOM 3648 N N . PRO A 1 466 ? -24.741 25.172 -33.726 1.00 66.81 466 PRO A N 1
ATOM 3649 C CA . PRO A 1 466 ? -23.618 26.062 -34.043 1.00 66.81 466 PRO A CA 1
ATOM 3650 C C . PRO A 1 466 ? -23.581 26.465 -35.527 1.00 66.81 466 PRO A C 1
ATOM 3652 O O . PRO A 1 466 ? -23.282 27.611 -35.864 1.00 66.81 466 PRO A O 1
ATOM 3655 N N . GLU A 1 467 ? -23.939 25.534 -36.413 1.00 75.62 467 GLU A N 1
ATOM 3656 C CA . GLU A 1 467 ? -24.040 25.744 -37.855 1.00 75.62 467 GLU A CA 1
ATOM 3657 C C . GLU A 1 467 ? -25.161 26.729 -38.224 1.00 75.62 467 GLU A C 1
ATOM 3659 O O . GLU A 1 467 ? -24.967 27.565 -39.107 1.00 75.62 467 GLU A O 1
ATOM 3664 N N . ASP A 1 468 ? -26.290 26.706 -37.508 1.00 75.12 468 ASP A N 1
ATOM 3665 C CA . ASP A 1 468 ? -27.396 27.652 -37.715 1.00 75.12 468 ASP A CA 1
ATOM 3666 C C . ASP A 1 468 ? -26.999 29.101 -37.369 1.00 75.12 468 ASP A C 1
ATOM 3668 O O . ASP A 1 468 ? -27.628 30.042 -37.861 1.00 75.12 468 ASP A O 1
ATOM 3672 N N . CYS A 1 469 ? -25.943 29.293 -36.568 1.00 68.88 469 CYS A N 1
ATOM 3673 C CA . CYS A 1 469 ? -25.396 30.595 -36.169 1.00 68.88 469 CYS A CA 1
ATOM 3674 C C . CYS A 1 469 ? -24.091 30.985 -36.900 1.00 68.88 469 CYS A C 1
ATOM 3676 O O . CYS A 1 469 ? -23.455 31.965 -36.509 1.00 68.88 469 CYS A O 1
ATOM 3678 N N . ASP A 1 470 ? -23.699 30.248 -37.951 1.00 73.50 470 ASP A N 1
ATOM 3679 C CA . ASP A 1 470 ? -22.439 30.413 -38.711 1.00 73.50 470 ASP A CA 1
ATOM 3680 C C . ASP A 1 470 ? -21.180 30.415 -37.818 1.00 73.50 470 ASP A C 1
ATOM 3682 O O . ASP A 1 470 ? -20.189 31.108 -38.062 1.00 73.50 470 ASP A O 1
ATOM 3686 N N . VAL A 1 471 ? -21.213 29.626 -36.743 1.00 72.81 471 VAL A N 1
ATOM 3687 C CA . VAL A 1 471 ? -20.117 29.529 -35.781 1.00 72.81 471 VAL A CA 1
ATOM 3688 C C . VAL A 1 471 ? -19.095 28.493 -36.256 1.00 72.81 471 VAL A C 1
ATOM 3690 O O . VAL A 1 471 ? -19.374 27.294 -36.313 1.00 72.81 471 VAL A O 1
ATOM 3693 N N . LYS A 1 472 ? -17.872 28.944 -36.565 1.00 70.75 472 LYS A N 1
ATOM 3694 C CA . LYS A 1 472 ? -16.764 28.091 -37.038 1.00 70.75 472 LYS A CA 1
ATOM 3695 C C . LYS A 1 472 ? -15.621 28.020 -36.024 1.00 70.75 472 LYS A C 1
ATOM 3697 O O . LYS A 1 472 ? -15.334 28.979 -35.314 1.00 70.75 472 LYS A O 1
ATOM 3702 N N . GLY A 1 473 ? -14.929 26.880 -36.004 1.00 72.81 473 GLY A N 1
ATOM 3703 C CA . GLY A 1 473 ? -13.759 26.651 -35.151 1.00 72.81 473 GLY A CA 1
ATOM 3704 C C . GLY A 1 473 ? -14.093 26.372 -33.679 1.00 72.81 473 GLY A C 1
ATOM 3705 O O . GLY A 1 473 ? -15.219 26.555 -33.221 1.00 72.81 473 GLY A O 1
ATOM 3706 N N . ALA A 1 474 ? -13.097 25.892 -32.932 1.00 66.44 474 ALA A N 1
ATOM 3707 C CA . ALA A 1 474 ? -13.276 25.465 -31.543 1.00 66.44 474 ALA A CA 1
ATOM 3708 C C . ALA A 1 474 ? -13.644 26.623 -30.597 1.00 66.44 474 ALA A C 1
ATOM 3710 O O . ALA A 1 474 ? -14.534 26.465 -29.767 1.00 66.44 474 ALA A O 1
ATOM 3711 N N . GLY A 1 475 ? -13.014 27.793 -30.762 1.00 69.00 475 GLY A N 1
ATOM 3712 C CA . GLY A 1 475 ? -13.295 28.980 -29.943 1.00 69.00 475 GLY A CA 1
ATOM 3713 C C . GLY A 1 475 ? -14.702 29.541 -30.163 1.00 69.00 475 GLY A C 1
ATOM 3714 O O . GLY A 1 475 ? -15.406 29.830 -29.200 1.00 69.00 475 GLY A O 1
ATOM 3715 N N . GLY A 1 476 ? -15.157 29.601 -31.419 1.00 71.00 476 GLY A N 1
ATOM 3716 C CA . GLY A 1 476 ? -16.531 29.994 -31.731 1.00 71.00 476 GLY A CA 1
ATOM 3717 C C . GLY A 1 476 ? -17.548 29.024 -31.127 1.00 71.00 476 GLY A C 1
ATOM 3718 O O . GLY A 1 476 ? -18.514 29.454 -30.503 1.00 71.00 476 GLY A O 1
ATOM 3719 N N . ARG A 1 477 ? -17.319 27.710 -31.265 1.00 72.88 477 ARG A N 1
ATOM 3720 C CA . ARG A 1 477 ? -18.214 26.685 -30.700 1.00 72.88 477 ARG A CA 1
ATOM 3721 C C . ARG A 1 477 ? -18.277 26.752 -29.172 1.00 72.88 477 ARG A C 1
ATOM 3723 O O . ARG A 1 477 ? -19.362 26.609 -28.621 1.00 72.88 477 ARG A O 1
ATOM 3730 N N . LEU A 1 478 ? -17.155 27.018 -28.499 1.00 68.50 478 LEU A N 1
ATOM 3731 C CA . LEU A 1 478 ? -17.123 27.224 -27.048 1.00 68.50 478 LEU A CA 1
ATOM 3732 C C . LEU A 1 478 ? -17.989 28.425 -26.631 1.00 68.50 478 LEU A C 1
ATOM 3734 O O . LEU A 1 478 ? -18.827 28.286 -25.745 1.00 68.50 478 LEU A O 1
ATOM 3738 N N . LEU A 1 479 ? -17.846 29.566 -27.316 1.00 69.25 479 LEU A N 1
ATOM 3739 C CA . LEU A 1 479 ? -18.673 30.755 -27.073 1.00 69.25 479 LEU A CA 1
ATOM 3740 C C . LEU A 1 479 ? -20.157 30.511 -27.347 1.00 69.25 479 LEU A C 1
ATOM 3742 O O . LEU A 1 479 ? -20.999 31.001 -26.602 1.00 69.25 479 LEU A O 1
ATOM 3746 N N . PHE A 1 480 ? -20.488 29.744 -28.386 1.00 76.31 480 PHE A N 1
ATOM 3747 C CA . PHE A 1 480 ? -21.869 29.367 -28.676 1.00 76.31 480 PHE A CA 1
ATOM 3748 C C . PHE A 1 480 ? -22.486 28.566 -27.523 1.00 76.31 480 PHE A C 1
ATOM 3750 O O . PHE A 1 480 ? -23.559 28.917 -27.039 1.00 76.31 480 PHE A O 1
ATOM 3757 N N . TYR A 1 481 ? -21.802 27.527 -27.034 1.00 72.00 481 TYR A N 1
ATOM 3758 C CA . TYR A 1 481 ? -22.308 26.731 -25.911 1.00 72.00 481 TYR A CA 1
ATOM 3759 C C . TYR A 1 481 ? -22.386 27.535 -24.613 1.00 72.00 481 TYR A C 1
ATOM 3761 O O . TYR A 1 481 ? -23.352 27.396 -23.866 1.00 72.00 481 TYR A O 1
ATOM 3769 N N . TYR A 1 482 ? -21.419 28.422 -24.384 1.00 70.44 482 TYR A N 1
ATOM 3770 C CA . TYR A 1 482 ? -21.451 29.350 -23.263 1.00 70.44 482 TYR A CA 1
ATOM 3771 C C . TYR A 1 482 ? -22.669 30.285 -23.323 1.00 70.44 482 TYR A C 1
ATOM 3773 O O . TYR A 1 482 ? -23.406 30.408 -22.347 1.00 70.44 482 TYR A O 1
ATOM 3781 N N . ALA A 1 483 ? -22.949 30.866 -24.492 1.00 70.94 483 ALA A N 1
ATOM 3782 C CA . ALA A 1 483 ? -24.118 31.713 -24.719 1.00 70.94 483 ALA A CA 1
ATOM 3783 C C . ALA A 1 483 ? -25.438 30.966 -24.458 1.00 70.94 483 ALA A C 1
ATOM 3785 O O . ALA A 1 483 ? -26.357 31.510 -23.845 1.00 70.94 483 ALA A O 1
ATOM 3786 N N . VAL A 1 484 ? -25.513 29.698 -24.872 1.00 73.00 484 VAL A N 1
ATOM 3787 C CA . VAL A 1 484 ? -26.659 28.820 -24.599 1.00 73.00 484 VAL A CA 1
ATOM 3788 C C . VAL A 1 484 ? -26.820 28.556 -23.096 1.00 73.00 484 VAL A C 1
ATOM 3790 O O . VAL A 1 484 ? -27.952 28.570 -22.604 1.00 73.00 484 VAL A O 1
ATOM 3793 N N . TRP A 1 485 ? -25.733 28.365 -22.337 1.00 67.19 485 TRP A N 1
ATOM 3794 C CA . TRP A 1 485 ? -25.811 28.226 -20.876 1.00 67.19 485 TRP A CA 1
ATOM 3795 C C . TRP A 1 485 ? -26.281 29.508 -20.190 1.00 67.19 485 TRP A C 1
ATOM 3797 O O . TRP A 1 485 ? -27.144 29.436 -19.316 1.00 67.19 485 TRP A O 1
ATOM 3807 N N . CYS A 1 486 ? -25.780 30.673 -20.606 1.00 69.44 486 CYS A N 1
ATOM 3808 C CA . CYS A 1 486 ? -26.230 31.956 -20.068 1.00 69.44 486 CYS A CA 1
ATOM 3809 C C . CYS A 1 486 ? -27.729 32.168 -20.312 1.00 69.44 486 CYS A C 1
ATOM 3811 O O . CYS A 1 486 ? -28.468 32.470 -19.375 1.00 69.44 486 CYS A O 1
ATOM 3813 N N . ALA A 1 487 ? -28.196 31.926 -21.542 1.00 69.94 487 ALA A N 1
ATOM 3814 C CA . ALA A 1 487 ? -29.616 32.007 -21.877 1.00 69.94 487 ALA A CA 1
ATOM 3815 C C . ALA A 1 487 ? -30.453 31.027 -21.036 1.00 69.94 487 ALA A C 1
ATOM 3817 O O . ALA A 1 487 ? -31.468 31.413 -20.460 1.00 69.94 487 ALA A O 1
ATOM 3818 N N . SER A 1 488 ? -29.988 29.783 -20.884 1.00 68.62 488 SER A N 1
ATOM 3819 C CA . SER A 1 488 ? -30.654 28.768 -20.055 1.00 68.62 488 SER A CA 1
ATOM 3820 C C . SER A 1 488 ? -30.745 29.183 -18.583 1.00 68.62 488 SER A C 1
ATOM 3822 O O . SER A 1 488 ? -31.784 28.987 -17.957 1.00 68.62 488 SER A O 1
ATOM 3824 N N . SER A 1 489 ? -29.691 29.796 -18.033 1.00 69.81 489 SER A N 1
ATOM 3825 C CA . SER A 1 489 ? -29.674 30.302 -16.655 1.00 69.81 489 SER A CA 1
ATOM 3826 C C . SER A 1 489 ? -30.695 31.420 -16.444 1.00 69.81 489 SER A C 1
ATOM 3828 O O . SER A 1 489 ? -31.488 31.348 -15.508 1.00 69.81 489 SER A O 1
ATOM 3830 N N . VAL A 1 490 ? -30.714 32.423 -17.330 1.00 66.88 490 VAL A N 1
ATOM 3831 C CA . VAL A 1 490 ? -31.648 33.563 -17.253 1.00 66.88 490 VAL A CA 1
ATOM 3832 C C . VAL A 1 490 ? -33.095 33.088 -17.348 1.00 66.88 490 VAL A C 1
ATOM 3834 O O . VAL A 1 490 ? -33.967 33.559 -16.615 1.00 66.88 490 VAL A O 1
ATOM 3837 N N . VAL A 1 491 ? -33.358 32.116 -18.220 1.00 67.50 491 VAL A N 1
ATOM 3838 C CA . VAL A 1 491 ? -34.694 31.543 -18.362 1.00 67.50 491 VAL A CA 1
ATOM 3839 C C . VAL A 1 491 ? -35.112 30.765 -17.116 1.00 67.50 491 VAL A C 1
ATOM 3841 O O . VAL A 1 491 ? -36.234 30.948 -16.650 1.00 67.50 491 VAL A O 1
ATOM 3844 N N . LEU A 1 492 ? -34.225 29.955 -16.530 1.00 67.50 492 LEU A N 1
ATOM 3845 C CA . LEU A 1 492 ? -34.523 29.227 -15.292 1.00 67.50 492 LEU A CA 1
ATOM 3846 C C . LEU A 1 492 ? -34.797 30.175 -14.114 1.00 67.50 492 LEU A C 1
ATOM 3848 O O . LEU A 1 492 ? -35.703 29.911 -13.328 1.00 67.50 492 LEU A O 1
ATOM 3852 N N . GLU A 1 493 ? -34.066 31.286 -14.003 1.00 66.44 493 GLU A N 1
ATOM 3853 C CA . GLU A 1 493 ? -34.299 32.308 -12.973 1.00 66.44 493 GLU A CA 1
ATOM 3854 C C . GLU A 1 493 ? -35.615 33.062 -13.175 1.00 66.44 493 GLU A C 1
ATOM 3856 O O . GLU A 1 493 ? -36.392 33.223 -12.234 1.00 66.44 493 GLU A O 1
ATOM 3861 N N . THR A 1 494 ? -35.884 33.503 -14.407 1.00 66.50 494 THR A N 1
ATOM 3862 C CA . THR A 1 494 ? -37.113 34.242 -14.728 1.00 66.50 494 THR A CA 1
ATOM 3863 C C . THR A 1 494 ? -38.338 33.361 -14.526 1.00 66.50 494 THR A C 1
ATOM 3865 O O . THR A 1 494 ? -39.359 33.807 -14.005 1.00 66.50 494 THR A O 1
ATOM 3868 N N . TRP A 1 495 ? -38.221 32.084 -14.889 1.00 67.75 495 TRP A N 1
ATOM 3869 C CA . TRP A 1 495 ? -39.272 31.112 -14.662 1.00 67.75 495 TRP A CA 1
ATOM 3870 C C . TRP A 1 495 ? -39.491 30.868 -13.165 1.00 67.75 495 TRP A C 1
ATOM 3872 O O . TRP A 1 495 ? -40.623 31.000 -12.716 1.00 67.75 495 TRP A O 1
ATOM 3882 N N . GLN A 1 496 ? -38.437 30.648 -12.365 1.00 67.12 496 GLN A N 1
ATOM 3883 C CA . GLN A 1 496 ? -38.550 30.533 -10.899 1.00 67.12 496 GLN A CA 1
ATOM 3884 C C . GLN A 1 496 ? -39.257 31.733 -10.251 1.00 67.12 496 GLN A C 1
ATOM 3886 O O . GLN A 1 496 ? -40.026 31.551 -9.310 1.00 67.12 496 GLN A O 1
ATOM 3891 N N . ALA A 1 497 ? -39.021 32.947 -10.751 1.00 69.75 497 ALA A N 1
ATOM 3892 C CA . ALA A 1 497 ? -39.650 34.162 -10.236 1.00 69.75 497 ALA A CA 1
ATOM 3893 C C . ALA A 1 497 ? -41.135 34.312 -10.633 1.00 69.75 497 ALA A C 1
ATOM 3895 O O . ALA A 1 497 ? -41.867 35.047 -9.971 1.00 69.75 497 ALA A O 1
ATOM 3896 N N . GLY A 1 498 ? -41.574 33.643 -11.706 1.00 66.56 498 GLY A N 1
ATOM 3897 C CA . GLY A 1 498 ? -42.914 33.773 -12.288 1.00 66.56 498 GLY A CA 1
ATOM 3898 C C . GLY A 1 498 ? -43.875 32.613 -12.009 1.00 66.56 498 GLY A C 1
ATOM 3899 O O . GLY A 1 498 ? -45.001 32.640 -12.505 1.00 66.56 498 GLY A O 1
ATOM 3900 N N . LEU A 1 499 ? -43.460 31.589 -11.256 1.00 62.22 499 LEU A N 1
ATOM 3901 C CA . LEU A 1 499 ? -44.294 30.417 -10.976 1.00 62.22 499 LEU A CA 1
ATOM 3902 C C . LEU A 1 499 ? -45.474 30.769 -10.045 1.00 62.22 499 LEU A C 1
ATOM 3904 O O . LEU A 1 499 ? -45.253 31.267 -8.939 1.00 62.22 499 LEU A O 1
ATOM 3908 N N . PRO A 1 500 ? -46.734 30.500 -10.443 1.00 59.53 500 PRO A N 1
ATOM 3909 C CA . PRO A 1 500 ? -47.868 30.616 -9.536 1.00 59.53 500 PRO A CA 1
ATOM 3910 C C . PRO A 1 500 ? -47.798 29.524 -8.458 1.00 59.53 500 PRO A C 1
ATOM 3912 O O . PRO A 1 500 ? -47.563 28.353 -8.749 1.00 59.53 500 PRO A O 1
ATOM 3915 N N . SER A 1 501 ? -48.009 29.914 -7.201 1.00 57.88 501 SER A N 1
ATOM 3916 C CA . SER A 1 501 ? -48.037 29.001 -6.052 1.00 57.88 501 SER A CA 1
ATOM 3917 C C . SER A 1 501 ? -49.355 28.199 -5.992 1.00 57.88 501 SER A C 1
ATOM 3919 O O . SER A 1 501 ? -50.404 28.810 -6.221 1.00 57.88 501 SER A O 1
ATOM 3921 N N . PRO A 1 502 ? -49.357 26.896 -5.617 1.00 59.62 502 PRO A N 1
ATOM 3922 C CA . PRO A 1 502 ? -48.208 26.023 -5.345 1.00 59.62 502 PRO A CA 1
ATOM 3923 C C . PRO A 1 502 ? -48.000 24.955 -6.438 1.00 59.62 502 PRO A C 1
ATOM 3925 O O . PRO A 1 502 ? -48.901 24.164 -6.721 1.00 59.62 502 PRO A O 1
ATOM 3928 N N . LEU A 1 503 ? -46.791 24.884 -7.008 1.00 65.75 503 LEU A N 1
ATOM 3929 C CA . LEU A 1 503 ? -46.342 23.690 -7.729 1.00 65.75 503 LEU A CA 1
ATOM 3930 C C . LEU A 1 503 ? -45.897 22.607 -6.734 1.00 65.75 503 LEU A C 1
ATOM 3932 O O . LEU A 1 503 ? -45.704 22.856 -5.544 1.00 65.75 503 LEU A O 1
ATOM 3936 N N . HIS A 1 504 ? -45.731 21.377 -7.223 1.00 76.56 504 HIS A N 1
ATOM 3937 C CA . HIS A 1 504 ? -45.234 20.275 -6.406 1.00 76.56 504 HIS A CA 1
ATOM 3938 C C . HIS A 1 504 ? -43.798 20.553 -5.922 1.00 76.56 504 HIS A C 1
ATOM 3940 O O . HIS A 1 504 ? -42.896 20.779 -6.733 1.00 76.56 504 HIS A O 1
ATOM 3946 N N . GLN A 1 505 ? -43.570 20.476 -4.606 1.00 79.00 505 GLN A N 1
ATOM 3947 C CA . GLN A 1 505 ? -42.288 20.800 -3.962 1.00 79.00 505 GLN A CA 1
ATOM 3948 C C . GLN A 1 505 ? -41.100 20.045 -4.581 1.00 79.00 505 GLN A C 1
ATOM 3950 O O . GLN A 1 505 ? -40.051 20.638 -4.820 1.00 79.00 505 GLN A O 1
ATOM 3955 N N . GLY A 1 506 ? -41.270 18.756 -4.902 1.00 80.94 506 GLY A N 1
ATOM 3956 C CA . GLY A 1 506 ? -40.203 17.953 -5.515 1.00 80.94 506 GLY A CA 1
ATOM 3957 C C . GLY A 1 506 ? -39.799 18.451 -6.908 1.00 80.94 506 GLY A C 1
ATOM 3958 O O . GLY A 1 506 ? -38.626 18.410 -7.274 1.00 80.94 506 GLY A O 1
ATOM 3959 N N . PHE A 1 507 ? -40.752 18.998 -7.670 1.00 80.44 507 PHE A N 1
ATOM 3960 C CA . PHE A 1 507 ? -40.474 19.581 -8.978 1.00 80.44 507 PHE A CA 1
ATOM 3961 C C . PHE A 1 507 ? -39.771 20.937 -8.853 1.00 80.44 507 PHE A C 1
ATOM 3963 O O . PHE A 1 507 ? -38.787 21.190 -9.547 1.00 80.44 507 PHE A O 1
ATOM 3970 N N . GLU A 1 508 ? -40.213 21.785 -7.922 1.00 80.19 508 GLU A N 1
ATOM 3971 C CA . GLU A 1 508 ? -39.528 23.045 -7.623 1.00 80.19 508 GLU A CA 1
ATOM 3972 C C . GLU A 1 508 ? -38.084 22.812 -7.152 1.00 80.19 508 GLU A C 1
ATOM 3974 O O . GLU A 1 508 ? -37.169 23.522 -7.572 1.00 80.19 508 GLU A O 1
ATOM 3979 N N . ASP A 1 509 ? -37.858 21.792 -6.321 1.00 82.12 509 ASP A N 1
ATOM 3980 C CA . ASP A 1 509 ? -36.529 21.421 -5.834 1.00 82.12 509 ASP A CA 1
ATOM 3981 C C . ASP A 1 509 ? -35.636 20.898 -6.969 1.00 82.12 509 ASP A C 1
ATOM 3983 O O . ASP A 1 509 ? -34.474 21.302 -7.072 1.00 82.12 509 ASP A O 1
ATOM 3987 N N . PHE A 1 510 ? -36.187 20.078 -7.870 1.00 82.69 510 PHE A N 1
ATOM 3988 C CA . PHE A 1 510 ? -35.511 19.610 -9.083 1.00 82.69 510 PHE A CA 1
ATOM 3989 C C . PHE A 1 510 ? -35.066 20.769 -9.985 1.00 82.69 510 PHE A C 1
ATOM 3991 O O . PHE A 1 510 ? -33.892 20.876 -10.352 1.00 82.69 510 PHE A O 1
ATOM 3998 N N . VAL A 1 511 ? -35.972 21.704 -10.273 1.00 81.56 511 VAL A N 1
ATOM 3999 C CA . VAL A 1 511 ? -35.687 22.901 -11.075 1.00 81.56 511 VAL A CA 1
ATOM 4000 C C . VAL A 1 511 ? -34.645 23.791 -10.396 1.00 81.56 511 VAL A C 1
ATOM 4002 O O . VAL A 1 511 ? -33.741 24.314 -11.055 1.00 81.56 511 VAL A O 1
ATOM 4005 N N . ARG A 1 512 ? -34.728 23.957 -9.072 1.00 82.81 512 ARG A N 1
ATOM 4006 C CA . ARG A 1 512 ? -33.767 24.750 -8.292 1.00 82.81 512 ARG A CA 1
ATOM 4007 C C . ARG A 1 512 ? -32.365 24.154 -8.340 1.00 82.81 512 ARG A C 1
ATOM 4009 O O . ARG A 1 512 ? -31.383 24.894 -8.449 1.00 82.81 512 ARG A O 1
ATOM 4016 N N . LYS A 1 513 ? -32.262 22.827 -8.286 1.00 84.69 513 LYS A N 1
ATOM 4017 C CA . LYS A 1 513 ? -30.993 22.103 -8.383 1.00 84.69 513 LYS A CA 1
ATOM 4018 C C . LYS A 1 513 ? -30.371 22.228 -9.773 1.00 84.69 513 LYS A C 1
ATOM 4020 O O . LYS A 1 513 ? -29.215 22.639 -9.852 1.00 84.69 513 LYS A O 1
ATOM 4025 N N . ILE A 1 514 ? -31.146 22.036 -10.845 1.00 81.06 514 ILE A N 1
ATOM 4026 C CA . ILE A 1 514 ? -30.671 22.280 -12.221 1.00 81.06 514 ILE A CA 1
ATOM 4027 C C . ILE A 1 514 ? -30.204 23.728 -12.389 1.00 81.06 514 ILE A C 1
ATOM 4029 O O . ILE A 1 514 ? -29.099 23.961 -12.869 1.00 81.06 514 ILE A O 1
ATOM 4033 N N . GLY A 1 515 ? -30.999 24.708 -11.946 1.00 81.00 515 GLY A N 1
ATOM 4034 C CA . GLY A 1 515 ? -30.622 26.121 -12.036 1.00 81.00 515 GLY A CA 1
ATOM 4035 C C . GLY A 1 515 ? -29.318 26.437 -11.300 1.00 81.00 515 GLY A C 1
ATOM 4036 O O . GLY A 1 515 ? -28.492 27.199 -11.796 1.00 81.00 515 GLY A O 1
ATOM 4037 N N . THR A 1 516 ? -29.089 25.807 -10.146 1.00 82.81 516 THR A N 1
ATOM 4038 C CA . THR A 1 516 ? -27.837 25.953 -9.388 1.00 82.81 516 THR A CA 1
ATOM 4039 C C . THR A 1 516 ? -26.644 25.373 -10.150 1.00 82.81 516 THR A C 1
ATOM 4041 O O . THR A 1 516 ? -25.584 25.997 -10.200 1.00 82.81 516 THR A O 1
ATOM 4044 N N . ASP A 1 517 ? -26.804 24.204 -10.766 1.00 81.31 517 ASP A N 1
ATOM 4045 C CA . ASP A 1 517 ? -25.737 23.556 -11.531 1.00 81.31 517 ASP A CA 1
ATOM 4046 C C . ASP A 1 517 ? -25.411 24.326 -12.818 1.00 81.31 517 ASP A C 1
ATOM 4048 O O . ASP A 1 517 ? -24.239 24.583 -13.095 1.00 81.31 517 ASP A O 1
ATOM 4052 N N . VAL A 1 518 ? -26.431 24.789 -13.549 1.00 79.81 518 VAL A N 1
ATOM 4053 C CA . VAL A 1 518 ? -26.267 25.605 -14.764 1.00 79.81 518 VAL A CA 1
ATOM 4054 C C . VAL A 1 518 ? -25.528 26.908 -14.458 1.00 79.81 518 VAL A C 1
ATOM 4056 O O . VAL A 1 518 ? -24.588 27.246 -15.172 1.00 79.81 518 VAL A O 1
ATOM 4059 N N . LYS A 1 519 ? -25.860 27.606 -13.363 1.00 78.88 519 LYS A N 1
ATOM 4060 C CA . LYS A 1 519 ? -25.130 28.816 -12.932 1.00 78.88 519 LYS A CA 1
ATOM 4061 C C . LYS A 1 519 ? -23.645 28.561 -12.709 1.00 78.88 519 LYS A C 1
ATOM 4063 O O . LYS A 1 519 ? -22.805 29.385 -13.063 1.00 78.88 519 LYS A O 1
ATOM 4068 N N . ARG A 1 520 ? -23.307 27.412 -12.129 1.00 79.19 520 ARG A N 1
ATOM 4069 C CA . ARG A 1 520 ? -21.910 27.036 -11.908 1.00 79.19 520 ARG A CA 1
ATOM 4070 C C . ARG A 1 520 ? -21.206 26.665 -13.217 1.00 79.19 520 ARG A C 1
ATOM 4072 O O . ARG A 1 520 ? -20.031 26.991 -13.365 1.00 79.19 520 ARG A O 1
ATOM 4079 N N . PHE A 1 521 ? -21.902 26.039 -14.172 1.00 78.31 521 PHE A N 1
ATOM 4080 C CA . PHE A 1 521 ? -21.366 25.804 -15.520 1.00 78.31 521 PHE A CA 1
ATOM 4081 C C . PHE A 1 521 ? -21.131 27.113 -16.278 1.00 78.31 521 PHE A C 1
ATOM 4083 O O . PHE A 1 521 ? -20.100 27.247 -16.932 1.00 78.31 521 PHE A O 1
ATOM 4090 N N . VAL A 1 522 ? -22.019 28.103 -16.129 1.00 75.69 522 VAL A N 1
ATOM 4091 C CA . VAL A 1 522 ? -21.809 29.464 -16.644 1.00 75.69 522 VAL A CA 1
ATOM 4092 C C . VAL A 1 522 ? -20.564 30.084 -16.006 1.00 75.69 522 VAL A C 1
ATOM 4094 O O . VAL A 1 522 ? -19.633 30.433 -16.720 1.00 75.69 522 VAL A O 1
ATOM 4097 N N . GLY A 1 523 ? -20.463 30.133 -14.675 1.00 76.38 523 GLY A N 1
ATOM 4098 C CA . GLY A 1 523 ? -19.273 30.693 -14.015 1.00 76.38 523 GLY A CA 1
ATOM 4099 C C . GLY A 1 523 ? -17.961 30.038 -14.474 1.00 76.38 523 GLY A C 1
ATOM 4100 O O . GLY A 1 523 ? -16.965 30.715 -14.712 1.00 76.38 523 GLY A O 1
ATOM 4101 N N . PHE A 1 524 ? -17.974 28.721 -14.691 1.00 73.69 524 PHE A N 1
ATOM 4102 C CA . PHE A 1 524 ? -16.828 27.999 -15.241 1.00 73.69 524 PHE A CA 1
ATOM 4103 C C . PHE A 1 524 ? -16.542 28.337 -16.712 1.00 73.69 524 PHE A C 1
ATOM 4105 O O . PHE A 1 524 ? -15.386 28.527 -17.094 1.00 73.69 524 PHE A O 1
ATOM 4112 N N . GLY A 1 525 ? -17.578 28.382 -17.551 1.00 72.19 525 GLY A N 1
ATOM 4113 C CA . GLY A 1 525 ? -17.457 28.691 -18.972 1.00 72.19 525 GLY A CA 1
ATOM 4114 C C . GLY A 1 525 ? -16.912 30.097 -19.218 1.00 72.19 525 GLY A C 1
ATOM 4115 O O . GLY A 1 525 ? -16.084 30.263 -20.114 1.00 72.19 525 GLY A O 1
ATOM 4116 N N . ALA A 1 526 ? -17.303 31.066 -18.384 1.00 70.56 526 ALA A N 1
ATOM 4117 C CA . ALA A 1 526 ? -16.802 32.439 -18.407 1.00 70.56 526 ALA A CA 1
ATOM 4118 C C . ALA A 1 526 ? -15.283 32.464 -18.203 1.00 70.56 526 ALA A C 1
ATOM 4120 O O . ALA A 1 526 ? -14.534 32.921 -19.068 1.00 70.56 526 ALA A O 1
ATOM 4121 N N . GLU A 1 527 ? -14.822 31.856 -17.109 1.00 68.12 527 GLU A N 1
ATOM 4122 C CA . GLU A 1 527 ? -13.406 31.812 -16.748 1.00 68.12 527 GLU A CA 1
ATOM 4123 C C . GLU A 1 527 ? -12.575 31.047 -17.789 1.00 68.12 527 GLU A C 1
ATOM 4125 O O . GLU A 1 527 ? -11.467 31.451 -18.158 1.00 68.12 527 GLU A O 1
ATOM 4130 N N . ALA A 1 528 ? -13.121 29.946 -18.313 1.00 67.25 528 ALA A N 1
ATOM 4131 C CA . ALA A 1 528 ? -12.488 29.177 -19.374 1.00 67.25 528 ALA A CA 1
ATOM 4132 C C . ALA A 1 528 ? -12.344 30.008 -20.658 1.00 67.25 528 ALA A C 1
ATOM 4134 O O . ALA A 1 528 ? -11.272 30.009 -21.262 1.00 67.25 528 ALA A O 1
ATOM 4135 N N . CYS A 1 529 ? -13.380 30.747 -21.064 1.00 64.88 529 CYS A N 1
ATOM 4136 C CA . CYS A 1 529 ? -13.310 31.631 -22.227 1.00 64.88 529 CYS A CA 1
ATOM 4137 C C . CYS A 1 529 ? -12.264 32.736 -22.024 1.00 64.88 529 CYS A C 1
ATOM 4139 O O . CYS A 1 529 ? -11.414 32.919 -22.896 1.00 64.88 529 CYS A O 1
ATOM 4141 N N . CYS A 1 530 ? -12.254 33.392 -20.859 1.00 64.56 530 CYS A N 1
ATOM 4142 C CA . CYS A 1 530 ? -11.264 34.412 -20.500 1.00 64.56 530 CYS A CA 1
ATOM 4143 C C . CYS A 1 530 ? -9.824 33.871 -20.533 1.00 64.56 530 CYS A C 1
ATOM 4145 O O . CYS A 1 530 ? -8.903 34.559 -20.973 1.00 64.56 530 CYS A O 1
ATOM 4147 N N . THR A 1 531 ? -9.627 32.619 -20.115 1.00 63.47 531 THR A N 1
ATOM 4148 C CA . THR A 1 531 ? -8.302 31.988 -20.037 1.00 63.47 531 THR A CA 1
ATOM 4149 C C . THR A 1 531 ? -7.802 31.470 -21.388 1.00 63.47 531 THR A C 1
ATOM 4151 O O . THR A 1 531 ? -6.628 31.634 -21.718 1.00 63.47 531 THR A O 1
ATOM 4154 N N . PHE A 1 532 ? -8.658 30.800 -22.167 1.00 58.75 532 PHE A N 1
ATOM 4155 C CA . PHE A 1 532 ? -8.234 30.070 -23.369 1.00 58.75 532 PHE A CA 1
ATOM 4156 C C . PHE A 1 532 ? -8.253 30.903 -24.646 1.00 58.75 532 PHE A C 1
ATOM 4158 O O . PHE A 1 532 ? -7.522 30.571 -25.581 1.00 58.75 532 PHE A O 1
ATOM 4165 N N . LEU A 1 533 ? -9.076 31.949 -24.717 1.00 57.53 533 LEU A N 1
ATOM 4166 C CA . LEU A 1 533 ? -9.195 32.737 -25.941 1.00 57.53 533 LEU A CA 1
ATOM 4167 C C . LEU A 1 533 ? -8.109 33.813 -26.057 1.00 57.53 533 LEU A C 1
ATOM 4169 O O . LEU A 1 533 ? -7.790 34.208 -27.174 1.00 57.53 533 LEU A O 1
ATOM 4173 N N . GLY A 1 534 ? -7.487 34.253 -24.957 1.00 55.12 534 GLY A N 1
ATOM 4174 C CA . GLY A 1 534 ? -6.599 35.422 -24.985 1.00 55.12 534 GLY A CA 1
ATOM 4175 C C . GLY A 1 534 ? -7.304 36.671 -25.551 1.00 55.12 534 GLY A C 1
ATOM 4176 O O . GLY A 1 534 ? -8.431 36.611 -26.033 1.00 55.12 534 GLY A O 1
ATOM 4177 N N . SER A 1 535 ? -6.661 37.835 -25.523 1.00 48.31 535 SER A N 1
ATOM 4178 C CA . SER A 1 535 ? -7.244 39.053 -26.119 1.00 48.31 535 SER A CA 1
ATOM 4179 C C . SER A 1 535 ? -7.305 39.031 -27.654 1.00 48.31 535 SER A C 1
ATOM 4181 O O . SER A 1 535 ? -7.971 39.879 -28.244 1.00 48.31 535 SER A O 1
ATOM 4183 N N . ASP A 1 536 ? -6.621 38.081 -28.304 1.00 43.62 536 ASP A N 1
ATOM 4184 C CA . ASP A 1 536 ? -6.265 38.193 -29.725 1.00 43.62 536 ASP A CA 1
ATOM 4185 C C . ASP A 1 536 ? -7.009 37.209 -30.647 1.00 43.62 536 ASP A C 1
ATOM 4187 O O . ASP A 1 536 ? -6.943 37.348 -31.868 1.00 43.62 536 ASP A O 1
ATOM 4191 N N . VAL A 1 537 ? -7.711 36.200 -30.110 1.00 45.84 537 VAL A N 1
ATOM 4192 C CA . VAL A 1 537 ? -8.343 35.151 -30.942 1.00 45.84 537 VAL A CA 1
ATOM 4193 C C . VAL A 1 537 ? -9.777 35.510 -31.340 1.00 45.84 537 VAL A C 1
ATOM 4195 O O . VAL A 1 537 ? -10.239 35.081 -32.398 1.00 45.84 537 VAL A O 1
ATOM 4198 N N . ILE A 1 538 ? -10.485 36.308 -30.533 1.00 52.53 538 ILE A N 1
ATOM 4199 C CA . ILE A 1 538 ? -11.850 36.782 -30.806 1.00 52.53 538 ILE A CA 1
ATOM 4200 C C . ILE A 1 538 ? -11.949 38.215 -30.278 1.00 52.53 538 ILE A C 1
ATOM 4202 O O . ILE A 1 538 ? -11.787 38.436 -29.081 1.00 52.53 538 ILE A O 1
ATOM 4206 N N . SER A 1 539 ? -12.183 39.195 -31.156 1.00 60.81 539 SER A N 1
ATOM 4207 C CA . SER A 1 539 ? -12.369 40.583 -30.716 1.00 60.81 539 SER A CA 1
ATOM 4208 C C . SER A 1 539 ? -13.608 40.702 -29.822 1.00 60.81 539 SER A C 1
ATOM 4210 O O . SER A 1 539 ? -14.564 39.940 -29.985 1.00 60.81 539 SER A O 1
ATOM 4212 N N . SER A 1 540 ? -13.617 41.680 -28.908 1.00 58.56 540 SER A N 1
ATOM 4213 C CA . SER A 1 540 ? -14.793 42.002 -28.077 1.00 58.56 540 SER A CA 1
ATOM 4214 C C . SER A 1 540 ? -16.065 42.106 -28.928 1.00 58.56 540 SER A C 1
ATOM 4216 O O . SER A 1 540 ? -17.074 41.491 -28.603 1.00 58.56 540 SER A O 1
ATOM 4218 N N . ASP A 1 541 ? -15.968 42.763 -30.086 1.00 63.56 541 ASP A N 1
ATOM 4219 C CA . ASP A 1 541 ? -17.068 42.925 -31.041 1.00 63.56 541 ASP A CA 1
ATOM 4220 C C . ASP A 1 541 ? -17.558 41.588 -31.625 1.00 63.56 541 ASP A C 1
ATOM 4222 O O . ASP A 1 541 ? -18.746 41.408 -31.882 1.00 63.56 541 ASP A O 1
ATOM 4226 N N . ALA A 1 542 ? -16.658 40.624 -31.845 1.00 63.41 542 ALA A N 1
ATOM 4227 C CA . ALA A 1 542 ? -17.015 39.302 -32.351 1.00 63.41 542 ALA A CA 1
ATOM 4228 C C . ALA A 1 542 ? -17.671 38.436 -31.264 1.00 63.41 542 ALA A C 1
ATOM 4230 O O . ALA A 1 542 ? -18.635 37.725 -31.554 1.00 63.41 542 ALA A O 1
ATOM 4231 N N . ALA A 1 543 ? -17.196 38.518 -30.018 1.00 62.19 543 ALA A N 1
ATOM 4232 C CA . ALA A 1 543 ? -17.830 37.854 -28.881 1.00 62.19 543 ALA A CA 1
ATOM 4233 C C . ALA A 1 543 ? -19.227 38.438 -28.610 1.00 62.19 543 ALA A C 1
ATOM 4235 O O . ALA A 1 543 ? -20.193 37.684 -28.493 1.00 62.19 543 ALA A O 1
ATOM 4236 N N . GLU A 1 544 ? -19.354 39.766 -28.610 1.00 68.56 544 GLU A N 1
ATOM 4237 C CA . GLU A 1 544 ? -20.624 40.481 -28.479 1.00 68.56 544 GLU A CA 1
ATOM 4238 C C . GLU A 1 544 ? -21.589 40.128 -29.616 1.00 68.56 544 GLU A C 1
ATOM 4240 O O . GLU A 1 544 ? -22.752 39.820 -29.359 1.00 68.56 544 GLU A O 1
ATOM 4245 N N . ALA A 1 545 ? -21.116 40.078 -30.865 1.00 70.38 545 ALA A N 1
ATOM 4246 C CA . ALA A 1 545 ? -21.942 39.691 -32.004 1.00 70.38 545 ALA A CA 1
ATOM 4247 C C . ALA A 1 545 ? -22.435 38.238 -31.908 1.00 70.38 545 ALA A C 1
ATOM 4249 O O . ALA A 1 545 ? -23.585 37.966 -32.253 1.00 70.38 545 ALA A O 1
ATOM 4250 N N . ILE A 1 546 ? -21.601 37.302 -31.439 1.00 65.12 546 ILE A N 1
ATOM 4251 C CA . ILE A 1 546 ? -21.998 35.899 -31.235 1.00 65.12 546 ILE A CA 1
ATOM 4252 C C . ILE A 1 546 ? -23.023 35.801 -30.103 1.00 65.12 546 ILE A C 1
ATOM 4254 O O . ILE A 1 546 ? -24.085 35.213 -30.302 1.00 65.12 546 ILE A O 1
ATOM 4258 N N . LEU A 1 547 ? -22.746 36.412 -28.949 1.00 64.50 547 LEU A N 1
ATOM 4259 C CA . LEU A 1 547 ? -23.638 36.398 -27.786 1.00 64.50 547 LEU A CA 1
ATOM 4260 C C . LEU A 1 547 ? -24.989 37.036 -28.109 1.00 64.50 547 LEU A C 1
ATOM 4262 O O . LEU A 1 547 ? -26.026 36.438 -27.837 1.00 64.50 547 LEU A O 1
ATOM 4266 N N . THR A 1 548 ? -24.981 38.191 -28.772 1.00 70.19 548 THR A N 1
ATOM 4267 C CA . THR A 1 548 ? -26.190 38.903 -29.200 1.00 70.19 548 THR A CA 1
ATOM 4268 C C . THR A 1 548 ? -26.987 38.079 -30.206 1.00 70.19 548 THR A C 1
ATOM 4270 O O . THR A 1 548 ? -28.199 37.961 -30.074 1.00 70.19 548 THR A O 1
ATOM 4273 N N . ARG A 1 549 ? -26.339 37.444 -31.194 1.00 70.44 549 ARG A N 1
ATOM 4274 C CA . ARG A 1 549 ? -27.040 36.594 -32.174 1.00 70.44 549 ARG A CA 1
ATOM 4275 C C . ARG A 1 549 ? -27.638 35.344 -31.543 1.00 70.44 549 ARG A C 1
ATOM 4277 O O . ARG A 1 549 ? -28.755 34.980 -31.897 1.00 70.44 549 ARG A O 1
ATOM 4284 N N . VAL A 1 550 ? -26.912 34.686 -30.638 1.00 64.94 550 VAL A N 1
ATOM 4285 C CA . VAL A 1 550 ? -27.425 33.508 -29.929 1.00 64.94 550 VAL A CA 1
ATOM 4286 C C . VAL A 1 550 ? -28.585 33.919 -29.030 1.00 64.94 550 VAL A C 1
ATOM 4288 O O . VAL A 1 550 ? -29.646 33.311 -29.107 1.00 64.94 550 VAL A O 1
ATOM 4291 N N . TYR A 1 551 ? -28.437 34.993 -28.254 1.00 64.69 551 TYR A N 1
ATOM 4292 C CA . TYR A 1 551 ? -29.476 35.470 -27.349 1.00 64.69 551 TYR A CA 1
ATOM 4293 C C . TYR A 1 551 ? -30.732 35.935 -28.097 1.00 64.69 551 TYR A C 1
ATOM 4295 O O . TYR A 1 551 ? -31.822 35.455 -27.809 1.00 64.69 551 TYR A O 1
ATOM 4303 N N . LEU A 1 552 ? -30.597 36.785 -29.121 1.00 68.50 552 LEU A N 1
ATOM 4304 C CA . LEU A 1 552 ? -31.732 37.274 -29.919 1.00 68.50 552 LEU A CA 1
ATOM 4305 C C . LEU A 1 552 ? -32.449 36.174 -30.707 1.00 68.50 552 LEU A C 1
ATOM 4307 O O . LEU A 1 552 ? -33.562 36.400 -31.171 1.00 68.50 552 LEU A O 1
ATOM 4311 N N . ARG A 1 553 ? -31.832 35.003 -30.886 1.00 69.19 553 ARG A N 1
ATOM 4312 C CA . ARG A 1 553 ? -32.449 33.874 -31.587 1.00 69.19 553 ARG A CA 1
ATOM 4313 C C . ARG A 1 553 ? -33.051 32.849 -30.635 1.00 69.19 553 ARG A C 1
ATOM 4315 O O . ARG A 1 553 ? -34.142 32.362 -30.886 1.00 69.19 553 ARG A O 1
ATOM 4322 N N . VAL A 1 554 ? -32.364 32.558 -29.535 1.00 62.12 554 VAL A N 1
ATOM 4323 C CA . VAL A 1 554 ? -32.788 31.564 -28.544 1.00 62.12 554 VAL A CA 1
ATOM 4324 C C . VAL A 1 554 ? -33.839 32.143 -27.591 1.00 62.12 554 VAL A C 1
ATOM 4326 O O . VAL A 1 554 ? -34.798 31.460 -27.248 1.00 62.12 554 VAL A O 1
ATOM 4329 N N . ALA A 1 555 ? -33.714 33.410 -27.188 1.00 62.94 555 ALA A N 1
ATOM 4330 C CA . ALA A 1 555 ? -34.598 34.005 -26.190 1.00 62.94 555 ALA A CA 1
ATOM 4331 C C . ALA A 1 555 ? -36.055 34.196 -26.667 1.00 62.94 555 ALA A C 1
ATOM 4333 O O . ALA A 1 555 ? -36.951 33.926 -25.865 1.00 62.94 555 ALA A O 1
ATOM 4334 N N . PRO A 1 556 ? -36.352 34.605 -27.921 1.00 65.94 556 PRO A N 1
ATOM 4335 C CA . PRO A 1 556 ? -37.734 34.660 -28.406 1.00 65.94 556 PRO A CA 1
ATOM 4336 C C . PRO A 1 556 ? -38.386 33.278 -28.461 1.00 65.94 556 PRO A C 1
ATOM 4338 O O . PRO A 1 556 ? -39.483 33.108 -27.943 1.00 65.94 556 PRO A O 1
ATOM 4341 N N . GLU A 1 557 ? -37.670 32.270 -28.971 1.00 65.12 557 GLU A N 1
ATOM 4342 C CA . GLU A 1 557 ? -38.157 30.885 -29.001 1.00 65.12 557 GLU A CA 1
ATOM 4343 C C . GLU A 1 557 ? -38.425 30.352 -27.583 1.00 65.12 557 GLU A C 1
ATOM 4345 O O . GLU A 1 557 ? -39.423 29.672 -27.351 1.00 65.12 557 GLU A O 1
ATOM 4350 N N . MET A 1 558 ? -37.583 30.703 -26.604 1.00 59.69 558 MET A N 1
ATOM 4351 C CA . MET A 1 558 ? -37.796 30.358 -25.194 1.00 59.69 558 MET A CA 1
ATOM 4352 C C . MET A 1 558 ? -38.963 31.122 -24.555 1.00 59.69 558 MET A C 1
ATOM 4354 O O . MET A 1 558 ? -39.719 30.537 -23.782 1.00 59.69 558 MET A O 1
ATOM 4358 N N . GLY A 1 559 ? -39.128 32.409 -24.869 1.00 63.34 559 GLY A N 1
ATOM 4359 C CA . GLY A 1 559 ? -40.242 33.231 -24.387 1.00 63.34 559 GLY A CA 1
ATOM 4360 C C . GLY A 1 559 ? -41.589 32.729 -24.904 1.00 63.34 559 GLY A C 1
ATOM 4361 O O . GLY A 1 559 ? -42.523 32.568 -24.118 1.00 63.34 559 GLY A O 1
ATOM 4362 N N . ASP A 1 560 ? -41.653 32.371 -26.188 1.00 64.94 560 ASP A N 1
ATOM 4363 C CA . ASP A 1 560 ? -42.832 31.776 -26.823 1.00 64.94 560 ASP A CA 1
ATOM 4364 C C . ASP A 1 560 ? -43.168 30.402 -26.225 1.00 64.94 560 ASP A C 1
ATOM 4366 O O . ASP A 1 560 ? -44.333 30.097 -25.969 1.00 64.94 560 ASP A O 1
ATOM 4370 N N . VAL A 1 561 ? -42.150 29.580 -25.935 1.00 58.66 561 VAL A N 1
ATOM 4371 C CA . VAL A 1 561 ? -42.315 28.274 -25.272 1.00 58.66 561 VAL A CA 1
ATOM 4372 C C . VAL A 1 561 ? -42.857 28.406 -23.847 1.00 58.66 561 VAL A C 1
ATOM 4374 O O . VAL A 1 561 ? -43.607 27.537 -23.395 1.00 58.66 561 VAL A O 1
ATOM 4377 N N . LEU A 1 562 ? -42.479 29.469 -23.136 1.00 55.66 562 LEU A N 1
ATOM 4378 C CA . LEU A 1 562 ? -42.868 29.693 -21.744 1.00 55.66 562 LEU A CA 1
ATOM 4379 C C . LEU A 1 562 ? -44.115 30.566 -21.581 1.00 55.66 562 LEU A C 1
ATOM 4381 O O . LEU A 1 562 ? -44.649 30.650 -20.477 1.00 55.66 562 LEU A O 1
ATOM 4385 N N . GLY A 1 563 ? -44.585 31.211 -22.651 1.00 59.47 563 GLY A N 1
ATOM 4386 C CA . GLY A 1 563 ? -45.659 32.200 -22.582 1.00 59.47 563 GLY A CA 1
ATOM 4387 C C . GLY A 1 563 ? -45.275 33.452 -21.783 1.00 59.47 563 GLY A C 1
ATOM 4388 O O . GLY A 1 563 ? -46.150 34.092 -21.201 1.00 59.47 563 GLY A O 1
ATOM 4389 N N . ILE A 1 564 ? -43.980 33.789 -21.718 1.00 57.47 564 ILE A N 1
ATOM 4390 C CA . ILE A 1 564 ? -43.449 34.925 -20.949 1.00 57.47 564 ILE A CA 1
ATOM 4391 C C . ILE A 1 564 ? -42.896 35.970 -21.920 1.00 57.47 564 ILE A C 1
ATOM 4393 O O . ILE A 1 564 ? -42.065 35.663 -22.773 1.00 57.47 564 ILE A O 1
ATOM 4397 N N . GLN A 1 565 ? -43.318 37.226 -21.757 1.00 58.00 565 GLN A N 1
ATOM 4398 C CA . GLN A 1 565 ? -42.772 38.351 -22.511 1.00 58.00 565 GLN A CA 1
ATOM 4399 C C . GLN A 1 565 ? -41.484 38.842 -21.829 1.00 58.00 565 GLN A C 1
ATOM 4401 O O . GLN A 1 565 ? -41.536 39.490 -20.786 1.00 58.00 565 GLN A O 1
ATOM 4406 N N . LEU A 1 566 ? -40.324 38.499 -22.391 1.00 58.69 566 LEU A N 1
ATOM 4407 C CA . LEU A 1 566 ? -39.018 38.928 -21.880 1.00 58.69 566 LEU A CA 1
ATOM 4408 C C . LEU A 1 566 ? -38.633 40.295 -22.479 1.00 58.69 566 LEU A C 1
ATOM 4410 O O . LEU A 1 566 ? -38.824 40.529 -23.672 1.00 58.69 566 LEU A O 1
ATOM 4414 N N . ASP A 1 567 ? -38.060 41.202 -21.679 1.00 64.06 567 ASP A N 1
ATOM 4415 C CA . ASP A 1 567 ? -37.452 42.445 -22.187 1.00 64.06 567 ASP A CA 1
ATOM 4416 C C . ASP A 1 567 ? -36.025 42.163 -22.683 1.00 64.06 567 ASP A C 1
ATOM 4418 O O . ASP A 1 567 ? -35.025 42.359 -21.985 1.00 64.06 567 ASP A O 1
ATOM 4422 N N . TYR A 1 568 ? -35.951 41.636 -23.908 1.00 58.50 568 TYR A N 1
ATOM 4423 C CA . TYR A 1 568 ? -34.732 41.083 -24.502 1.00 58.50 568 TYR A CA 1
ATOM 4424 C C . TYR A 1 568 ? -33.567 42.077 -24.582 1.00 58.50 568 TYR A C 1
ATOM 4426 O O . TYR A 1 568 ? -32.410 41.679 -24.468 1.00 58.50 568 TYR A O 1
ATOM 4434 N N . ASN A 1 569 ? -33.850 43.368 -24.764 1.00 52.56 569 ASN A N 1
ATOM 4435 C CA . ASN A 1 569 ? -32.807 44.378 -24.941 1.00 52.56 569 ASN A CA 1
ATOM 4436 C C . ASN A 1 569 ? -32.111 44.718 -23.618 1.00 52.56 569 ASN A C 1
ATOM 4438 O O . ASN A 1 569 ? -30.906 44.956 -23.601 1.00 52.56 569 ASN A O 1
ATOM 4442 N N . ASN A 1 570 ? -32.853 44.715 -22.510 1.00 57.47 570 ASN A N 1
ATOM 4443 C CA . ASN A 1 570 ? -32.329 45.068 -21.195 1.00 57.47 570 ASN A CA 1
ATOM 4444 C C . ASN A 1 570 ? -31.508 43.918 -20.584 1.00 57.47 570 ASN A C 1
ATOM 4446 O O . ASN A 1 570 ? -30.405 44.131 -20.084 1.00 57.47 570 ASN A O 1
ATOM 4450 N N . GLU A 1 571 ? -31.996 42.680 -20.694 1.00 57.19 571 GLU A N 1
ATOM 4451 C CA . GLU A 1 571 ? -31.306 41.508 -20.139 1.00 57.19 571 GLU A CA 1
ATOM 4452 C C . GLU A 1 571 ? -30.073 41.096 -20.963 1.00 57.19 571 GLU A C 1
ATOM 4454 O O . GLU A 1 571 ? -29.033 40.760 -20.391 1.00 57.19 571 GLU A O 1
ATOM 4459 N N . CYS A 1 572 ? -30.119 41.231 -22.296 1.00 47.47 572 CYS A N 1
ATOM 4460 C CA . CYS A 1 572 ? -28.931 41.052 -23.136 1.00 47.47 572 CYS A CA 1
ATOM 4461 C C . CYS A 1 572 ? -27.855 42.106 -22.822 1.00 47.47 572 CYS A C 1
ATOM 4463 O O . CYS A 1 572 ? -26.676 41.768 -22.719 1.00 47.47 572 CYS A O 1
ATOM 4465 N N . ALA A 1 573 ? -28.246 43.370 -22.615 1.00 49.25 573 ALA A N 1
ATOM 4466 C CA . ALA A 1 573 ? -27.314 44.447 -22.282 1.00 49.25 573 ALA A CA 1
ATOM 4467 C C . ALA A 1 573 ? -26.638 44.243 -20.915 1.00 49.25 573 ALA A C 1
ATOM 4469 O O . ALA A 1 573 ? -25.434 44.465 -20.798 1.00 49.25 573 ALA A O 1
ATOM 4470 N N . LYS A 1 574 ? -27.367 43.761 -19.897 1.00 57.62 574 LYS A N 1
ATOM 4471 C CA . LYS A 1 574 ? -26.790 43.415 -18.582 1.00 57.62 574 LYS A CA 1
ATOM 4472 C C . LYS A 1 574 ? -25.789 42.261 -18.675 1.00 57.62 574 LYS A C 1
ATOM 4474 O O . LYS A 1 574 ? -24.711 42.339 -18.090 1.00 57.62 574 LYS A O 1
ATOM 4479 N N . MET A 1 575 ? -26.125 41.219 -19.438 1.00 53.09 575 MET A N 1
ATOM 4480 C CA . MET A 1 575 ? -25.255 40.059 -19.652 1.00 53.09 575 MET A CA 1
ATOM 4481 C C . MET A 1 575 ? -23.955 40.451 -20.372 1.00 53.09 575 MET A C 1
ATOM 4483 O O . MET A 1 575 ? -22.870 40.054 -19.949 1.00 53.09 575 MET A O 1
ATOM 4487 N N . VAL A 1 576 ? -24.052 41.258 -21.435 1.00 46.59 576 VAL A N 1
ATOM 4488 C CA . VAL A 1 576 ? -22.888 41.735 -22.201 1.00 46.59 576 VAL A CA 1
ATOM 4489 C C . VAL A 1 576 ? -22.030 42.699 -21.370 1.00 46.59 576 VAL A C 1
ATOM 4491 O O . VAL A 1 576 ? -20.809 42.564 -21.369 1.00 46.59 576 VAL A O 1
ATOM 4494 N N . ALA A 1 577 ? -22.634 43.613 -20.602 1.00 49.88 577 ALA A N 1
ATOM 4495 C CA . ALA A 1 577 ? -21.899 44.554 -19.750 1.00 49.88 577 ALA A CA 1
ATOM 4496 C C . ALA A 1 577 ? -21.063 43.852 -18.663 1.00 49.88 577 ALA A C 1
ATOM 4498 O O . ALA A 1 577 ? -19.901 44.208 -18.466 1.00 49.88 577 ALA A O 1
ATOM 4499 N N . SER A 1 578 ? -21.611 42.812 -18.022 1.00 50.34 578 SER A N 1
ATOM 4500 C CA . SER A 1 578 ? -20.887 42.009 -17.023 1.00 50.34 578 SER A CA 1
ATOM 4501 C C . SER A 1 578 ? -19.661 41.297 -17.612 1.00 50.34 578 SER A C 1
ATOM 4503 O O . SER A 1 578 ? -18.643 41.160 -16.941 1.00 50.34 578 SER A O 1
ATOM 4505 N N . LEU A 1 579 ? -19.737 40.861 -18.873 1.00 44.50 579 LEU A N 1
ATOM 4506 C CA . LEU A 1 579 ? -18.642 40.175 -19.568 1.00 44.50 579 LEU A CA 1
ATOM 4507 C C . LEU A 1 579 ? -17.525 41.132 -20.001 1.00 44.50 579 LEU A C 1
ATOM 4509 O O . LEU A 1 579 ? -16.349 40.777 -19.938 1.00 44.50 579 LEU A O 1
ATOM 4513 N N . VAL A 1 580 ? -17.879 42.345 -20.432 1.00 44.22 580 VAL A N 1
ATOM 4514 C CA . VAL A 1 580 ? -16.903 43.365 -20.846 1.00 44.22 580 VAL A CA 1
ATOM 4515 C C . VAL A 1 580 ? -16.094 43.883 -19.650 1.00 44.22 580 VAL A C 1
ATOM 4517 O O . VAL A 1 580 ? -14.895 44.127 -19.798 1.00 44.22 580 VAL A O 1
ATOM 4520 N N . GLU A 1 581 ? -16.698 43.999 -18.460 1.00 47.19 581 GLU A N 1
ATOM 4521 C CA . GLU A 1 581 ? -15.972 44.367 -17.233 1.00 47.19 581 GLU A CA 1
ATOM 4522 C C . GLU A 1 581 ? -14.951 43.299 -16.798 1.00 47.19 581 GLU A C 1
ATOM 4524 O O . GLU A 1 581 ? -13.830 43.647 -16.421 1.00 47.19 581 GLU A O 1
ATOM 4529 N N . GLU A 1 582 ? -15.279 42.008 -16.903 1.00 42.88 582 GLU A N 1
ATOM 4530 C CA . GLU A 1 582 ? -14.371 40.918 -16.508 1.00 42.88 582 GLU A CA 1
ATOM 4531 C C . GLU A 1 582 ? -13.270 40.638 -17.553 1.00 42.88 582 GLU A C 1
ATOM 4533 O O . GLU A 1 582 ? -12.129 40.328 -17.196 1.00 42.88 582 GLU A O 1
ATOM 4538 N N . ALA A 1 583 ? -13.555 40.828 -18.847 1.00 40.81 583 ALA A N 1
ATOM 4539 C CA . ALA A 1 583 ? -12.604 40.600 -19.940 1.00 40.81 583 ALA A CA 1
ATOM 4540 C C . ALA A 1 583 ? -11.553 41.718 -20.122 1.00 40.81 583 ALA A C 1
ATOM 4542 O O . ALA A 1 583 ? -10.609 41.558 -20.897 1.00 40.81 583 ALA A O 1
ATOM 4543 N N . ALA A 1 584 ? -11.666 42.853 -19.421 1.00 39.53 584 ALA A N 1
ATOM 4544 C CA . ALA A 1 584 ? -10.750 43.993 -19.566 1.00 39.53 584 ALA A CA 1
ATOM 4545 C C . ALA A 1 584 ? -9.342 43.760 -18.964 1.00 39.53 584 ALA A C 1
ATOM 4547 O O . ALA A 1 584 ? -8.411 44.526 -19.225 1.00 39.53 584 ALA A O 1
ATOM 4548 N N . TYR A 1 585 ? -9.151 42.698 -18.179 1.00 40.12 585 TYR A N 1
ATOM 4549 C CA . TYR A 1 585 ? -7.935 42.455 -17.392 1.00 40.12 585 TYR A CA 1
ATOM 4550 C C . TYR A 1 585 ? -6.664 42.109 -18.210 1.00 40.12 585 TYR A C 1
ATOM 4552 O O . TYR A 1 585 ? -5.596 42.648 -17.907 1.00 40.12 585 TYR A O 1
ATOM 4560 N N . PRO A 1 586 ? -6.721 41.283 -19.277 1.00 42.72 586 PRO A N 1
ATOM 4561 C CA . PRO A 1 586 ? -5.553 40.971 -20.112 1.00 42.72 586 PRO A CA 1
ATOM 4562 C C . PRO A 1 586 ? -5.048 42.179 -20.913 1.00 42.72 586 PRO A C 1
ATOM 4564 O O . PRO A 1 586 ? -3.842 42.341 -21.102 1.00 42.72 586 PRO A O 1
ATOM 4567 N N . LYS A 1 587 ? -5.960 43.075 -21.315 1.00 42.78 587 LYS A N 1
ATOM 4568 C CA . LYS A 1 587 ? -5.641 44.314 -22.039 1.00 42.78 587 LYS A CA 1
ATOM 4569 C C . LYS A 1 587 ? -4.782 45.262 -21.195 1.00 42.78 587 LYS A C 1
ATOM 4571 O O . LYS A 1 587 ? -3.831 45.846 -21.703 1.00 42.78 587 LYS A O 1
ATOM 4576 N N . VAL A 1 588 ? -5.042 45.336 -19.888 1.00 42.91 588 VAL A N 1
ATOM 4577 C CA . VAL A 1 588 ? -4.240 46.129 -18.938 1.00 42.91 588 VAL A CA 1
ATOM 4578 C C . VAL A 1 588 ? -2.809 45.594 -18.813 1.00 42.91 588 VAL A C 1
ATOM 4580 O O . VAL A 1 588 ? -1.877 46.376 -18.652 1.00 42.91 588 VAL A O 1
ATOM 4583 N N . ILE A 1 589 ? -2.596 44.280 -18.915 1.00 40.91 589 ILE A N 1
ATOM 4584 C CA . ILE A 1 589 ? -1.251 43.680 -18.860 1.00 40.91 589 ILE A CA 1
ATOM 4585 C C . ILE A 1 589 ? -0.492 43.920 -20.175 1.00 40.91 589 ILE A C 1
ATOM 4587 O O . ILE A 1 589 ? 0.687 44.281 -20.141 1.00 40.91 589 ILE A O 1
ATOM 4591 N N . ALA A 1 590 ? -1.169 43.793 -21.321 1.00 43.91 590 ALA A N 1
ATOM 4592 C CA . ALA A 1 590 ? -0.597 44.082 -22.638 1.00 43.91 590 ALA A CA 1
ATOM 4593 C C . ALA A 1 590 ? -0.188 45.561 -22.782 1.00 43.91 590 ALA A C 1
ATOM 4595 O O . ALA A 1 590 ? 0.947 45.851 -23.156 1.00 43.91 590 ALA A O 1
ATOM 4596 N N . GLU A 1 591 ? -1.050 46.498 -22.371 1.00 46.31 591 GLU A N 1
ATOM 4597 C CA . GLU A 1 591 ? -0.749 47.937 -22.402 1.00 46.31 591 GLU A CA 1
ATOM 4598 C C . GLU A 1 591 ? 0.433 48.318 -21.491 1.00 46.31 591 GLU A C 1
ATOM 4600 O O . GLU A 1 591 ? 1.148 49.278 -21.771 1.00 46.31 591 GLU A O 1
ATOM 4605 N N . ARG A 1 592 ? 0.678 47.568 -20.408 1.00 46.34 592 ARG A N 1
ATOM 4606 C CA . ARG A 1 592 ? 1.821 47.796 -19.504 1.00 46.34 592 ARG A CA 1
ATOM 4607 C C . ARG A 1 592 ? 3.129 47.206 -20.032 1.00 46.34 592 ARG A C 1
ATOM 4609 O O . ARG A 1 592 ? 4.185 47.794 -19.803 1.00 46.34 592 ARG A O 1
ATOM 4616 N N . LEU A 1 593 ? 3.072 46.099 -20.776 1.00 43.72 593 LEU A N 1
ATOM 4617 C CA . LEU A 1 593 ? 4.214 45.570 -21.534 1.00 43.72 593 LEU A CA 1
ATOM 4618 C C . LEU A 1 593 ? 4.627 46.530 -22.660 1.00 43.72 593 LEU A C 1
ATOM 4620 O O . LEU A 1 593 ? 5.813 46.811 -22.813 1.00 43.72 593 LEU A O 1
ATOM 4624 N N . GLU A 1 594 ? 3.665 47.099 -23.393 1.00 46.03 594 GLU A N 1
ATOM 4625 C CA . GLU A 1 594 ? 3.938 48.068 -24.468 1.00 46.03 594 GLU A CA 1
ATOM 4626 C C . GLU A 1 594 ? 4.496 49.402 -23.955 1.00 46.03 594 GLU A C 1
ATOM 4628 O O . GLU A 1 594 ? 5.359 50.002 -24.596 1.00 46.03 594 GLU A O 1
ATOM 4633 N N . ARG A 1 595 ? 4.067 49.854 -22.769 1.00 53.28 595 ARG A N 1
ATOM 4634 C CA . ARG A 1 595 ? 4.627 51.046 -22.102 1.00 53.28 595 ARG A CA 1
ATOM 4635 C C . ARG A 1 595 ? 6.002 50.805 -21.465 1.00 53.28 595 ARG A C 1
ATOM 4637 O O . ARG A 1 595 ? 6.572 51.734 -20.898 1.00 53.28 595 ARG A O 1
ATOM 4644 N N . GLY A 1 596 ? 6.538 49.583 -21.542 1.00 37.12 596 GLY A N 1
ATOM 4645 C CA . GLY A 1 596 ? 7.822 49.216 -20.940 1.00 37.12 596 GLY A CA 1
ATOM 4646 C C . GLY A 1 596 ? 7.799 49.164 -19.409 1.00 37.12 596 GLY A C 1
ATOM 4647 O O . GLY A 1 596 ? 8.853 49.167 -18.779 1.00 37.12 596 GLY A O 1
ATOM 4648 N N . GLU A 1 597 ? 6.615 49.110 -18.792 1.00 47.88 597 GLU A N 1
ATOM 4649 C CA . GLU A 1 597 ? 6.458 48.990 -17.336 1.00 47.88 597 GLU A CA 1
ATOM 4650 C C . GLU A 1 597 ? 6.737 47.557 -16.838 1.00 47.88 597 GLU A C 1
ATOM 4652 O O . GLU A 1 597 ? 6.900 47.330 -15.638 1.00 47.88 597 GLU A O 1
ATOM 4657 N N . LEU A 1 598 ? 6.805 46.592 -17.761 1.00 32.28 598 LEU A N 1
ATOM 4658 C CA . LEU A 1 598 ? 7.180 45.195 -17.549 1.00 32.28 598 LEU A CA 1
ATOM 4659 C C . LEU A 1 598 ? 8.297 44.829 -18.541 1.00 32.28 598 LEU A C 1
ATOM 4661 O O . LEU A 1 598 ? 8.142 45.027 -19.743 1.00 32.28 598 LEU A O 1
ATOM 4665 N N . GLN A 1 599 ? 9.419 44.293 -18.049 1.00 34.00 599 GLN A N 1
ATOM 4666 C CA . GLN A 1 599 ? 10.609 43.990 -18.857 1.00 34.00 599 GLN A CA 1
ATOM 4667 C C . GLN A 1 599 ? 10.848 42.474 -18.940 1.00 34.00 599 GLN A C 1
ATOM 4669 O O . GLN A 1 599 ? 10.783 41.772 -17.927 1.00 34.00 599 GLN A O 1
ATOM 4674 N N . LEU A 1 600 ? 11.116 41.966 -20.147 1.00 31.92 600 LEU A N 1
ATOM 4675 C CA . LEU A 1 600 ? 11.293 40.541 -20.437 1.00 31.92 600 LEU A CA 1
ATOM 4676 C C . LEU A 1 600 ? 12.623 40.356 -21.180 1.00 31.92 600 LEU A C 1
ATOM 4678 O O . LEU A 1 600 ? 12.703 40.591 -22.382 1.00 31.92 600 LEU A O 1
ATOM 4682 N N . ASP A 1 601 ? 13.677 39.986 -20.450 1.00 31.95 601 ASP A N 1
ATOM 4683 C CA . ASP A 1 601 ? 15.014 39.812 -21.025 1.00 31.95 601 ASP A CA 1
ATOM 4684 C C . ASP A 1 601 ? 15.189 38.414 -21.628 1.00 31.95 601 ASP A C 1
ATOM 4686 O O . ASP A 1 601 ? 15.070 37.390 -20.951 1.00 31.95 601 ASP A O 1
ATOM 4690 N N . LEU A 1 602 ? 15.526 38.386 -22.917 1.00 28.84 602 LEU A N 1
ATOM 4691 C CA . LEU A 1 602 ? 15.980 37.210 -23.650 1.00 28.84 602 LEU A CA 1
ATOM 4692 C C . LEU A 1 602 ? 17.386 37.506 -24.175 1.00 28.84 602 LEU A C 1
ATOM 4694 O O . LEU A 1 602 ? 17.539 38.259 -25.134 1.00 28.84 602 LEU A O 1
ATOM 4698 N N . SER A 1 603 ? 18.417 36.916 -23.569 1.00 28.62 603 SER A N 1
ATOM 4699 C CA . SER A 1 603 ? 19.776 36.990 -24.113 1.00 28.62 603 SER A CA 1
ATOM 4700 C C . SER A 1 603 ? 20.062 35.784 -25.003 1.00 28.62 603 SER A C 1
ATOM 4702 O O . SER A 1 603 ? 19.924 34.636 -24.571 1.00 28.62 603 SER A O 1
ATOM 4704 N N . VAL A 1 604 ? 20.505 36.054 -26.227 1.00 27.42 604 VAL A N 1
ATOM 4705 C CA . VAL A 1 604 ? 21.037 35.066 -27.168 1.00 27.42 604 VAL A CA 1
ATOM 4706 C C . VAL A 1 604 ? 22.539 35.320 -27.266 1.00 27.42 604 VAL A C 1
ATOM 4708 O O . VAL A 1 604 ? 22.932 36.388 -27.728 1.00 27.42 604 VAL A O 1
ATOM 4711 N N . ASP A 1 605 ? 23.364 34.374 -26.819 1.00 30.25 605 ASP A N 1
ATOM 4712 C CA . ASP A 1 605 ? 24.796 34.385 -27.143 1.00 30.25 605 ASP A CA 1
ATOM 4713 C C . ASP A 1 605 ? 24.992 33.722 -28.513 1.00 30.25 605 ASP A C 1
ATOM 4715 O O . ASP A 1 605 ? 24.463 32.631 -28.754 1.00 30.25 605 ASP A O 1
ATOM 4719 N N . PHE A 1 606 ? 25.707 34.417 -29.402 1.00 29.88 606 PHE A N 1
ATOM 4720 C CA . PHE A 1 606 ? 26.039 33.980 -30.763 1.00 29.88 606 PHE A CA 1
ATOM 4721 C C . PHE A 1 606 ? 27.253 33.052 -30.808 1.00 29.88 606 PHE A C 1
ATOM 4723 O O . PHE A 1 606 ? 28.227 33.311 -30.064 1.00 29.88 606 PHE A O 1
#

pLDDT: mean 71.46, std 18.87, range [27.42, 98.62]

Nearest PDB structures (foldseek):
  5u1a-assembly1_C  TM=4.838E-01  e=1.352E+00  Helicobacter pylori
  4zkh-assembly1_C  TM=6.037E-01  e=5.473E+00  Pseudo-nitzschia multiseries
  6sor-assembly1_A  TM=4.004E-01  e=1.788E+00  Synechococcus sp. CC9311
  7pf9-assembly1_A  TM=3.991E-01  e=2.258E+00  Synechococcus sp. CC9311

Mean predicted aligned error: 17.3 Å

Radius of gyration: 31.11 Å; Cα contacts (8 Å, |Δi|>4): 705; chains: 1; bounding box: 85×86×65 Å

Secondary structure (DSSP, 8-state):
-----------HHHHHHHHHH--SHHHHHHHHTT-HHHHHHHHHHHHHH--HHHHHTTT-S-HHHHHHHHHHHT-EEESHHHHHHHHT---SS---EEEEE-TT-HHHHHHHHHHTT-PEE-SS-HHHHHHTS-SSTT--SSSSTTEEEEEEEEETTEEEEEEEESS-HHHHHHTSSBGGG-EEE-SSEEEETTHHHHHHHSEEEBS--S--HHHHHHHHTT-EEE-SEEETTS-GGGTS--EEEETTSTTSEEEEPP-TTPPPPSS--TTTT-EEEEEEEEEE-SSS-EEEEEEEEEEEE---TT------HHHHHHHHHHHHHHHHHHHHHTTT------------HHHHHHHHHHHHHHHHHHHHHHHHHHT---HHHHS-SS------THHHHHHHHHHHHHHHHHHHHT-THHHH---HHHHHHHHHHHHHHHHHHHHHHHHHHHHHTTS--PPPPPPPPTGGGT--HHHHHHHHHHHHHHHHHHHHHHHHHHPPS---HHHHHHHHHHHHHHHHHHHHHHHHHHHHSTTTSS-HHHHHHHHHHHHHHHHHHHHHHHT----HHHHHHHHHHHHHHHHTHHHHHHHHHHTTSS--------

Solvent-accessible surface area (backbone atoms only — not comparable to full-atom values): 34820 Å² total; per-residue (Å²): 132,81,81,87,72,80,75,69,88,68,53,66,68,56,52,51,50,52,52,70,68,50,71,46,55,26,60,48,54,52,44,34,67,71,41,74,65,40,29,52,52,44,53,53,49,40,40,74,68,50,51,64,61,70,71,37,47,87,79,30,91,54,46,63,61,52,40,40,52,25,40,69,63,60,29,31,36,22,50,68,44,47,49,28,59,71,61,72,47,82,66,82,66,81,57,48,44,36,36,23,23,31,65,90,45,58,64,63,57,53,49,44,38,39,77,72,62,61,32,44,69,68,68,94,42,73,68,60,54,58,70,66,49,77,85,62,78,72,54,45,80,47,104,38,81,40,37,23,45,75,48,42,31,38,48,90,88,45,44,36,36,42,34,26,11,25,71,39,34,65,63,33,42,65,65,39,53,34,45,66,52,28,38,34,33,50,52,52,34,34,41,24,65,37,31,49,32,31,47,57,63,35,28,32,42,30,62,44,85,62,97,50,73,64,60,58,56,45,41,77,73,64,34,51,71,40,62,31,68,39,55,64,85,61,78,54,70,86,53,65,60,62,44,84,46,37,58,71,36,98,61,25,45,69,40,60,41,83,51,84,94,53,75,81,46,99,60,68,70,63,58,59,66,25,32,34,28,31,43,70,43,80,38,75,45,102,76,88,44,82,42,26,36,33,50,43,71,45,83,73,43,61,49,37,87,85,41,101,48,81,83,65,71,69,62,53,57,50,52,50,52,51,50,52,52,51,51,55,49,56,65,41,64,76,67,77,62,93,82,86,85,79,88,74,88,68,92,44,71,67,58,52,49,52,51,50,52,50,50,48,49,54,51,47,52,49,48,54,49,48,56,48,64,77,61,63,83,57,60,74,79,37,60,55,100,70,84,86,85,82,78,66,77,71,52,60,28,49,40,47,50,36,50,49,59,32,54,54,43,61,67,52,71,74,40,69,60,65,76,73,44,87,51,64,68,59,45,53,48,51,53,49,50,50,50,51,40,49,51,53,34,51,44,36,49,52,57,36,56,64,51,46,78,74,49,83,85,77,82,72,86,84,79,83,49,56,71,75,70,74,44,62,66,73,69,41,45,51,53,52,53,41,40,52,39,49,52,52,34,54,51,46,52,54,47,68,75,66,63,73,86,83,69,61,65,41,56,54,50,46,53,52,51,51,43,53,51,42,47,52,51,34,58,49,44,51,53,48,49,63,68,72,44,52,84,80,73,55,49,71,69,54,52,50,51,51,41,49,54,49,46,72,56,50,49,54,58,50,23,66,54,59,75,44,91,72,66,62,71,62,56,51,50,53,57,52,52,59,49,55,66,66,60,48,59,65,58,58,54,52,56,34,46,75,70,60,78,50,85,83,91,82,90,81,88,131

InterPro domains:
  IPR009078 Ferritin-like superfamily [SSF47240] (362-442)